Protein AF-A0A7L2QWI1-F1 (afdb_monomer_lite)

pLDDT: mean 76.94, std 18.11, range [25.02, 97.75]

Structure (mmCIF, N/CA/C/O backbone):
data_AF-A0A7L2QWI1-F1
#
_entry.id   AF-A0A7L2QWI1-F1
#
loop_
_atom_site.group_PDB
_atom_site.id
_atom_site.type_symbol
_atom_site.label_atom_id
_atom_site.label_alt_id
_atom_site.label_comp_id
_atom_site.label_asym_id
_atom_site.label_entity_id
_atom_site.label_seq_id
_atom_site.pdbx_PDB_ins_code
_atom_site.Cartn_x
_atom_site.Cartn_y
_atom_site.Cartn_z
_atom_site.occupancy
_atom_site.B_iso_or_equiv
_atom_site.auth_seq_id
_atom_site.auth_comp_id
_atom_site.auth_asym_id
_atom_site.auth_atom_id
_atom_site.pdbx_PDB_model_num
ATOM 1 N N . GLN A 1 1 ? -20.715 13.478 33.471 1.00 70.44 1 GLN A N 1
ATOM 2 C CA . GLN A 1 1 ? -21.924 14.330 33.415 1.00 70.44 1 GLN A CA 1
ATOM 3 C C . GLN A 1 1 ? -23.127 13.503 33.841 1.00 70.44 1 GLN A C 1
ATOM 5 O O . GLN A 1 1 ? -23.055 12.281 33.769 1.00 70.44 1 GLN A O 1
ATOM 10 N N . GLU A 1 2 ? -24.173 14.148 34.347 1.00 88.62 2 GLU A N 1
ATOM 11 C CA . GLU A 1 2 ? -25.424 13.489 34.732 1.00 88.62 2 GLU A CA 1
ATOM 12 C C . GLU A 1 2 ? -26.418 13.560 33.571 1.00 88.62 2 GLU A C 1
ATOM 14 O O . GLU A 1 2 ? -26.598 14.615 32.966 1.00 88.62 2 GLU A O 1
ATOM 19 N N . GLU A 1 3 ? -27.018 12.422 33.243 1.00 93.19 3 GLU A N 1
ATOM 20 C CA . GLU A 1 3 ? -28.024 12.255 32.199 1.00 93.19 3 GLU A CA 1
ATOM 21 C C . GLU A 1 3 ? -29.391 12.076 32.865 1.00 93.19 3 GLU A C 1
ATOM 23 O O . GLU A 1 3 ? -29.558 11.208 33.724 1.00 93.19 3 GLU A O 1
ATOM 28 N N . LYS A 1 4 ? -30.372 12.898 32.484 1.00 94.88 4 LYS A N 1
ATOM 29 C CA . LYS A 1 4 ? -31.744 12.783 32.989 1.00 94.88 4 LYS A CA 1
ATOM 30 C C . LYS A 1 4 ? -32.547 11.820 32.116 1.00 94.88 4 LYS A C 1
ATOM 32 O O . LYS A 1 4 ? -32.693 12.038 30.917 1.00 94.88 4 LYS A O 1
ATOM 37 N N . LEU A 1 5 ? -33.082 10.773 32.733 1.00 95.06 5 LEU A N 1
ATOM 38 C CA . LEU A 1 5 ? -33.931 9.756 32.120 1.00 95.06 5 LEU A CA 1
ATOM 39 C C . LEU A 1 5 ? -35.400 10.117 32.359 1.00 95.06 5 LEU A C 1
ATOM 41 O O . LEU A 1 5 ? -36.005 9.674 33.334 1.00 95.06 5 LEU A O 1
ATOM 45 N N . GLU A 1 6 ? -35.957 10.955 31.489 1.00 94.75 6 GLU A N 1
ATOM 46 C CA . GLU A 1 6 ? -37.327 11.484 31.576 1.00 94.75 6 GLU A CA 1
ATOM 47 C C . GLU A 1 6 ? -38.118 11.191 30.282 1.00 94.75 6 GLU A C 1
ATOM 49 O O . GLU A 1 6 ? -37.557 10.752 29.275 1.00 94.75 6 GLU A O 1
ATOM 54 N N . GLY A 1 7 ? -39.441 11.399 30.303 1.00 93.50 7 GLY A N 1
ATOM 55 C CA . GLY A 1 7 ? -40.313 11.194 29.137 1.00 93.50 7 GLY A CA 1
ATOM 56 C C . GLY A 1 7 ? -40.332 9.744 28.636 1.00 93.50 7 GLY A C 1
ATOM 57 O O . GLY A 1 7 ? -40.659 8.818 29.389 1.00 93.50 7 GLY A O 1
ATOM 58 N N . ASP A 1 8 ? -39.985 9.547 27.366 1.00 92.94 8 ASP A N 1
ATOM 59 C CA . ASP A 1 8 ? -39.949 8.225 26.726 1.00 92.94 8 ASP A CA 1
ATOM 60 C C . ASP A 1 8 ? -38.757 7.370 27.195 1.00 92.94 8 ASP A C 1
ATOM 62 O O . ASP A 1 8 ? -38.857 6.138 27.239 1.00 92.94 8 ASP A O 1
ATOM 66 N N . ASN A 1 9 ? -37.681 8.026 27.655 1.00 92.81 9 ASN A N 1
ATOM 67 C CA . ASN A 1 9 ? -36.423 7.421 28.113 1.00 92.81 9 ASN A CA 1
ATOM 68 C C . ASN A 1 9 ? -36.397 7.116 29.622 1.00 92.81 9 ASN A C 1
ATOM 70 O O . ASN A 1 9 ? -35.332 6.871 30.186 1.00 92.81 9 ASN A O 1
ATOM 74 N N . ARG A 1 10 ? -37.551 7.150 30.297 1.00 94.88 10 ARG A N 1
ATOM 75 C CA . ARG A 1 10 ? -37.666 6.848 31.733 1.00 94.88 10 ARG A CA 1
ATOM 76 C C . ARG A 1 10 ? -37.119 5.463 32.087 1.00 94.88 10 ARG A C 1
ATOM 78 O O . ARG A 1 10 ? -37.369 4.484 31.381 1.00 94.88 10 ARG A O 1
ATOM 85 N N . TYR A 1 11 ? -36.450 5.384 33.235 1.00 95.00 11 TYR A N 1
ATOM 86 C CA . TYR A 1 11 ? -35.891 4.150 33.779 1.00 95.00 11 TYR A CA 1
ATOM 87 C C . TYR A 1 11 ? -37.002 3.231 34.289 1.00 95.00 11 TYR A C 1
ATOM 89 O O . TYR A 1 11 ? -37.894 3.666 35.017 1.00 95.00 11 TYR A O 1
ATOM 97 N N . PHE A 1 12 ? -36.956 1.951 33.930 1.00 95.44 12 PHE A N 1
ATOM 98 C CA . PHE A 1 12 ? -37.872 0.972 34.501 1.00 95.44 12 PHE A CA 1
ATOM 99 C C . PHE A 1 12 ? -37.380 0.561 35.890 1.00 95.44 12 PHE A C 1
ATOM 101 O O . PHE A 1 12 ? -36.345 -0.086 36.019 1.00 95.44 12 PHE A O 1
ATOM 108 N N . CYS A 1 13 ? -38.117 0.957 36.926 1.00 95.69 13 CYS A N 1
ATOM 109 C CA . CYS A 1 13 ? -37.786 0.618 38.302 1.00 95.69 13 CYS A CA 1
ATOM 110 C C . CYS A 1 13 ? -38.433 -0.718 38.677 1.00 95.69 13 CYS A C 1
ATOM 112 O O . CYS A 1 13 ? -39.660 -0.808 38.744 1.00 95.69 13 CYS A O 1
ATOM 114 N N . GLU A 1 14 ? -37.618 -1.731 38.974 1.00 95.00 14 GLU A N 1
ATOM 115 C CA . GLU A 1 14 ? -38.092 -3.066 39.366 1.00 95.00 14 GLU A CA 1
ATOM 116 C C . GLU A 1 14 ? -38.903 -3.047 40.673 1.00 95.00 14 GLU A C 1
ATOM 118 O O . GLU A 1 14 ? -39.847 -3.816 40.825 1.00 95.00 14 GLU A O 1
ATOM 123 N N . THR A 1 15 ? -38.620 -2.125 41.595 1.00 95.81 15 THR A N 1
ATOM 124 C CA . THR A 1 15 ? -39.387 -1.993 42.845 1.00 95.81 15 THR A CA 1
ATOM 125 C C . THR A 1 15 ? -40.763 -1.367 42.614 1.00 95.81 15 THR A C 1
ATOM 127 O O . THR A 1 15 ? -41.751 -1.789 43.205 1.00 95.81 15 THR A O 1
ATOM 130 N N . CYS A 1 16 ? -40.847 -0.355 41.744 1.00 94.62 16 CYS A N 1
ATOM 131 C CA . CYS A 1 16 ? -42.103 0.339 41.439 1.00 94.62 16 CYS A CA 1
ATOM 132 C C . CYS A 1 16 ? -42.902 -0.332 40.312 1.00 94.62 16 CYS A C 1
ATOM 134 O O . CYS A 1 16 ? -44.001 0.133 40.007 1.00 94.62 16 CYS A O 1
ATOM 136 N N . GLN A 1 17 ? -42.324 -1.337 39.641 1.00 94.88 17 GLN A N 1
ATOM 137 C CA . GLN A 1 17 ? -42.883 -2.028 38.471 1.00 94.88 17 GLN A CA 1
ATOM 138 C C . GLN A 1 17 ? -43.411 -1.060 37.392 1.00 94.88 17 GLN A C 1
ATOM 140 O O . GLN A 1 17 ? -44.443 -1.285 36.763 1.00 94.88 17 GLN A O 1
ATOM 145 N N . SER A 1 18 ? -42.729 0.075 37.202 1.00 95.31 18 SER A N 1
ATOM 146 C CA . SER A 1 18 ? -43.156 1.141 36.288 1.00 95.31 18 SER A CA 1
ATOM 147 C C . SER A 1 18 ? -41.997 2.051 35.865 1.00 95.31 18 SER A C 1
ATOM 149 O O . SER A 1 18 ? -40.938 2.085 36.498 1.00 95.31 18 SER A O 1
ATOM 151 N N . LYS A 1 19 ? -42.196 2.800 34.769 1.00 96.38 19 LYS A N 1
ATOM 152 C CA . LYS A 1 19 ? -41.226 3.772 34.242 1.00 96.38 19 LYS A CA 1
ATOM 153 C C . LYS A 1 19 ? -41.189 5.041 35.099 1.00 96.38 19 LYS A C 1
ATOM 155 O O . LYS A 1 19 ? -42.175 5.776 35.163 1.00 96.38 19 LYS A O 1
ATOM 160 N N . GLN A 1 20 ? -40.031 5.325 35.683 1.00 96.94 20 GLN A N 1
ATOM 161 C CA . GLN A 1 20 ? -39.775 6.443 36.586 1.00 96.94 20 GLN A CA 1
ATOM 162 C C . GLN A 1 20 ? -38.738 7.407 36.010 1.00 96.94 20 GLN A C 1
ATOM 164 O O . GLN A 1 20 ? -37.869 7.022 35.224 1.00 96.94 20 GLN A O 1
ATOM 169 N N . ASN A 1 21 ? -38.823 8.669 36.427 1.00 96.69 21 ASN A N 1
ATOM 170 C CA . ASN A 1 21 ? -37.750 9.621 36.168 1.00 96.69 21 ASN A CA 1
ATOM 171 C C . ASN A 1 21 ? -36.523 9.222 36.994 1.00 96.69 21 ASN A C 1
ATOM 173 O O . ASN A 1 21 ? -36.647 8.920 38.181 1.00 96.69 21 ASN A O 1
ATOM 177 N N . ALA A 1 22 ? -35.347 9.226 36.376 1.00 95.44 22 ALA A N 1
ATOM 178 C CA . ALA A 1 22 ? -34.100 8.876 37.048 1.00 95.44 22 ALA A CA 1
ATOM 179 C C . ALA A 1 22 ? -32.932 9.724 36.537 1.00 95.44 22 ALA A C 1
ATOM 181 O O . ALA A 1 22 ? -33.014 10.345 35.479 1.00 95.44 22 ALA A O 1
ATOM 182 N N . THR A 1 23 ? -31.823 9.709 37.273 1.00 94.94 23 THR A N 1
ATOM 183 C CA . THR A 1 23 ? -30.560 10.315 36.839 1.00 94.94 23 THR A CA 1
ATOM 184 C C . THR A 1 23 ? -29.517 9.221 36.671 1.00 94.94 23 THR A C 1
ATOM 186 O O . THR A 1 23 ? -29.225 8.484 37.612 1.00 94.94 23 THR A O 1
ATOM 189 N N . ARG A 1 24 ? -28.926 9.126 35.481 1.00 93.69 24 ARG A N 1
ATOM 190 C CA . ARG A 1 24 ? -27.823 8.216 35.168 1.00 93.69 24 ARG A CA 1
ATOM 191 C C . ARG A 1 24 ? -26.499 8.974 35.209 1.00 93.69 24 ARG A C 1
ATOM 193 O O . ARG A 1 24 ? -26.379 10.075 34.678 1.00 93.69 24 ARG A O 1
ATOM 200 N N . LYS A 1 25 ? -25.480 8.384 35.835 1.00 90.88 25 LYS A N 1
ATOM 201 C CA . LYS A 1 25 ? -24.128 8.954 35.925 1.00 90.88 25 LYS A CA 1
ATOM 202 C C . LYS A 1 25 ? -23.091 7.870 35.677 1.00 90.88 25 LYS A C 1
ATOM 204 O O . LYS A 1 25 ? -23.219 6.767 36.194 1.00 90.88 25 LYS A O 1
ATOM 209 N N . ILE A 1 26 ? -22.056 8.212 34.918 1.00 90.62 26 ILE A N 1
ATOM 210 C CA . ILE A 1 26 ? -20.877 7.369 34.696 1.00 90.62 26 ILE A CA 1
ATOM 211 C C . ILE A 1 26 ? -19.708 8.002 35.456 1.00 90.62 26 ILE A C 1
ATOM 213 O O . ILE A 1 26 ? -19.531 9.224 35.397 1.00 90.62 26 ILE A O 1
ATOM 217 N N . ARG A 1 27 ? -18.949 7.187 36.196 1.00 88.38 27 ARG A N 1
ATOM 218 C CA . ARG A 1 27 ? -17.768 7.593 36.976 1.00 88.38 27 ARG A CA 1
ATOM 219 C C . ARG A 1 27 ? -16.605 6.648 36.683 1.00 88.38 27 ARG A C 1
ATOM 221 O O . ARG A 1 27 ? -16.833 5.473 36.404 1.00 88.38 27 ARG A O 1
ATOM 228 N N . LEU A 1 28 ? -15.382 7.169 36.741 1.00 91.19 28 LEU A N 1
ATOM 229 C CA . LEU A 1 28 ? -14.158 6.388 36.573 1.00 91.19 28 LEU A CA 1
ATOM 230 C C . LEU A 1 28 ? -13.608 6.016 37.954 1.00 91.19 28 LEU A C 1
ATOM 232 O O . LEU A 1 28 ? -13.357 6.894 38.780 1.00 91.19 28 LEU A O 1
ATOM 236 N N . LEU A 1 29 ? -13.450 4.713 38.198 1.00 90.50 29 LEU A N 1
ATOM 237 C CA . LEU A 1 29 ? -12.962 4.169 39.472 1.00 90.50 29 LEU A CA 1
ATOM 238 C C . LEU A 1 29 ? -11.454 3.902 39.453 1.00 90.50 29 LEU A C 1
ATOM 240 O O . LEU A 1 29 ? -10.765 4.164 40.429 1.00 90.50 29 LEU A O 1
ATOM 244 N N . SER A 1 30 ? -10.947 3.391 38.332 1.00 89.94 30 SER A N 1
ATOM 245 C CA . SER A 1 30 ? -9.538 3.047 38.117 1.00 89.94 30 SER A CA 1
ATOM 246 C C . SER A 1 30 ? -9.180 3.224 36.643 1.00 89.94 30 SER A C 1
ATOM 248 O O . SER A 1 30 ? -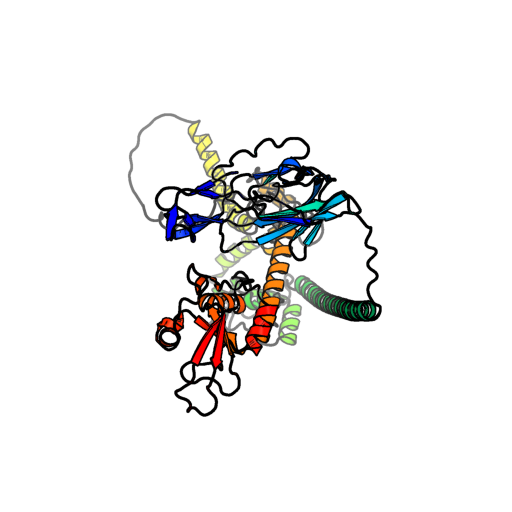10.041 3.000 35.787 1.00 89.94 30 SER A O 1
ATOM 250 N N . LEU A 1 31 ? -7.921 3.545 36.336 1.00 90.88 31 LEU A N 1
ATOM 251 C CA . LEU A 1 31 ? -7.428 3.655 34.959 1.00 90.88 31 LEU A CA 1
ATOM 252 C C . LEU A 1 31 ? -6.261 2.689 34.682 1.00 90.88 31 LEU A C 1
ATOM 254 O O . LEU A 1 31 ? -5.434 2.448 35.565 1.00 90.88 31 LEU A O 1
ATOM 258 N N . PRO A 1 32 ? -6.173 2.124 33.464 1.00 92.38 32 PRO A N 1
ATOM 259 C CA . PRO A 1 32 ? -5.077 1.244 33.061 1.00 92.38 32 PRO A CA 1
ATOM 260 C C . PRO A 1 32 ? -3.765 2.013 32.849 1.00 92.38 32 PRO A C 1
ATOM 262 O O . PRO A 1 32 ? -3.766 3.219 32.624 1.00 92.38 32 PRO A O 1
ATOM 265 N N . CYS A 1 33 ? -2.624 1.316 32.832 1.00 90.38 33 CYS A N 1
ATOM 266 C CA . CYS A 1 33 ? -1.329 1.938 32.508 1.00 90.38 33 CYS A CA 1
ATOM 267 C C . CYS A 1 33 ? -1.250 2.459 31.063 1.00 90.38 33 CYS A C 1
ATOM 269 O O . CYS A 1 33 ? -0.479 3.378 30.798 1.00 90.38 33 CYS A O 1
ATOM 271 N N . THR A 1 34 ? -2.060 1.900 30.161 1.00 93.56 34 THR A N 1
ATOM 272 C CA . THR A 1 34 ? -2.194 2.339 28.769 1.00 93.56 34 THR A CA 1
ATOM 273 C C . THR A 1 34 ? -3.654 2.667 28.489 1.00 93.56 34 THR A C 1
ATOM 275 O O . THR A 1 34 ? -4.518 1.797 28.599 1.00 93.56 34 THR A O 1
ATOM 278 N N . LEU A 1 35 ? -3.928 3.918 28.133 1.00 95.38 35 LEU A N 1
ATOM 279 C CA . LEU A 1 35 ? -5.237 4.406 27.723 1.00 95.38 35 LEU A CA 1
ATOM 280 C C . LEU A 1 35 ? -5.326 4.443 26.199 1.00 95.38 35 LEU A C 1
ATOM 282 O O . LEU A 1 35 ? -4.581 5.172 25.548 1.00 95.38 35 LEU A O 1
ATOM 286 N N . ASN A 1 36 ? -6.287 3.704 25.650 1.00 97.12 36 ASN A N 1
ATOM 287 C CA . ASN A 1 36 ? -6.641 3.753 24.236 1.00 97.12 36 ASN A CA 1
ATOM 288 C C . ASN A 1 36 ? -7.926 4.567 24.083 1.00 97.12 36 ASN A C 1
ATOM 290 O O . ASN A 1 36 ? -9.000 4.129 24.496 1.00 97.12 36 ASN A O 1
ATOM 294 N N . LEU A 1 37 ? -7.816 5.760 23.506 1.00 96.44 37 LEU A N 1
ATOM 295 C CA . LEU A 1 37 ? -8.941 6.658 23.272 1.00 96.44 37 LEU A CA 1
ATOM 296 C C . LEU A 1 37 ? -9.324 6.611 21.794 1.00 96.44 37 LEU A C 1
ATOM 298 O O . LEU A 1 37 ? -8.640 7.178 20.941 1.00 96.44 37 LEU A O 1
ATOM 302 N N . GLN A 1 38 ? -10.425 5.929 21.488 1.00 95.88 38 GLN A N 1
ATOM 303 C CA . GLN A 1 38 ? -10.997 5.901 20.146 1.00 95.88 38 GLN A CA 1
ATOM 304 C C . GLN A 1 38 ? -11.828 7.166 19.908 1.00 95.88 38 GLN A C 1
ATOM 306 O O . GLN A 1 38 ? -12.782 7.454 20.632 1.00 95.88 38 GLN A O 1
ATOM 311 N N . LEU A 1 39 ? -11.480 7.920 18.870 1.00 94.12 39 LEU A N 1
ATOM 312 C CA . LEU A 1 39 ? -12.235 9.092 18.453 1.00 94.12 39 LEU A CA 1
ATOM 313 C C . LEU A 1 39 ? -13.408 8.634 17.581 1.00 94.12 39 LEU A C 1
ATOM 315 O O . LEU A 1 39 ? -13.215 8.054 16.512 1.00 94.12 39 LEU A O 1
ATOM 319 N N . MET A 1 40 ? -14.633 8.916 18.030 1.00 92.56 40 MET A N 1
ATOM 320 C CA . MET A 1 40 ? -15.882 8.521 17.362 1.00 92.56 40 MET A CA 1
ATOM 321 C C . MET A 1 40 ? -16.139 9.352 16.094 1.00 92.56 40 MET A C 1
ATOM 323 O O . MET A 1 40 ? -17.069 10.152 16.022 1.00 92.56 40 MET A O 1
ATOM 327 N N . ARG A 1 41 ? -15.280 9.191 15.083 1.00 89.25 41 ARG A N 1
ATOM 328 C CA . ARG A 1 41 ? -15.326 9.952 13.826 1.00 89.25 41 ARG A CA 1
ATOM 329 C C . ARG A 1 41 ? -16.299 9.401 12.800 1.00 89.25 41 ARG A C 1
ATOM 331 O O . ARG A 1 41 ? -16.540 10.073 11.809 1.00 89.25 41 ARG A O 1
ATOM 338 N N . PHE A 1 42 ? -16.849 8.212 12.991 1.00 87.56 42 PHE A N 1
ATOM 339 C CA . PHE A 1 42 ? -17.802 7.637 12.050 1.00 87.56 42 PHE A CA 1
ATOM 340 C C . PHE A 1 42 ? -19.207 7.764 12.616 1.00 87.56 42 PHE A C 1
ATOM 342 O O . PHE A 1 42 ? -19.528 7.170 13.644 1.00 87.56 42 PHE A O 1
ATOM 349 N N . VAL A 1 43 ? -20.037 8.556 11.945 1.00 83.06 43 VAL A N 1
ATOM 350 C CA . VAL A 1 43 ? -21.428 8.800 12.333 1.00 83.06 43 VAL A CA 1
ATOM 351 C C . VAL A 1 43 ? -22.367 8.304 11.249 1.00 83.06 43 VAL A C 1
ATOM 353 O O . VAL A 1 43 ? -22.034 8.329 10.068 1.00 83.06 43 VAL A O 1
ATOM 356 N N . PHE A 1 44 ? -23.549 7.843 11.643 1.00 76.75 44 PHE A N 1
ATOM 357 C CA . PHE A 1 44 ? -24.579 7.465 10.687 1.00 76.75 44 PHE A CA 1
ATOM 358 C C . PHE A 1 44 ? -25.297 8.718 10.182 1.00 76.75 44 PHE A C 1
ATOM 360 O O . PHE A 1 44 ? -25.910 9.446 10.966 1.00 76.75 44 PHE A O 1
ATOM 367 N N . ASP A 1 45 ? -25.215 8.975 8.881 1.00 75.62 45 ASP A N 1
ATOM 368 C CA . ASP A 1 45 ? -25.950 10.060 8.250 1.00 75.62 45 ASP A CA 1
ATOM 369 C C . ASP A 1 45 ? -27.348 9.564 7.867 1.00 75.62 45 ASP A C 1
ATOM 371 O O . ASP A 1 45 ? -27.528 8.768 6.947 1.00 75.62 45 ASP A O 1
ATOM 375 N N . ARG A 1 46 ? -28.359 10.040 8.600 1.00 71.81 46 ARG A N 1
ATOM 376 C CA . ARG A 1 46 ? -29.758 9.632 8.408 1.00 71.81 46 ARG A CA 1
ATOM 377 C C . ARG A 1 46 ? -30.333 10.051 7.055 1.00 71.81 46 ARG A C 1
ATOM 379 O O . ARG A 1 46 ? -31.323 9.457 6.647 1.00 71.81 46 ARG A O 1
ATOM 386 N N . GLN A 1 47 ? -29.773 11.070 6.397 1.00 69.88 47 GLN A N 1
ATOM 387 C CA . GLN A 1 47 ? -30.271 11.532 5.098 1.00 69.88 47 GLN A CA 1
ATOM 388 C C . GLN A 1 47 ? -29.785 10.629 3.971 1.00 69.88 47 GLN A C 1
ATOM 390 O O . GLN A 1 47 ? -30.560 10.258 3.097 1.00 69.88 47 GLN A O 1
ATOM 395 N N . THR A 1 48 ? -28.503 10.270 4.006 1.00 68.69 48 THR A N 1
ATOM 396 C CA . THR A 1 48 ? -27.880 9.433 2.975 1.00 68.69 48 THR A CA 1
ATOM 397 C C . THR A 1 48 ? -28.013 7.940 3.269 1.00 68.69 48 THR A C 1
ATOM 399 O O . THR A 1 48 ? -27.848 7.134 2.364 1.00 68.69 48 THR A O 1
ATOM 402 N N . GLY A 1 49 ? -28.315 7.554 4.512 1.00 69.38 49 GLY A N 1
ATOM 403 C CA . GLY A 1 49 ? -28.416 6.154 4.932 1.00 69.38 49 GLY A CA 1
ATOM 404 C C . GLY A 1 49 ? -27.062 5.449 5.076 1.00 69.38 49 GLY A C 1
ATOM 405 O O . GLY A 1 49 ? -27.024 4.237 5.281 1.00 69.38 49 GLY A O 1
ATOM 406 N N . HIS A 1 50 ? -25.953 6.188 4.992 1.00 67.75 50 HIS A N 1
ATOM 407 C CA . HIS A 1 50 ? -24.593 5.650 5.022 1.00 67.75 50 HIS A CA 1
ATOM 408 C C . HIS A 1 50 ? -23.785 6.190 6.210 1.00 67.75 50 HIS A C 1
ATOM 410 O O . HIS A 1 50 ? -24.063 7.258 6.763 1.00 67.75 50 HIS A O 1
ATOM 416 N N . LYS A 1 51 ? -22.745 5.451 6.621 1.00 71.19 51 LYS A N 1
ATOM 417 C CA . LYS A 1 51 ? -21.763 5.957 7.590 1.00 71.19 51 LYS A CA 1
ATOM 418 C C . LYS A 1 51 ? -20.897 7.029 6.930 1.00 71.19 51 LYS A C 1
ATOM 420 O O . LYS A 1 51 ? -20.296 6.805 5.882 1.00 71.19 51 LYS A O 1
ATOM 425 N N . LYS A 1 52 ? -20.792 8.175 7.591 1.00 75.62 52 LYS A N 1
ATOM 426 C CA . LYS A 1 52 ? -19.999 9.330 7.184 1.00 75.62 52 LYS A CA 1
ATOM 427 C C . LYS A 1 52 ? -18.843 9.537 8.156 1.00 75.62 52 LYS A C 1
ATOM 429 O O . LYS A 1 52 ? -19.030 9.493 9.373 1.00 75.62 52 LYS A O 1
ATOM 434 N N . LYS A 1 53 ? -17.652 9.808 7.620 1.00 82.56 53 LYS A N 1
ATOM 435 C CA . LYS A 1 53 ? -16.493 10.229 8.411 1.00 82.56 53 LYS A CA 1
ATOM 436 C C . LYS A 1 53 ? -16.577 11.723 8.744 1.00 82.56 53 LYS A C 1
ATOM 438 O O . LYS A 1 53 ? -16.883 12.556 7.892 1.00 82.56 53 LYS A O 1
ATOM 443 N N . LEU A 1 54 ? -16.282 12.063 9.991 1.00 85.12 54 LEU A N 1
ATOM 444 C CA . LEU A 1 54 ? -16.148 13.421 10.493 1.00 85.12 54 LEU A CA 1
ATOM 445 C C . LEU A 1 54 ? -14.695 13.883 10.352 1.00 85.12 54 LEU A C 1
ATOM 447 O O . LEU A 1 54 ? -13.816 13.469 11.113 1.00 85.12 54 LEU A O 1
ATOM 451 N N . ASN A 1 55 ? -14.474 14.803 9.415 1.00 82.38 55 ASN A N 1
ATOM 452 C CA . ASN A 1 55 ? -13.171 15.418 9.140 1.00 82.38 55 ASN A CA 1
ATOM 453 C C . ASN A 1 55 ? -12.946 16.714 9.943 1.00 82.38 55 ASN A C 1
ATOM 455 O O . ASN A 1 55 ? -12.128 17.553 9.573 1.00 82.38 55 ASN A O 1
ATOM 459 N N . THR A 1 56 ? -13.683 16.917 11.039 1.00 87.56 56 THR A N 1
ATOM 460 C CA . THR A 1 56 ? -13.499 18.077 11.919 1.00 87.56 56 THR A CA 1
ATOM 461 C C . THR A 1 56 ? -12.186 17.967 12.693 1.00 87.56 56 THR A C 1
ATOM 463 O O . THR A 1 56 ? -11.763 16.876 13.089 1.00 87.56 56 THR A O 1
ATOM 466 N N . TYR A 1 57 ? -11.514 19.097 12.923 1.00 88.31 57 TYR A N 1
ATOM 467 C CA . TYR A 1 57 ? -10.315 19.111 13.760 1.00 88.31 57 TYR A CA 1
ATOM 468 C C . TYR A 1 57 ? -10.674 18.770 15.208 1.00 88.31 57 TYR A C 1
ATOM 470 O O . TYR A 1 57 ? -11.553 19.393 15.798 1.00 88.31 57 TYR A O 1
ATOM 478 N N . ILE A 1 58 ? -9.949 17.812 15.782 1.00 91.25 58 ILE A N 1
ATOM 479 C CA . ILE A 1 58 ? -9.987 17.501 17.213 1.00 91.25 58 ILE A CA 1
ATOM 480 C C . ILE A 1 58 ? -8.616 17.838 17.784 1.00 91.25 58 ILE A C 1
ATOM 482 O O . ILE A 1 58 ? -7.598 17.392 17.247 1.00 91.25 58 ILE A O 1
ATOM 486 N N . GLY A 1 59 ? -8.610 18.659 18.834 1.00 92.38 59 GLY A N 1
ATOM 487 C CA . GLY A 1 59 ? -7.420 18.982 19.610 1.00 92.38 59 GLY A CA 1
ATOM 488 C C . GLY A 1 59 ? -7.206 17.968 20.731 1.00 92.38 59 GLY A C 1
ATOM 489 O O . GLY A 1 59 ? -8.168 17.563 21.379 1.00 92.38 59 GLY A O 1
ATOM 490 N N . PHE A 1 60 ? -5.961 17.572 20.962 1.00 94.31 60 PHE A N 1
ATOM 491 C CA . PHE A 1 60 ? -5.567 16.670 22.042 1.00 94.31 60 PHE A CA 1
ATOM 492 C C . PHE A 1 60 ? -4.186 17.051 22.573 1.00 94.31 60 PHE A C 1
ATOM 494 O O . PHE A 1 60 ? -3.321 17.510 21.825 1.00 94.31 60 PHE A O 1
ATOM 501 N N . SER A 1 61 ? -3.987 16.916 23.879 1.00 93.69 61 SER A N 1
ATOM 502 C CA . SER A 1 61 ? -2.756 17.324 24.552 1.00 93.69 61 SER A CA 1
ATOM 503 C C . SER A 1 61 ? -1.693 16.228 24.511 1.00 93.69 61 SER A C 1
ATOM 505 O O . SER A 1 61 ? -2.004 15.042 24.485 1.00 93.69 61 SER A O 1
ATOM 507 N N . GLU A 1 62 ? -0.422 16.617 24.517 1.00 92.25 62 GLU A N 1
ATOM 508 C CA . GLU A 1 62 ? 0.695 15.676 24.660 1.00 92.25 62 GLU A CA 1
ATOM 509 C C . GLU A 1 62 ? 0.706 15.047 26.063 1.00 92.25 62 GLU A C 1
ATOM 511 O O . GLU A 1 62 ? 0.960 13.854 26.205 1.00 92.25 62 GLU A O 1
ATOM 516 N N . LEU A 1 63 ? 0.345 15.834 27.084 1.00 94.12 63 LEU A N 1
ATOM 517 C CA . LEU A 1 63 ? 0.128 15.382 28.458 1.00 94.12 63 LEU A CA 1
ATOM 518 C C . LEU A 1 63 ? -1.360 15.468 28.807 1.00 94.12 63 LEU A C 1
ATOM 520 O O . LEU A 1 63 ? -1.979 16.524 28.657 1.00 94.12 63 LEU A O 1
ATOM 524 N N . LEU A 1 64 ? -1.936 14.362 29.262 1.00 94.88 64 LEU A N 1
ATOM 525 C CA . LEU A 1 64 ? -3.347 14.231 29.607 1.00 94.88 64 LEU A CA 1
ATOM 526 C C . LEU A 1 64 ? -3.490 13.955 31.104 1.00 94.88 64 LEU A C 1
ATOM 528 O O . LEU A 1 64 ? -3.157 12.870 31.578 1.00 94.88 64 LEU A O 1
ATOM 532 N N . ASP A 1 65 ? -3.999 14.944 31.834 1.00 93.38 65 ASP A N 1
ATOM 533 C CA . ASP A 1 65 ? -4.353 14.799 33.243 1.00 93.38 65 ASP A CA 1
ATOM 534 C C . ASP A 1 65 ? -5.777 14.243 33.375 1.00 93.38 65 ASP A C 1
ATOM 536 O O . ASP A 1 65 ? -6.758 14.892 32.996 1.00 93.38 65 ASP A O 1
ATOM 540 N N . MET A 1 66 ? -5.875 13.015 33.886 1.00 93.31 66 MET A N 1
ATOM 541 C CA . MET A 1 66 ? -7.140 12.312 34.079 1.00 93.31 66 MET A CA 1
ATOM 542 C C . MET A 1 66 ? -7.666 12.387 35.517 1.00 93.31 66 MET A C 1
ATOM 544 O O . MET A 1 66 ? -8.806 11.981 35.754 1.00 93.31 66 MET A O 1
ATOM 548 N N . GLU A 1 67 ? -6.892 12.925 36.467 1.00 90.44 67 GLU A N 1
ATOM 549 C CA . GLU A 1 67 ? -7.293 13.035 37.877 1.00 90.44 67 GLU A CA 1
ATOM 550 C C . GLU A 1 67 ? -8.654 13.742 38.063 1.00 90.44 67 GLU A C 1
ATOM 552 O O . GLU A 1 67 ? -9.484 13.230 38.823 1.00 90.44 67 GLU A O 1
ATOM 557 N N . PRO A 1 68 ? -8.985 14.839 37.340 1.00 90.81 68 PRO A N 1
ATOM 558 C CA . PRO A 1 68 ? -10.269 15.525 37.506 1.00 90.81 68 PRO A CA 1
ATOM 559 C C . PRO A 1 68 ? -11.505 14.668 37.193 1.00 90.81 68 PRO A C 1
ATOM 561 O O . PRO A 1 68 ? -12.611 15.021 37.609 1.00 90.81 68 PRO A O 1
ATOM 564 N N . PHE A 1 69 ? -11.339 13.567 36.453 1.00 89.62 69 PHE A N 1
ATOM 565 C CA . PHE A 1 69 ? -12.426 12.677 36.036 1.00 89.62 69 PHE A CA 1
ATOM 566 C C . PHE A 1 69 ? -12.589 11.446 36.941 1.00 89.62 69 PHE A C 1
ATOM 568 O O . PHE A 1 69 ? -13.559 10.697 36.779 1.00 89.62 69 PHE A O 1
ATOM 575 N N . MET A 1 70 ? -11.670 11.240 37.888 1.00 90.44 70 MET A N 1
ATOM 576 C CA . MET A 1 70 ? -11.690 10.122 38.828 1.00 90.44 70 MET A CA 1
ATOM 577 C C . MET A 1 70 ? -12.654 10.374 39.987 1.00 90.44 70 MET A C 1
ATOM 579 O O . MET A 1 70 ? -12.829 11.501 40.450 1.00 90.44 70 MET A O 1
ATOM 583 N N . GLU A 1 71 ? -13.283 9.307 40.482 1.00 85.88 71 GLU A N 1
ATOM 584 C CA . GLU A 1 71 ? -14.152 9.388 41.660 1.00 85.88 71 GLU A CA 1
ATOM 585 C C . GLU A 1 71 ? -13.362 9.629 42.953 1.00 85.88 71 GLU A C 1
ATOM 587 O O . GLU A 1 71 ? -13.787 10.420 43.797 1.00 85.88 71 GLU A O 1
ATOM 592 N N . GLN A 1 72 ? -12.201 8.985 43.093 1.00 82.88 72 GLN A N 1
ATOM 593 C CA . GLN A 1 72 ? -11.293 9.174 44.221 1.00 82.88 72 GLN A CA 1
ATOM 594 C C . GLN A 1 72 ? -10.056 9.956 43.776 1.00 82.88 72 GLN A C 1
ATOM 596 O O . GLN A 1 72 ? -9.322 9.527 42.889 1.00 82.88 72 GLN A O 1
ATOM 601 N N . LYS A 1 73 ? -9.812 11.098 44.421 1.00 76.75 73 LYS A N 1
ATOM 602 C CA . LYS A 1 73 ? -8.654 11.966 44.163 1.00 76.75 73 LYS A CA 1
ATOM 603 C C . LYS A 1 73 ? -7.487 11.587 45.072 1.00 76.75 73 LYS A C 1
ATOM 605 O O . LYS A 1 73 ? -7.208 12.289 46.040 1.00 76.75 73 LYS A O 1
ATOM 610 N N . SER A 1 74 ? -6.899 10.418 44.830 1.00 69.75 74 SER A N 1
ATOM 611 C CA . SER A 1 74 ? -5.817 9.883 45.671 1.00 69.75 74 SER A CA 1
ATOM 612 C C . SER A 1 74 ? -4.527 9.580 44.907 1.00 69.75 74 SER A C 1
ATOM 614 O O . SER A 1 74 ? -3.480 9.515 45.545 1.00 69.75 74 SER A O 1
ATOM 616 N N . ASP A 1 75 ? -4.578 9.423 43.577 1.00 69.81 75 ASP A N 1
ATOM 617 C CA . ASP A 1 75 ? -3.410 9.082 42.756 1.00 69.81 75 ASP A CA 1
ATOM 618 C C . ASP A 1 75 ? -3.211 10.076 41.603 1.00 69.81 75 ASP A C 1
ATOM 620 O O . ASP A 1 75 ? -4.165 10.636 41.062 1.00 69.81 75 ASP A O 1
ATOM 624 N N . VAL A 1 76 ? -1.954 10.235 41.178 1.00 82.06 76 VAL A N 1
ATOM 625 C CA . VAL A 1 76 ? -1.569 11.067 40.030 1.00 82.06 76 VAL A CA 1
ATOM 626 C C . VAL A 1 76 ? -1.808 10.293 38.728 1.00 82.06 76 VAL A C 1
ATOM 628 O O . VAL A 1 76 ? -1.031 9.407 38.367 1.00 82.06 76 VAL A O 1
ATOM 631 N N . TYR A 1 77 ? -2.868 10.648 38.000 1.00 89.19 77 TYR A N 1
ATOM 632 C CA . TYR A 1 77 ? -3.245 10.038 36.717 1.00 89.19 77 TYR A CA 1
ATOM 633 C C . TYR A 1 77 ? -2.825 10.902 35.519 1.00 89.19 77 TYR A C 1
ATOM 635 O O . TYR A 1 77 ? -3.654 11.291 34.695 1.00 89.19 77 TYR A O 1
ATOM 643 N N . VAL A 1 78 ? -1.526 11.197 35.418 1.00 93.06 78 VAL A N 1
ATOM 644 C CA . VAL A 1 78 ? -0.954 11.943 34.285 1.00 93.06 78 VAL A CA 1
ATOM 645 C C . VAL A 1 78 ? -0.410 10.977 33.237 1.00 93.06 78 VAL A C 1
ATOM 647 O O . VAL A 1 78 ? 0.477 10.158 33.504 1.00 93.06 78 VAL A O 1
ATOM 650 N N . TYR A 1 79 ? -0.948 11.092 32.029 1.00 94.25 79 TYR A N 1
ATOM 651 C CA . TYR A 1 79 ? -0.580 10.273 30.886 1.00 94.25 79 TYR A CA 1
ATOM 652 C C . TYR A 1 79 ? 0.161 11.078 29.829 1.00 94.25 79 TYR A C 1
ATOM 654 O O . TYR A 1 79 ? -0.131 12.247 29.600 1.00 94.25 79 TYR A O 1
ATOM 662 N N . GLU A 1 80 ? 1.063 10.415 29.123 1.00 93.94 80 GLU A N 1
ATOM 663 C CA . GLU A 1 80 ? 1.802 10.969 27.997 1.00 93.94 80 GLU A CA 1
ATOM 664 C C . GLU A 1 80 ? 1.395 10.286 26.693 1.00 93.94 80 GLU A C 1
ATOM 666 O O . GLU A 1 80 ? 1.210 9.066 26.646 1.00 93.94 80 GLU A O 1
ATOM 671 N N . LEU A 1 81 ? 1.234 11.076 25.633 1.00 95.38 81 LEU A N 1
ATOM 672 C CA . LEU A 1 81 ? 0.897 10.582 24.306 1.00 95.38 81 LEU A CA 1
ATOM 673 C C . LEU A 1 81 ? 2.039 9.708 23.767 1.00 95.38 81 LEU A C 1
ATOM 675 O O . LEU A 1 81 ? 3.162 10.170 23.576 1.00 95.38 81 LEU A O 1
ATOM 679 N N . SER A 1 82 ? 1.727 8.442 23.501 1.00 95.25 82 SER A N 1
ATOM 680 C CA . SER A 1 82 ? 2.677 7.426 23.043 1.00 95.25 82 SER A CA 1
ATOM 681 C C . SER A 1 82 ? 2.474 7.051 21.580 1.00 95.25 82 SER A C 1
ATOM 683 O O . SER A 1 82 ? 3.445 6.714 20.909 1.00 95.25 82 SER A O 1
ATOM 685 N N . ALA A 1 83 ? 1.238 7.084 21.077 1.00 96.75 83 ALA A N 1
ATOM 686 C CA . ALA A 1 83 ? 0.964 6.854 19.664 1.00 96.75 83 ALA A CA 1
ATOM 687 C C . ALA A 1 83 ? -0.318 7.552 19.195 1.00 96.75 83 ALA A C 1
ATOM 689 O O . ALA A 1 83 ? -1.238 7.810 19.974 1.00 96.75 83 ALA A O 1
ATOM 690 N N . VAL A 1 84 ? -0.386 7.822 17.895 1.00 96.75 84 VAL A N 1
ATOM 691 C CA . VAL A 1 84 ? -1.561 8.336 17.191 1.00 96.75 84 VAL A CA 1
ATOM 692 C C . VAL A 1 84 ? -1.795 7.461 15.970 1.00 96.75 84 VAL A C 1
ATOM 694 O O . VAL A 1 84 ? -0.976 7.442 15.056 1.00 96.75 84 VAL A O 1
ATOM 697 N N . LEU A 1 85 ? -2.923 6.756 15.935 1.00 96.12 85 LEU A N 1
ATOM 698 C CA . LEU A 1 85 ? -3.364 6.046 14.739 1.00 96.12 85 LEU A CA 1
ATOM 699 C C . LEU A 1 85 ? -4.178 7.008 13.885 1.00 96.12 85 LEU A C 1
ATOM 701 O O . LEU A 1 85 ? -5.096 7.669 14.378 1.00 96.12 85 LEU A O 1
ATOM 705 N N . ILE A 1 86 ? -3.869 7.063 12.599 1.00 93.00 86 ILE A N 1
ATOM 706 C CA . ILE A 1 86 ? -4.495 7.953 11.629 1.00 93.00 86 ILE A CA 1
ATOM 707 C C . ILE A 1 86 ? -5.224 7.097 10.602 1.00 93.00 86 ILE A C 1
ATOM 709 O O . ILE A 1 86 ? -4.658 6.153 10.064 1.00 93.00 86 ILE A O 1
ATOM 713 N N . HIS A 1 87 ? -6.474 7.453 10.316 1.00 89.38 87 HIS A N 1
ATOM 714 C CA . HIS A 1 87 ? -7.234 6.879 9.209 1.00 89.38 87 HIS A CA 1
ATOM 715 C C . HIS A 1 87 ? -7.254 7.868 8.041 1.00 89.38 87 HIS A C 1
ATOM 717 O O . HIS A 1 87 ? -7.936 8.900 8.111 1.00 89.38 87 HIS A O 1
ATOM 723 N N . ARG A 1 88 ? -6.534 7.566 6.961 1.00 83.38 88 ARG A N 1
ATOM 724 C CA . ARG A 1 88 ? -6.553 8.315 5.697 1.00 83.38 88 ARG A CA 1
ATOM 725 C C . ARG A 1 88 ? -7.688 7.787 4.824 1.00 83.38 88 ARG A C 1
ATOM 727 O O . ARG A 1 88 ? -7.826 6.588 4.651 1.00 83.38 88 ARG A O 1
ATOM 734 N N . GLY A 1 89 ? -8.519 8.669 4.284 1.00 73.50 89 GLY A N 1
ATOM 735 C CA . GLY A 1 89 ? -9.663 8.277 3.456 1.00 73.50 89 GLY A CA 1
ATOM 736 C C . GLY A 1 89 ? -10.944 9.005 3.840 1.00 73.50 89 GLY A C 1
ATOM 737 O O . GLY A 1 89 ? -11.120 9.429 4.988 1.00 73.50 89 GLY A O 1
ATOM 738 N N . VAL A 1 90 ? -11.820 9.164 2.850 1.00 66.56 90 VAL A N 1
ATOM 739 C CA . VAL A 1 90 ? -13.079 9.923 2.945 1.00 66.56 90 VAL A CA 1
ATOM 740 C C . VAL A 1 90 ? -14.246 9.091 3.480 1.00 66.56 90 VAL A C 1
ATOM 742 O O . VAL A 1 90 ? -15.231 9.638 3.973 1.00 66.56 90 VAL A O 1
ATOM 745 N N . SER A 1 91 ? -14.136 7.766 3.392 1.00 66.81 91 SER A N 1
ATOM 746 C CA . SER A 1 91 ? -15.198 6.821 3.722 1.00 66.81 91 SER A CA 1
ATOM 747 C C . SER A 1 91 ? -15.010 6.223 5.116 1.00 66.81 91 SER A C 1
ATOM 749 O O . SER A 1 91 ? -13.916 6.222 5.672 1.00 66.81 91 SER A O 1
ATOM 751 N N . ALA A 1 92 ? -16.096 5.706 5.687 1.00 67.62 92 ALA A N 1
ATOM 752 C CA . ALA A 1 92 ? -16.046 4.829 6.857 1.00 67.62 92 ALA A CA 1
ATOM 753 C C . ALA A 1 92 ? -15.790 3.357 6.489 1.00 67.62 92 ALA A C 1
ATOM 755 O O . ALA A 1 92 ? -15.536 2.544 7.371 1.00 67.62 92 ALA A O 1
ATOM 756 N N . TYR A 1 93 ? -15.917 3.018 5.204 1.00 69.25 93 TYR A N 1
ATOM 757 C CA . TYR A 1 93 ? -15.853 1.650 4.685 1.00 69.25 93 TYR A CA 1
ATOM 758 C C . TYR A 1 93 ? -14.527 1.338 3.986 1.00 69.25 93 TYR A C 1
ATOM 760 O O . TYR A 1 93 ? -14.236 0.180 3.712 1.00 69.25 93 TYR A O 1
ATOM 768 N N . SER A 1 94 ? -13.744 2.367 3.664 1.00 71.19 94 SER A N 1
ATOM 769 C CA . SER A 1 94 ? -12.461 2.237 2.984 1.00 71.19 94 SER A CA 1
ATOM 770 C C . SER A 1 94 ? -11.531 3.381 3.369 1.00 71.19 94 SER A C 1
ATOM 772 O O . SER A 1 94 ? -11.955 4.528 3.557 1.00 71.19 94 SER A O 1
ATOM 774 N N . GLY A 1 95 ? -10.251 3.051 3.473 1.00 80.25 95 GLY A N 1
ATOM 775 C CA . GLY A 1 95 ? -9.191 3.975 3.823 1.00 80.25 95 GLY A CA 1
ATOM 776 C C . GLY A 1 95 ? -7.893 3.233 4.103 1.00 80.25 95 GLY A C 1
ATOM 777 O O . GLY A 1 95 ? -7.802 2.026 3.888 1.00 80.25 95 GLY A O 1
ATOM 778 N N . HIS A 1 96 ? -6.907 3.980 4.577 1.00 85.56 96 HIS A N 1
ATOM 779 C CA . HIS A 1 96 ? -5.573 3.504 4.892 1.00 85.56 96 HIS A CA 1
ATOM 780 C C . HIS A 1 96 ? -5.190 3.901 6.314 1.00 85.56 96 HIS A C 1
ATOM 782 O O . HIS A 1 96 ? -5.402 5.052 6.713 1.00 85.56 96 HIS A O 1
ATOM 788 N N . TYR A 1 97 ? -4.651 2.964 7.085 1.00 91.56 97 TYR A N 1
ATOM 789 C CA . TYR A 1 97 ? -4.246 3.216 8.462 1.00 91.56 97 TYR A CA 1
ATOM 790 C C . TYR A 1 97 ? -2.740 3.387 8.546 1.00 91.56 97 TYR A C 1
ATOM 792 O O . TYR A 1 97 ? -1.991 2.529 8.107 1.00 91.56 97 TYR A O 1
ATOM 800 N N . ILE A 1 98 ? -2.315 4.473 9.183 1.00 93.75 98 ILE A N 1
ATOM 801 C CA . ILE A 1 98 ? -0.911 4.689 9.536 1.00 93.75 98 ILE A CA 1
ATOM 802 C C . ILE A 1 98 ? -0.803 4.950 11.033 1.00 93.75 98 ILE A C 1
ATOM 804 O O . ILE A 1 98 ? -1.765 5.405 11.668 1.00 93.75 98 ILE A O 1
ATOM 808 N N . ALA A 1 99 ? 0.366 4.692 11.606 1.00 96.06 99 ALA A N 1
ATOM 809 C CA . ALA A 1 99 ? 0.622 4.929 13.018 1.00 96.06 99 ALA A CA 1
ATOM 810 C C . ALA A 1 99 ? 1.803 5.876 13.197 1.00 96.06 99 ALA A C 1
ATOM 812 O O . ALA A 1 99 ? 2.887 5.660 12.672 1.00 96.06 99 ALA A O 1
ATOM 813 N N . HIS A 1 100 ? 1.609 6.928 13.980 1.00 95.12 100 HIS A N 1
ATOM 814 C CA . HIS A 1 100 ? 2.706 7.734 14.493 1.00 95.12 100 HIS A CA 1
ATOM 815 C C . HIS A 1 100 ? 3.002 7.263 15.908 1.00 95.12 100 HIS A C 1
ATOM 817 O O . HIS A 1 100 ? 2.126 7.346 16.768 1.00 95.12 100 HIS A O 1
ATOM 823 N N . VAL A 1 101 ? 4.202 6.754 16.157 1.00 95.69 101 VAL A N 1
ATOM 824 C CA . VAL A 1 101 ? 4.575 6.142 17.437 1.00 95.69 101 VAL A CA 1
ATOM 825 C C . VAL A 1 101 ? 5.802 6.849 17.992 1.00 95.69 101 VAL A C 1
ATOM 827 O O . VAL A 1 101 ? 6.765 7.108 17.269 1.00 95.69 101 VAL A O 1
ATOM 830 N N . LYS A 1 102 ? 5.752 7.179 19.281 1.00 93.19 102 LYS A N 1
ATOM 831 C CA . LYS A 1 102 ? 6.876 7.736 20.025 1.00 93.19 102 LYS A CA 1
ATOM 832 C C . LYS A 1 102 ? 7.713 6.593 20.574 1.00 93.19 102 LYS A C 1
ATOM 834 O O . LYS A 1 102 ? 7.193 5.737 21.290 1.00 93.19 102 LYS A O 1
ATOM 839 N N . ASP A 1 103 ? 9.001 6.597 20.271 1.00 89.88 103 ASP A N 1
ATOM 840 C CA . ASP A 1 103 ? 9.944 5.698 20.920 1.00 89.88 103 ASP A CA 1
ATOM 841 C C . ASP A 1 103 ? 10.129 6.139 22.384 1.00 89.88 103 ASP A C 1
ATOM 843 O O . ASP A 1 103 ? 10.572 7.266 22.630 1.00 89.88 103 ASP A O 1
ATOM 847 N N . PRO A 1 104 ? 9.799 5.289 23.375 1.00 84.25 104 PRO A N 1
ATOM 848 C CA . PRO A 1 104 ? 9.917 5.648 24.783 1.00 84.25 104 PRO A CA 1
ATOM 849 C C . PRO A 1 104 ? 11.368 5.863 25.234 1.00 84.25 104 PRO A C 1
ATOM 851 O O . PRO A 1 104 ? 11.584 6.569 26.214 1.00 84.25 104 PRO A O 1
ATOM 854 N N . GLN A 1 105 ? 12.363 5.283 24.551 1.00 83.38 105 GLN A N 1
ATOM 855 C CA . GLN A 1 105 ? 13.770 5.402 24.949 1.00 83.38 105 GLN A CA 1
ATOM 856 C C . GLN A 1 105 ? 14.387 6.717 24.474 1.00 83.38 105 GLN A C 1
ATOM 858 O O . GLN A 1 105 ? 15.085 7.395 25.228 1.00 83.38 105 GLN A O 1
ATOM 863 N N . THR A 1 106 ? 14.141 7.083 23.216 1.00 86.81 106 THR A N 1
ATOM 864 C CA . THR A 1 106 ? 14.731 8.286 22.608 1.00 86.81 106 THR A CA 1
ATOM 865 C C . THR A 1 106 ? 13.820 9.513 22.707 1.00 86.81 106 THR A C 1
ATOM 867 O O . THR A 1 106 ? 14.297 10.652 22.659 1.00 86.81 106 THR A O 1
ATOM 870 N N . GLY A 1 107 ? 12.511 9.300 22.873 1.00 87.69 107 GLY A N 1
ATOM 871 C CA . GLY A 1 107 ? 11.479 10.332 22.801 1.00 87.69 107 GLY A CA 1
ATOM 872 C C . GLY A 1 107 ? 11.214 10.838 21.379 1.00 87.69 107 GLY A C 1
ATOM 873 O O . GLY A 1 107 ? 10.496 11.826 21.219 1.00 87.69 107 GLY A O 1
ATOM 874 N N . GLU A 1 108 ? 11.807 10.201 20.367 1.00 92.31 108 GLU A N 1
ATOM 875 C CA . GLU A 1 108 ? 11.655 10.551 18.956 1.00 92.31 108 GLU A CA 1
ATOM 876 C C . GLU A 1 108 ? 10.371 9.945 18.380 1.00 92.31 108 GLU A C 1
ATOM 878 O O . GLU A 1 108 ? 9.899 8.897 18.827 1.00 92.31 108 GLU A O 1
ATOM 883 N N . TRP A 1 109 ? 9.804 10.607 17.374 1.00 94.06 109 TRP A N 1
ATOM 884 C CA . TRP A 1 109 ? 8.597 10.143 16.699 1.00 94.06 109 TRP A CA 1
ATOM 885 C C . TRP A 1 109 ? 8.932 9.453 15.384 1.00 94.06 109 TRP A C 1
ATOM 887 O O . TRP A 1 109 ? 9.767 9.924 14.612 1.00 94.06 109 TRP A O 1
ATOM 897 N N . TYR A 1 110 ? 8.221 8.367 15.118 1.00 94.19 110 TYR A N 1
ATOM 898 C CA . TYR A 1 110 ? 8.318 7.594 13.891 1.00 94.19 110 TYR A CA 1
ATOM 899 C C . TYR A 1 110 ? 6.936 7.465 13.262 1.00 94.19 110 TYR A C 1
ATOM 901 O O . TYR A 1 110 ? 5.931 7.317 13.963 1.00 94.19 110 TYR A O 1
ATOM 909 N N . LYS A 1 111 ? 6.891 7.526 11.938 1.00 93.56 111 LYS A N 1
ATOM 910 C CA . LYS A 1 111 ? 5.724 7.223 11.120 1.00 93.56 111 LYS A CA 1
ATOM 911 C C . LYS A 1 111 ? 5.888 5.803 10.595 1.00 93.56 111 LYS A C 1
ATOM 913 O O . LYS A 1 111 ? 6.863 5.505 9.920 1.00 93.56 111 LYS A O 1
ATOM 918 N N . PHE A 1 112 ? 4.931 4.958 10.937 1.00 94.56 112 PHE A N 1
ATOM 919 C CA . PHE A 1 112 ? 4.794 3.591 10.466 1.00 94.56 112 PHE A CA 1
ATOM 920 C C . PHE A 1 112 ? 3.668 3.564 9.437 1.00 94.56 112 PHE A C 1
ATOM 922 O O . PHE A 1 112 ? 2.504 3.826 9.770 1.00 94.56 112 PHE A O 1
ATOM 929 N N . ASN A 1 113 ? 4.041 3.288 8.197 1.00 90.75 113 ASN A N 1
ATOM 930 C CA . ASN A 1 113 ? 3.161 3.147 7.054 1.00 90.75 113 ASN A CA 1
ATOM 931 C C . ASN A 1 113 ? 3.479 1.809 6.384 1.00 90.75 113 ASN A C 1
ATOM 933 O O . ASN A 1 113 ? 4.312 1.758 5.491 1.00 90.75 113 ASN A O 1
ATOM 937 N N . ASP A 1 114 ? 2.843 0.741 6.859 1.00 93.69 114 ASP A N 1
ATOM 938 C CA . ASP A 1 114 ? 3.102 -0.630 6.410 1.00 93.69 114 ASP A CA 1
ATOM 939 C C . ASP A 1 114 ? 4.598 -1.006 6.510 1.00 93.69 114 ASP A C 1
ATOM 941 O O . ASP A 1 114 ? 5.145 -1.004 7.618 1.00 93.69 114 ASP A O 1
ATOM 945 N N . GLU A 1 115 ? 5.257 -1.338 5.397 1.00 88.06 115 GLU A N 1
ATOM 946 C CA . GLU A 1 115 ? 6.698 -1.617 5.314 1.00 88.06 115 GLU A CA 1
ATOM 947 C C . GLU A 1 115 ? 7.596 -0.385 5.515 1.00 88.06 115 GLU A C 1
ATOM 949 O O . GLU A 1 115 ? 8.770 -0.533 5.873 1.00 88.06 115 GLU A O 1
ATOM 954 N N . ASP A 1 116 ? 7.054 0.823 5.345 1.00 86.94 116 ASP A N 1
ATOM 955 C CA . ASP A 1 116 ? 7.809 2.066 5.424 1.00 86.94 116 ASP A CA 1
ATOM 956 C C . ASP A 1 116 ? 7.819 2.627 6.845 1.00 86.94 116 ASP A C 1
ATOM 958 O O . ASP A 1 116 ? 6.787 2.956 7.446 1.00 86.94 116 ASP A O 1
ATOM 962 N N . ILE A 1 117 ? 9.028 2.791 7.383 1.00 93.06 117 ILE A N 1
ATOM 963 C CA . ILE A 1 117 ? 9.256 3.391 8.695 1.00 93.06 117 ILE A CA 1
ATOM 964 C C . ILE A 1 117 ? 10.127 4.628 8.527 1.00 93.06 117 ILE A C 1
ATOM 966 O O . ILE A 1 117 ? 11.315 4.547 8.216 1.00 93.06 117 ILE A O 1
ATOM 970 N N . GLU A 1 118 ? 9.543 5.787 8.807 1.00 92.00 118 GLU A N 1
ATOM 971 C CA . GLU A 1 118 ? 10.201 7.082 8.661 1.00 92.00 118 GLU A CA 1
ATOM 972 C C . GLU A 1 118 ? 10.374 7.750 10.021 1.00 92.00 118 GLU A C 1
ATOM 974 O O . GLU A 1 118 ? 9.425 7.909 10.795 1.00 92.00 118 GLU A O 1
ATOM 979 N N . LYS A 1 119 ? 11.595 8.196 10.320 1.00 92.19 119 LYS A N 1
ATOM 980 C CA . LYS A 1 119 ? 11.845 9.043 11.487 1.00 92.19 119 LYS A CA 1
ATOM 981 C C . LYS A 1 119 ? 11.380 10.469 11.193 1.00 92.19 119 LYS A C 1
ATOM 983 O O . LYS A 1 119 ? 11.799 11.063 10.205 1.00 92.19 119 LYS A O 1
ATOM 988 N N . MET A 1 120 ? 10.574 11.047 12.080 1.00 89.31 120 MET A N 1
ATOM 989 C CA . MET A 1 120 ? 10.138 12.438 11.950 1.00 89.31 120 MET A CA 1
ATOM 990 C C . MET A 1 120 ? 11.256 13.423 12.303 1.00 89.31 120 MET A C 1
ATOM 992 O O . MET A 1 120 ? 12.096 13.165 13.168 1.00 89.31 120 MET A O 1
ATOM 996 N N . GLU A 1 121 ? 11.239 14.595 11.667 1.00 80.50 121 GLU A N 1
ATOM 997 C CA . GLU A 1 121 ? 12.196 15.654 11.974 1.00 80.50 121 GLU A CA 1
ATOM 998 C C . GLU A 1 121 ? 11.914 16.299 13.341 1.00 80.50 121 GLU A C 1
ATOM 1000 O O . GLU A 1 121 ? 10.915 16.995 13.562 1.00 80.50 121 GLU A O 1
ATOM 1005 N N . GLY A 1 122 ? 12.855 16.099 14.264 1.00 76.50 122 GLY A N 1
ATOM 1006 C CA . GLY A 1 122 ? 12.817 16.642 15.615 1.00 76.50 122 GLY A CA 1
ATOM 1007 C C . GLY A 1 122 ? 11.894 15.880 16.570 1.00 76.50 122 GLY A C 1
ATOM 1008 O O . GLY A 1 122 ? 11.146 14.982 16.208 1.00 76.50 122 GLY A O 1
ATOM 1009 N N . LYS A 1 123 ? 11.911 16.294 17.840 1.00 69.81 123 LYS A N 1
ATOM 1010 C CA . LYS A 1 123 ? 11.193 15.602 18.929 1.00 69.81 123 LYS A CA 1
ATOM 1011 C C . LYS A 1 123 ? 9.687 15.860 18.976 1.00 69.81 123 LYS A C 1
ATOM 1013 O O . LYS A 1 123 ? 9.001 15.359 19.863 1.00 69.81 123 LYS A O 1
ATOM 1018 N N . LYS A 1 124 ? 9.163 16.706 18.089 1.00 78.44 124 LYS A N 1
ATOM 1019 C CA . LYS A 1 124 ? 7.756 17.113 18.118 1.00 78.44 124 LYS A CA 1
ATOM 1020 C C . LYS A 1 124 ? 6.965 16.306 17.109 1.00 78.44 124 LYS A C 1
ATOM 1022 O O . LYS A 1 124 ? 7.314 16.283 15.937 1.00 78.44 124 LYS A O 1
ATOM 1027 N N . LEU A 1 125 ? 5.846 15.754 17.561 1.00 83.69 125 LEU A N 1
ATOM 1028 C CA . LEU A 1 125 ? 4.877 15.108 16.692 1.00 83.69 125 LEU A CA 1
ATOM 1029 C C . LEU A 1 125 ? 4.371 16.094 15.628 1.00 83.69 125 LEU A C 1
ATOM 1031 O O . LEU A 1 125 ? 3.721 17.100 15.944 1.00 83.69 125 LEU A O 1
ATOM 1035 N N . GLN A 1 126 ? 4.645 15.778 14.365 1.00 77.56 126 GLN A N 1
ATOM 1036 C CA . GLN A 1 126 ? 4.189 16.551 13.217 1.00 77.56 126 GLN A CA 1
ATOM 1037 C C . GLN A 1 126 ? 2.923 15.904 12.640 1.00 77.56 126 GLN A C 1
ATOM 1039 O O . GLN A 1 126 ? 2.956 14.801 12.107 1.00 77.56 126 GLN A O 1
ATOM 1044 N N . LEU A 1 127 ? 1.777 16.583 12.768 1.00 78.50 127 LEU A N 1
ATOM 1045 C CA . LEU A 1 127 ? 0.501 16.139 12.190 1.00 78.50 127 LEU A CA 1
ATOM 1046 C C . LEU A 1 127 ? 0.041 17.106 11.100 1.00 78.50 127 LEU A C 1
ATOM 1048 O O . LEU A 1 127 ? -0.043 18.320 11.339 1.00 78.50 127 LEU A O 1
ATOM 1052 N N . GLY A 1 128 ? -0.332 16.559 9.941 1.00 61.03 128 GLY A N 1
ATOM 1053 C CA . GLY A 1 128 ? -1.051 17.276 8.887 1.00 61.03 128 GLY A CA 1
ATOM 1054 C C . GLY A 1 128 ? -0.228 17.848 7.729 1.00 61.03 128 GLY A C 1
ATOM 1055 O O . GLY A 1 128 ? -0.807 18.611 6.973 1.00 61.03 128 GLY A O 1
ATOM 1056 N N . ILE A 1 129 ? 1.065 17.529 7.574 1.00 54.78 129 ILE A N 1
ATOM 1057 C CA . ILE A 1 129 ? 1.861 17.999 6.414 1.00 54.78 129 ILE A CA 1
ATOM 1058 C C . ILE A 1 129 ? 1.558 17.158 5.157 1.00 54.78 129 ILE A C 1
ATOM 1060 O O . ILE A 1 129 ? 1.412 17.705 4.073 1.00 54.78 129 ILE A O 1
ATOM 1064 N N . GLU A 1 130 ? 1.349 15.849 5.307 1.00 50.81 130 GLU A N 1
ATOM 1065 C CA . GLU A 1 130 ? 1.031 14.933 4.193 1.00 50.81 130 GLU A CA 1
ATOM 1066 C C . GLU A 1 130 ? -0.470 14.616 4.048 1.00 50.81 130 GLU A C 1
ATOM 1068 O O . GLU A 1 130 ? -0.893 13.903 3.135 1.00 50.81 130 GLU A O 1
ATOM 1073 N N . GLU A 1 131 ? -1.305 15.111 4.967 1.00 51.12 131 GLU A N 1
ATOM 1074 C CA . GLU A 1 131 ? -2.752 14.847 4.961 1.00 51.12 131 GLU A CA 1
ATOM 1075 C C . GLU A 1 131 ? -3.497 15.626 3.854 1.00 51.12 131 GLU A C 1
ATOM 1077 O O . GLU A 1 131 ? -4.631 15.269 3.550 1.00 51.12 131 GLU A O 1
ATOM 1082 N N . ASP A 1 132 ? -2.878 16.652 3.251 1.00 47.31 132 ASP A N 1
ATOM 1083 C CA . ASP A 1 132 ? -3.498 17.551 2.259 1.00 47.31 132 ASP A CA 1
ATOM 1084 C C . ASP A 1 132 ? -3.209 17.186 0.787 1.00 47.31 132 ASP A C 1
ATOM 1086 O O . ASP A 1 132 ? -3.844 17.738 -0.108 1.00 47.31 132 ASP A O 1
ATOM 1090 N N . LEU A 1 133 ? -2.296 16.246 0.504 1.00 45.56 133 LEU A N 1
ATOM 1091 C CA . LEU A 1 133 ? -1.901 15.901 -0.875 1.00 45.56 133 LEU A CA 1
ATOM 1092 C C . LEU A 1 133 ? -2.931 15.036 -1.628 1.00 45.56 133 LEU A C 1
ATOM 1094 O O . LEU A 1 133 ? -2.822 14.873 -2.838 1.00 45.56 133 LEU A O 1
ATOM 1098 N N . ALA A 1 134 ? -3.933 14.489 -0.932 1.00 42.59 134 ALA A N 1
ATOM 1099 C CA . ALA A 1 134 ? -4.904 13.549 -1.501 1.00 42.59 134 ALA A CA 1
ATOM 1100 C C . ALA A 1 134 ? -6.312 14.136 -1.739 1.00 42.59 134 ALA A C 1
ATOM 1102 O O . ALA A 1 134 ? -7.186 13.411 -2.212 1.00 42.59 134 ALA A O 1
ATOM 1103 N N . GLU A 1 135 ? -6.569 15.414 -1.424 1.00 44.19 135 GLU A N 1
ATOM 1104 C CA . GLU A 1 135 ? -7.877 16.042 -1.676 1.00 44.19 135 GLU A CA 1
ATOM 1105 C C . GLU A 1 135 ? -7.783 17.152 -2.744 1.00 44.19 135 GLU A C 1
ATOM 1107 O O . GLU A 1 135 ? -7.071 18.140 -2.542 1.00 44.19 135 GLU A O 1
ATOM 1112 N N . PRO A 1 136 ? -8.532 17.062 -3.865 1.00 36.03 136 PRO A N 1
ATOM 1113 C CA . PRO A 1 136 ? -8.640 18.154 -4.826 1.00 36.03 136 PRO A CA 1
ATOM 1114 C C . PRO A 1 136 ? -9.420 19.328 -4.210 1.00 36.03 136 PRO A C 1
ATOM 1116 O O . PRO A 1 136 ? -10.649 19.354 -4.177 1.00 36.03 136 PRO A O 1
ATOM 1119 N N . SER A 1 137 ? -8.669 20.284 -3.663 1.00 45.34 137 SER A N 1
ATOM 1120 C CA . SER A 1 137 ? -8.920 21.733 -3.684 1.00 45.34 137 SER A CA 1
ATOM 1121 C C . SER A 1 137 ? -10.383 22.213 -3.728 1.00 45.34 137 SER A C 1
ATOM 1123 O O . SER A 1 137 ? -10.763 22.973 -4.616 1.00 45.34 137 SER A O 1
ATOM 1125 N N . LYS A 1 138 ? -11.202 21.915 -2.706 1.00 40.00 138 LYS A N 1
ATOM 1126 C CA . LYS A 1 138 ? -12.394 22.735 -2.388 1.00 40.00 138 LYS A CA 1
ATOM 1127 C C . LYS A 1 138 ? -12.529 22.974 -0.877 1.00 40.00 138 LYS A C 1
ATOM 1129 O O . LYS A 1 138 ? -12.999 22.135 -0.121 1.00 40.00 138 LYS A O 1
ATOM 1134 N N . SER A 1 139 ? -12.148 24.187 -0.462 1.00 43.34 139 SER A N 1
ATOM 1135 C CA . SER A 1 139 ? -12.246 24.776 0.889 1.00 43.34 139 SER A CA 1
ATOM 1136 C C . SER A 1 139 ? -11.315 24.199 1.973 1.00 43.34 139 SER A C 1
ATOM 1138 O O . SER A 1 139 ? -11.697 23.387 2.810 1.00 43.34 139 SER A O 1
ATOM 1140 N N . GLN A 1 140 ? -10.079 24.705 2.037 1.00 45.72 140 GLN A N 1
ATOM 1141 C CA . GLN A 1 140 ? -9.230 24.519 3.216 1.00 45.72 140 GLN A CA 1
ATOM 1142 C C . GLN A 1 140 ? -9.823 25.289 4.409 1.00 45.72 140 GLN A C 1
ATOM 1144 O O . GLN A 1 140 ? -9.637 26.498 4.557 1.00 45.72 140 GLN A O 1
ATOM 1149 N N . THR A 1 141 ? -10.538 24.600 5.298 1.00 52.34 141 THR A N 1
ATOM 1150 C CA . THR A 1 141 ? -10.788 25.117 6.650 1.00 52.34 141 THR A CA 1
ATOM 1151 C C . THR A 1 141 ? -9.443 25.317 7.346 1.00 52.34 141 THR A C 1
ATOM 1153 O O . THR A 1 141 ? -8.717 24.347 7.561 1.00 52.34 141 THR A O 1
ATOM 1156 N N . ARG A 1 142 ? -9.097 26.569 7.684 1.00 58.19 142 ARG A N 1
ATOM 1157 C CA . ARG A 1 142 ? -7.821 26.920 8.333 1.00 58.19 142 ARG A CA 1
ATOM 1158 C C . ARG A 1 142 ? -7.583 26.048 9.572 1.00 58.19 142 ARG A C 1
ATOM 1160 O O . ARG A 1 142 ? -8.435 26.000 10.460 1.00 58.19 142 ARG A O 1
ATOM 1167 N N . LYS A 1 143 ? -6.407 25.410 9.649 1.00 65.31 143 LYS A N 1
ATOM 1168 C CA . LYS A 1 143 ? -5.961 24.644 10.824 1.00 65.31 143 LYS A CA 1
ATOM 1169 C C . LYS A 1 143 ? -6.062 25.528 12.082 1.00 65.31 143 LYS A C 1
ATOM 1171 O O . LYS A 1 143 ? -5.516 26.637 12.075 1.00 65.31 143 LYS A O 1
ATOM 1176 N N . PRO A 1 144 ? -6.738 25.079 13.155 1.00 70.75 144 PRO A N 1
ATOM 1177 C CA . PRO A 1 144 ? -6.795 25.824 14.408 1.00 70.75 144 PRO A CA 1
ATOM 1178 C C . PRO A 1 144 ? -5.384 26.072 14.954 1.00 70.75 144 PRO A C 1
ATOM 1180 O O . PRO A 1 144 ? -4.523 25.194 14.874 1.00 70.75 144 PRO A O 1
ATOM 1183 N N . LYS A 1 145 ? -5.133 27.253 15.536 1.00 70.44 145 LYS A N 1
ATOM 1184 C CA . LYS A 1 145 ? -3.880 27.513 16.261 1.00 70.44 145 LYS A CA 1
ATOM 1185 C C . LYS A 1 145 ? -3.858 26.642 17.522 1.00 70.44 145 LYS A C 1
ATOM 1187 O O . LYS A 1 145 ? -4.558 26.947 18.482 1.00 70.44 145 LYS A O 1
ATOM 1192 N N . CYS A 1 146 ? -3.075 25.566 17.516 1.00 69.06 146 CYS A N 1
ATOM 1193 C CA . CYS A 1 146 ? -2.882 24.718 18.694 1.00 69.06 146 CYS A CA 1
ATOM 1194 C C . CYS A 1 146 ? -1.802 25.348 19.600 1.00 69.06 146 CYS A C 1
ATOM 1196 O O . CYS A 1 146 ? -0.786 25.849 19.111 1.00 69.06 146 CYS A O 1
ATOM 1198 N N . GLY A 1 147 ? -2.041 25.373 20.915 1.00 71.75 147 GLY A N 1
ATOM 1199 C CA . GLY A 1 147 ? -1.078 25.867 21.908 1.00 71.75 147 GLY A CA 1
ATOM 1200 C C . GLY A 1 147 ? 0.140 24.946 22.069 1.00 71.75 147 GLY A C 1
ATOM 1201 O O . GLY A 1 147 ? 0.175 23.839 21.532 1.00 71.75 147 GLY A O 1
ATOM 1202 N N . LYS A 1 148 ? 1.157 25.386 22.826 1.00 77.19 148 LYS A N 1
ATOM 1203 C CA . LYS A 1 148 ? 2.315 24.534 23.168 1.00 77.19 148 LYS A CA 1
ATOM 1204 C C . LYS A 1 148 ? 1.834 23.262 23.888 1.00 77.19 148 LYS A C 1
ATOM 1206 O O . LYS A 1 148 ? 1.049 23.366 24.823 1.00 77.19 148 LYS A O 1
ATOM 1211 N N . GLY A 1 149 ? 2.314 22.090 23.459 1.00 82.25 149 GLY A N 1
ATOM 1212 C CA . GLY A 1 149 ? 1.942 20.792 24.044 1.00 82.25 149 GLY A CA 1
ATOM 1213 C C . GLY A 1 149 ? 0.543 20.296 23.660 1.00 82.25 149 GLY A C 1
ATOM 1214 O O . GLY A 1 149 ? -0.005 19.423 24.325 1.00 82.25 149 GLY A O 1
ATOM 1215 N N . THR A 1 150 ? -0.078 20.871 22.625 1.00 87.56 150 THR A N 1
ATOM 1216 C CA . THR A 1 150 ? -1.360 20.411 22.074 1.00 87.56 150 THR A CA 1
ATOM 1217 C C . THR A 1 150 ? -1.228 20.183 20.575 1.00 87.56 150 THR A C 1
ATOM 1219 O O . THR A 1 150 ? -0.653 20.998 19.853 1.00 87.56 150 THR A O 1
ATOM 1222 N N . HIS A 1 151 ? -1.810 19.092 20.099 1.00 89.62 151 HIS A N 1
ATOM 1223 C CA . HIS A 1 151 ? -1.871 18.710 18.698 1.00 89.62 151 HIS A CA 1
ATOM 1224 C C . HIS A 1 151 ? -3.311 18.789 18.205 1.00 89.62 151 HIS A C 1
ATOM 1226 O O . HIS A 1 151 ? -4.251 18.679 18.987 1.00 89.62 151 HIS A O 1
ATOM 1232 N N . CYS A 1 152 ? -3.495 18.978 16.901 1.00 88.69 152 CYS A N 1
ATOM 1233 C CA . CYS A 1 152 ? -4.816 18.952 16.289 1.00 88.69 152 CYS A CA 1
ATOM 1234 C C . CYS A 1 152 ? -4.764 18.139 14.997 1.00 88.69 152 CYS A C 1
ATOM 1236 O O . CYS A 1 152 ? -3.866 18.345 14.178 1.00 88.69 152 CYS A O 1
ATOM 1238 N N . SER A 1 153 ? -5.738 17.253 14.792 1.00 89.81 153 SER A N 1
ATOM 1239 C CA . SER A 1 153 ? -5.842 16.444 13.571 1.00 89.81 153 SER A CA 1
ATOM 1240 C C . SER A 1 153 ? -7.295 16.285 13.123 1.00 89.81 153 SER A C 1
ATOM 1242 O O . SER A 1 153 ? -8.220 16.265 13.944 1.00 89.81 153 SER A O 1
ATOM 1244 N N . ARG A 1 154 ? -7.491 16.169 11.805 1.00 87.44 154 ARG A N 1
ATOM 1245 C CA . ARG A 1 154 ? -8.771 15.795 11.173 1.00 87.44 154 ARG A CA 1
ATOM 1246 C C . ARG A 1 154 ? -8.922 14.283 11.010 1.00 87.44 154 ARG A C 1
ATOM 1248 O O . ARG A 1 154 ? -10.037 13.800 10.854 1.00 87.44 154 ARG A O 1
ATOM 1255 N N . ASN A 1 155 ? -7.812 13.549 11.064 1.00 88.62 155 ASN A N 1
ATOM 1256 C CA . ASN A 1 155 ? -7.735 12.151 10.650 1.00 88.62 155 ASN A CA 1
ATOM 1257 C C . ASN A 1 155 ? -7.272 11.197 11.760 1.00 88.62 155 ASN A C 1
ATOM 1259 O O . ASN A 1 155 ? -7.417 9.986 11.601 1.00 88.62 155 ASN A O 1
ATOM 1263 N N . ALA A 1 156 ? -6.774 11.715 12.890 1.00 93.56 156 ALA A N 1
ATOM 1264 C CA . ALA A 1 156 ? -6.477 10.906 14.071 1.00 93.56 156 ALA A CA 1
ATOM 1265 C C . ALA A 1 156 ? -7.719 10.106 14.478 1.00 93.56 156 ALA A C 1
ATOM 1267 O O . ALA A 1 156 ? -8.764 10.685 14.760 1.00 93.56 156 ALA A O 1
ATOM 1268 N N . TYR A 1 157 ? -7.612 8.786 14.480 1.00 93.50 157 TYR A N 1
ATOM 1269 C CA . TYR A 1 157 ? -8.696 7.854 14.764 1.00 93.50 157 TYR A CA 1
ATOM 1270 C C . TYR A 1 157 ? -8.598 7.286 16.180 1.00 93.50 157 TYR A C 1
ATOM 1272 O O . TYR A 1 157 ? -9.609 7.172 16.869 1.00 93.50 157 TYR A O 1
ATOM 1280 N N . MET A 1 158 ? -7.386 6.981 16.639 1.00 96.81 158 MET A N 1
ATOM 1281 C CA . MET A 1 158 ? -7.143 6.489 17.991 1.00 96.81 158 MET A CA 1
ATOM 1282 C C . MET A 1 158 ? -5.912 7.173 18.577 1.00 96.81 158 MET A C 1
ATOM 1284 O O . MET A 1 158 ? -4.917 7.375 17.884 1.00 96.81 158 MET A O 1
ATOM 1288 N N . LEU A 1 159 ? -5.998 7.540 19.851 1.00 97.75 159 LEU A N 1
ATOM 1289 C CA . LEU A 1 159 ? -4.897 8.100 20.625 1.00 97.75 159 LEU A CA 1
ATOM 1290 C C . LEU A 1 159 ? -4.488 7.085 21.687 1.00 97.75 159 LEU A C 1
ATOM 1292 O O . LEU A 1 159 ? -5.343 6.568 22.407 1.00 97.75 159 LEU A O 1
ATOM 1296 N N . VAL A 1 160 ? -3.192 6.819 21.790 1.00 97.62 160 VAL A N 1
ATOM 1297 C CA . VAL A 1 160 ? -2.624 5.912 22.787 1.00 97.62 160 VAL A CA 1
ATOM 1298 C C . VAL A 1 160 ? -1.816 6.735 23.774 1.00 97.62 160 VAL A C 1
ATOM 1300 O O . VAL A 1 160 ? -0.870 7.427 23.399 1.00 97.62 160 VAL A O 1
ATOM 1303 N N . TYR A 1 161 ? -2.189 6.639 25.041 1.00 96.00 161 TYR A N 1
ATOM 1304 C CA . TYR A 1 161 ? -1.605 7.368 26.157 1.00 96.00 161 TYR A CA 1
ATOM 1305 C C . TYR A 1 161 ? -1.023 6.381 27.168 1.00 96.00 161 TYR A C 1
ATOM 1307 O O . TYR A 1 161 ? -1.653 5.372 27.478 1.00 96.00 161 TYR A O 1
ATOM 1315 N N . ARG A 1 162 ? 0.154 6.668 27.725 1.00 93.00 162 ARG A N 1
ATOM 1316 C CA . ARG A 1 162 ? 0.813 5.813 28.723 1.00 93.00 162 ARG A CA 1
ATOM 1317 C C . ARG A 1 162 ? 1.032 6.577 30.026 1.00 93.00 162 ARG A C 1
ATOM 1319 O O . ARG A 1 162 ? 1.440 7.733 30.007 1.00 93.00 162 ARG A O 1
ATOM 1326 N N . LEU A 1 163 ? 0.738 5.938 31.154 1.00 91.19 163 LEU A N 1
ATOM 1327 C CA . LEU A 1 163 ? 0.865 6.528 32.487 1.00 91.19 163 LEU A CA 1
ATOM 1328 C C . LEU A 1 163 ? 2.344 6.784 32.819 1.00 91.19 163 LEU A C 1
ATOM 1330 O O . LEU A 1 163 ? 3.145 5.849 32.775 1.00 91.19 163 LEU A O 1
ATOM 1334 N N . GLN A 1 164 ? 2.699 8.011 33.209 1.00 85.12 164 GLN A N 1
ATOM 1335 C CA . GLN A 1 164 ? 4.102 8.377 33.470 1.00 85.12 164 GLN A CA 1
ATOM 1336 C C . GLN A 1 164 ? 4.710 7.665 34.691 1.00 85.12 164 GLN A C 1
ATOM 1338 O O . GLN A 1 164 ? 5.890 7.331 34.700 1.00 85.12 164 GLN A O 1
ATOM 1343 N N . ALA A 1 165 ? 3.915 7.371 35.722 1.00 68.00 165 ALA A N 1
ATOM 1344 C CA . ALA A 1 165 ? 4.415 6.901 37.019 1.00 68.00 165 ALA A CA 1
ATOM 1345 C C . ALA A 1 165 ? 4.899 5.428 37.060 1.00 68.00 165 ALA A C 1
ATOM 1347 O O . ALA A 1 165 ? 5.236 4.927 38.133 1.00 68.00 165 ALA A O 1
ATOM 1348 N N . ARG A 1 166 ? 4.898 4.692 35.935 1.00 58.91 166 ARG A N 1
ATOM 1349 C CA . ARG A 1 166 ? 5.068 3.221 35.923 1.00 58.91 166 ARG A CA 1
ATOM 1350 C C . ARG A 1 166 ? 6.051 2.663 34.891 1.00 58.91 166 ARG A C 1
ATOM 1352 O O . ARG A 1 166 ? 5.948 1.490 34.528 1.00 58.91 166 ARG A O 1
ATOM 1359 N N . GLU A 1 167 ? 7.040 3.436 34.457 1.00 56.69 167 GLU A N 1
ATOM 1360 C CA . GLU A 1 167 ? 8.123 2.874 33.645 1.00 56.69 167 GLU A CA 1
ATOM 1361 C C . GLU A 1 167 ? 9.044 1.973 34.475 1.00 56.69 167 GLU A C 1
ATOM 1363 O O . GLU A 1 167 ? 10.038 2.399 35.058 1.00 56.69 167 GLU A O 1
ATOM 1368 N N . LYS A 1 168 ? 8.732 0.677 34.499 1.00 55.59 168 LYS A N 1
ATOM 1369 C CA . LYS A 1 168 ? 9.772 -0.336 34.653 1.00 55.59 168 LYS A CA 1
ATOM 1370 C C . LYS A 1 168 ? 10.358 -0.555 33.266 1.00 55.59 168 LYS A C 1
ATOM 1372 O O . LYS A 1 168 ? 9.629 -0.965 32.367 1.00 55.59 168 LYS A O 1
ATOM 1377 N N . SER A 1 169 ? 11.648 -0.268 33.101 1.00 55.53 169 SER A N 1
ATOM 1378 C CA . SER A 1 169 ? 12.408 -0.698 31.928 1.00 55.53 169 SER A CA 1
ATOM 1379 C C . SER A 1 169 ? 12.226 -2.209 31.779 1.00 55.53 169 SER A C 1
ATOM 1381 O O . SER A 1 169 ? 12.707 -2.986 32.605 1.00 55.53 169 SER A O 1
ATOM 1383 N N . LEU A 1 170 ? 11.427 -2.623 30.797 1.00 58.47 170 LEU A N 1
ATOM 1384 C CA . LEU A 1 170 ? 11.232 -4.026 30.472 1.00 58.47 170 LEU A CA 1
ATOM 1385 C C . LEU A 1 170 ? 12.361 -4.412 29.523 1.00 58.47 170 LEU A C 1
ATOM 1387 O O . LEU A 1 170 ? 12.212 -4.357 28.306 1.00 58.47 170 LEU A O 1
ATOM 1391 N N . THR A 1 171 ? 13.505 -4.803 30.077 1.00 60.28 171 THR A N 1
ATOM 1392 C CA . THR A 1 171 ? 14.461 -5.632 29.344 1.00 60.28 171 THR A CA 1
ATOM 1393 C C . THR A 1 171 ? 13.824 -7.005 29.148 1.00 60.28 171 THR A C 1
ATOM 1395 O O . THR A 1 171 ? 13.964 -7.910 29.968 1.00 60.28 171 THR A O 1
ATOM 1398 N N . VAL A 1 172 ? 13.040 -7.142 28.077 1.00 71.31 172 VAL A N 1
ATOM 1399 C CA . VAL A 1 172 ? 12.450 -8.423 27.686 1.00 71.31 172 VAL A CA 1
ATOM 1400 C C . VAL A 1 172 ? 13.573 -9.298 27.145 1.00 71.31 172 VAL A C 1
ATOM 1402 O O . VAL A 1 172 ? 14.120 -9.022 26.080 1.00 71.31 172 VAL A O 1
ATOM 1405 N N . GLN A 1 173 ? 13.936 -10.350 27.878 1.00 83.75 173 GLN A N 1
ATOM 1406 C CA . GLN A 1 173 ? 14.801 -11.390 27.330 1.00 83.75 173 GLN A CA 1
ATOM 1407 C C . GLN A 1 173 ? 13.955 -12.369 26.519 1.00 83.75 173 GLN A C 1
ATOM 1409 O O . GLN A 1 173 ? 13.041 -13.002 27.048 1.00 83.75 173 GLN A O 1
ATOM 1414 N N . VAL A 1 174 ? 14.252 -12.471 25.225 1.00 88.00 174 VAL A N 1
ATOM 1415 C CA . VAL A 1 174 ? 13.592 -13.418 24.320 1.00 88.00 174 VAL A CA 1
ATOM 1416 C C . VAL A 1 174 ? 14.099 -14.835 24.633 1.00 88.00 174 VAL A C 1
ATOM 1418 O O . VAL A 1 174 ? 15.311 -15.017 24.728 1.00 88.00 174 VAL A O 1
ATOM 1421 N N . PRO A 1 175 ? 13.230 -15.849 24.791 1.00 94.56 175 PRO A N 1
ATOM 1422 C CA . PRO A 1 175 ? 13.648 -17.242 24.968 1.00 94.56 175 PRO A CA 1
ATOM 1423 C C . PRO A 1 175 ? 14.574 -17.752 23.851 1.00 94.56 175 PRO A C 1
ATOM 1425 O O . PRO A 1 175 ? 14.345 -17.455 22.680 1.00 94.56 175 PRO A O 1
ATOM 1428 N N . ALA A 1 176 ? 15.561 -18.587 24.197 1.00 94.56 176 ALA A N 1
ATOM 1429 C CA . ALA A 1 176 ? 16.582 -19.077 23.260 1.00 94.56 176 ALA A CA 1
ATOM 1430 C C . ALA A 1 176 ? 15.999 -19.763 22.009 1.00 94.56 176 ALA A C 1
ATOM 1432 O O . ALA A 1 176 ? 16.403 -19.451 20.897 1.00 94.56 176 ALA A O 1
ATOM 1433 N N . PHE A 1 177 ? 14.976 -20.611 22.162 1.00 95.62 177 PHE A N 1
ATOM 1434 C CA . PHE A 1 177 ? 14.360 -21.299 21.019 1.00 95.62 177 PHE A CA 1
ATOM 1435 C C . PHE A 1 177 ? 13.695 -20.339 20.009 1.00 95.62 177 PHE A C 1
ATOM 1437 O O . PHE A 1 177 ? 13.585 -20.666 18.830 1.00 95.62 177 PHE A O 1
ATOM 1444 N N . LEU A 1 178 ? 13.231 -19.160 20.455 1.00 94.56 178 LEU A N 1
ATOM 1445 C CA . LEU A 1 178 ? 12.700 -18.127 19.559 1.00 94.56 178 LEU A CA 1
ATOM 1446 C C . LEU A 1 178 ? 13.828 -17.360 18.869 1.00 94.56 178 LEU A C 1
ATOM 1448 O O . LEU A 1 178 ? 13.670 -16.996 17.709 1.00 94.56 178 LEU A O 1
ATOM 1452 N N . GLN A 1 179 ? 14.957 -17.147 19.551 1.00 93.88 179 GLN A N 1
ATOM 1453 C CA . GLN A 1 179 ? 16.149 -16.560 18.932 1.00 93.88 179 GLN A CA 1
ATOM 1454 C C . GLN A 1 179 ? 16.655 -17.461 17.800 1.00 93.88 179 GLN A C 1
ATOM 1456 O O . GLN A 1 179 ? 16.779 -16.995 16.675 1.00 93.88 179 GLN A O 1
ATOM 1461 N N . GLU A 1 180 ? 16.800 -18.767 18.053 1.00 95.56 180 GLU A N 1
ATOM 1462 C CA . GLU A 1 180 ? 17.183 -19.754 17.031 1.00 95.56 180 GLU A CA 1
ATOM 1463 C C . GLU A 1 180 ? 16.201 -19.781 15.847 1.00 95.56 180 GLU A C 1
ATOM 1465 O O . GLU A 1 180 ? 16.598 -19.932 14.689 1.00 95.56 180 GLU A O 1
ATOM 1470 N N . LEU A 1 181 ? 14.899 -19.626 16.114 1.00 95.38 181 LEU A N 1
ATOM 1471 C CA . LEU A 1 181 ? 13.881 -19.563 15.068 1.00 95.38 181 LEU A CA 1
ATOM 1472 C C . LEU A 1 181 ? 14.061 -18.332 14.170 1.00 95.38 181 LEU A C 1
ATOM 1474 O O . LEU A 1 181 ? 13.990 -18.475 12.950 1.00 95.38 181 LEU A O 1
ATOM 1478 N N . VAL A 1 182 ? 14.296 -17.162 14.770 1.00 94.88 182 VAL A N 1
ATOM 1479 C CA . VAL A 1 182 ? 14.528 -15.897 14.058 1.00 94.88 182 VAL A CA 1
ATOM 1480 C C . VAL A 1 182 ? 15.843 -15.941 13.286 1.00 94.88 182 VAL A C 1
ATOM 1482 O O . VAL A 1 182 ? 15.871 -15.577 12.118 1.00 94.88 182 VAL A O 1
ATOM 1485 N N . GLU A 1 183 ? 16.921 -16.442 13.889 1.00 95.12 183 GLU A N 1
ATOM 1486 C CA . GLU A 1 183 ? 18.221 -16.589 13.223 1.00 95.12 183 GLU A CA 1
ATOM 1487 C C . GLU A 1 183 ? 18.130 -17.500 11.998 1.00 95.12 183 GLU A C 1
ATOM 1489 O O . GLU A 1 183 ? 18.661 -17.180 10.935 1.00 95.12 183 GLU A O 1
ATOM 1494 N N . ARG A 1 184 ? 17.399 -18.612 12.112 1.00 94.56 184 ARG A N 1
ATOM 1495 C CA . ARG A 1 184 ? 17.159 -19.519 10.987 1.00 94.56 184 ARG A CA 1
ATOM 1496 C C . ARG A 1 184 ? 16.339 -18.866 9.874 1.00 94.56 184 ARG A C 1
ATOM 1498 O O . ARG A 1 184 ? 16.569 -19.180 8.708 1.00 94.56 184 ARG A O 1
ATOM 1505 N N . ASP A 1 185 ? 15.376 -18.014 10.212 1.00 94.25 185 ASP A N 1
ATOM 1506 C CA . ASP A 1 185 ? 14.579 -17.286 9.220 1.00 94.25 185 ASP A CA 1
ATOM 1507 C C . ASP A 1 185 ? 15.408 -16.192 8.528 1.00 94.25 185 ASP A C 1
ATOM 1509 O O . ASP A 1 185 ? 15.435 -16.125 7.301 1.00 94.25 185 ASP A O 1
ATOM 1513 N N . ASN A 1 186 ? 16.204 -15.441 9.296 1.00 94.25 186 ASN A N 1
ATOM 1514 C CA . ASN A 1 186 ? 17.164 -14.467 8.775 1.00 94.25 186 ASN A CA 1
ATOM 1515 C C . ASN A 1 186 ? 18.182 -15.121 7.832 1.00 94.25 186 ASN A C 1
ATOM 1517 O O . ASN A 1 186 ? 18.436 -14.597 6.753 1.00 94.25 186 ASN A O 1
ATOM 1521 N N . CYS A 1 187 ? 18.716 -16.294 8.190 1.00 94.94 187 CYS A N 1
ATOM 1522 C CA . CYS A 1 187 ? 19.652 -17.033 7.341 1.00 94.94 187 CYS A CA 1
ATOM 1523 C C . CYS A 1 187 ? 19.028 -17.390 5.981 1.00 94.94 187 CYS A C 1
ATOM 1525 O O . CYS A 1 187 ? 19.641 -17.157 4.941 1.00 94.94 187 CYS A O 1
ATOM 1527 N N . LYS A 1 188 ? 17.774 -17.860 5.964 1.00 90.38 188 LYS A N 1
ATOM 1528 C CA . LYS A 1 188 ? 17.043 -18.117 4.711 1.00 90.38 188 LYS A CA 1
ATOM 1529 C C . LYS A 1 188 ? 16.783 -16.844 3.912 1.00 90.38 188 LYS A C 1
ATOM 1531 O O . LYS A 1 188 ? 16.843 -16.866 2.685 1.00 90.38 188 LYS A O 1
ATOM 1536 N N . PHE A 1 189 ? 16.465 -15.745 4.592 1.00 83.81 189 PHE A N 1
ATOM 1537 C CA . PHE A 1 189 ? 16.260 -14.456 3.941 1.00 83.81 189 PHE A CA 1
ATOM 1538 C C . PHE A 1 189 ? 17.551 -13.947 3.284 1.00 83.81 189 PHE A C 1
ATOM 1540 O O . PHE A 1 189 ? 17.515 -13.466 2.151 1.00 83.81 189 PHE A O 1
ATOM 1547 N N . GLU A 1 190 ? 18.701 -14.112 3.939 1.00 92.25 190 GLU A N 1
ATOM 1548 C CA . GLU A 1 190 ? 20.014 -13.776 3.380 1.00 92.25 190 GLU A CA 1
ATOM 1549 C C . GLU A 1 190 ? 20.374 -14.651 2.172 1.00 92.25 190 GLU A C 1
ATOM 1551 O O . GLU A 1 190 ? 20.836 -14.132 1.153 1.00 92.25 190 GLU A O 1
ATOM 1556 N N . GLU A 1 191 ? 20.128 -15.963 2.244 1.00 89.12 191 GLU A N 1
ATOM 1557 C CA . GLU A 1 191 ? 20.283 -16.877 1.102 1.00 89.12 191 GLU A CA 1
ATOM 1558 C C . GLU A 1 191 ? 19.433 -16.417 -0.089 1.00 89.12 191 GLU A C 1
ATOM 1560 O O . GLU A 1 191 ? 19.955 -16.242 -1.193 1.00 89.12 191 GLU A O 1
ATOM 1565 N N . TRP A 1 192 ? 18.154 -16.114 0.148 1.00 85.62 192 TRP A N 1
ATOM 1566 C CA . TRP A 1 192 ? 17.254 -15.587 -0.875 1.00 85.62 192 TRP A CA 1
ATOM 1567 C C . TRP A 1 192 ? 17.753 -14.258 -1.466 1.00 85.62 192 TRP A C 1
ATOM 1569 O O . TRP A 1 192 ? 17.765 -14.089 -2.688 1.00 85.62 192 TRP A O 1
ATOM 1579 N N . CYS A 1 193 ? 18.236 -13.327 -0.635 1.00 78.94 193 CYS A N 1
ATOM 1580 C CA . CYS A 1 193 ? 18.825 -12.067 -1.098 1.00 78.94 193 CYS A CA 1
ATOM 1581 C C . CYS A 1 193 ? 20.027 -12.302 -2.025 1.00 78.94 193 CYS A C 1
ATOM 1583 O O . CYS A 1 193 ? 20.146 -11.653 -3.069 1.00 78.94 193 CYS A O 1
ATOM 1585 N N . ASN A 1 194 ? 20.902 -13.247 -1.669 1.00 86.25 194 ASN A N 1
ATOM 1586 C CA . ASN A 1 194 ? 22.074 -13.604 -2.465 1.00 86.25 194 ASN A CA 1
ATOM 1587 C C . ASN A 1 194 ? 21.681 -14.218 -3.816 1.00 86.25 194 ASN A C 1
ATOM 1589 O O . ASN A 1 194 ? 22.222 -13.820 -4.850 1.00 86.25 194 ASN A O 1
ATOM 1593 N N . GLU A 1 195 ? 20.707 -15.130 -3.832 1.00 83.62 195 GLU A N 1
ATOM 1594 C CA . GLU A 1 195 ? 20.177 -15.719 -5.067 1.00 83.62 195 GLU A CA 1
ATOM 1595 C C . GLU A 1 195 ? 19.563 -14.657 -5.988 1.00 83.62 195 GLU A C 1
ATOM 1597 O O . GLU A 1 195 ? 19.863 -14.619 -7.187 1.00 83.62 195 GLU A O 1
ATOM 1602 N N . MET A 1 196 ? 18.751 -13.745 -5.439 1.00 71.44 196 MET A N 1
ATOM 1603 C CA . MET A 1 196 ? 18.155 -12.648 -6.209 1.00 71.44 196 MET A CA 1
ATOM 1604 C C . MET A 1 196 ? 19.223 -11.711 -6.778 1.00 71.44 196 MET A C 1
ATOM 1606 O O . MET A 1 196 ? 19.133 -11.296 -7.939 1.00 71.44 196 MET A O 1
ATOM 1610 N N . ALA A 1 197 ? 20.255 -11.389 -5.994 1.00 79.00 197 ALA A N 1
ATOM 1611 C CA . ALA A 1 197 ? 21.368 -10.566 -6.450 1.00 79.00 197 ALA A CA 1
ATOM 1612 C C . ALA A 1 197 ? 22.133 -11.237 -7.602 1.00 79.00 197 ALA A C 1
ATOM 1614 O O . ALA A 1 197 ? 22.477 -10.573 -8.583 1.00 79.00 197 ALA A O 1
ATOM 1615 N N . GLU A 1 198 ? 22.362 -12.547 -7.524 1.00 82.75 198 GLU A N 1
ATOM 1616 C CA . GLU A 1 198 ? 23.075 -13.288 -8.562 1.00 82.75 198 GLU A CA 1
ATOM 1617 C C . GLU A 1 198 ? 22.251 -13.411 -9.850 1.00 82.75 198 GLU A C 1
ATOM 1619 O O . GLU A 1 198 ? 22.763 -13.138 -10.939 1.00 82.75 198 GLU A O 1
ATOM 1624 N N . MET A 1 199 ? 20.947 -13.688 -9.750 1.00 71.25 199 MET A N 1
ATOM 1625 C CA . MET A 1 199 ? 20.051 -13.673 -10.913 1.00 71.25 199 MET A CA 1
ATOM 1626 C C . MET A 1 199 ? 19.993 -12.298 -11.592 1.00 71.25 199 MET A C 1
ATOM 1628 O O . MET A 1 199 ? 20.021 -12.213 -12.827 1.00 71.25 199 MET A O 1
ATOM 1632 N N . ARG A 1 200 ? 19.958 -11.206 -10.812 1.00 70.56 200 ARG A N 1
ATOM 1633 C CA . ARG A 1 200 ? 20.033 -9.837 -11.351 1.00 70.56 200 ARG A CA 1
ATOM 1634 C C . ARG A 1 200 ? 21.354 -9.607 -12.084 1.00 70.56 200 ARG A C 1
ATOM 1636 O O . ARG A 1 200 ? 21.332 -9.119 -13.213 1.00 70.56 200 ARG A O 1
ATOM 1643 N N . LYS A 1 201 ? 22.497 -10.006 -11.509 1.00 76.94 201 LYS A N 1
ATOM 1644 C CA . LYS A 1 201 ? 23.813 -9.888 -12.168 1.00 76.94 201 LYS A CA 1
ATOM 1645 C C . LYS A 1 201 ? 23.870 -10.658 -13.485 1.00 76.94 201 LYS A C 1
ATOM 1647 O O . LYS A 1 201 ? 24.323 -10.098 -14.482 1.00 76.94 201 LYS A O 1
ATOM 1652 N N . GLN A 1 202 ? 23.389 -11.901 -13.513 1.00 73.69 202 GLN A N 1
ATOM 1653 C CA . GLN A 1 202 ? 23.359 -12.720 -14.729 1.00 73.69 202 GLN A CA 1
ATOM 1654 C C . GLN A 1 202 ? 22.476 -12.091 -15.814 1.00 73.69 202 GLN A C 1
ATOM 1656 O O . GLN A 1 202 ? 22.875 -12.027 -16.979 1.00 73.69 202 GLN A O 1
ATOM 1661 N N . SER A 1 203 ? 21.311 -11.563 -15.429 1.00 66.56 203 SER A N 1
ATOM 1662 C CA . SER A 1 203 ? 20.390 -10.881 -16.346 1.00 66.56 203 SER A CA 1
ATOM 1663 C C . SER A 1 203 ? 21.010 -9.608 -16.929 1.00 66.56 203 SER A C 1
ATOM 1665 O O . SER A 1 203 ? 21.000 -9.420 -18.146 1.00 66.56 203 SER A O 1
ATOM 1667 N N . VAL A 1 204 ? 21.646 -8.782 -16.089 1.00 70.81 204 VAL A N 1
ATOM 1668 C CA . VAL A 1 204 ? 22.364 -7.572 -16.523 1.00 70.81 204 VAL A CA 1
ATOM 1669 C C . VAL A 1 204 ? 23.550 -7.918 -17.425 1.00 70.81 204 VAL A C 1
ATOM 1671 O O . VAL A 1 204 ? 23.748 -7.265 -18.447 1.00 70.81 204 VAL A O 1
ATOM 1674 N N . ALA A 1 205 ? 24.337 -8.947 -17.096 1.00 74.12 205 ALA A N 1
ATOM 1675 C CA . ALA A 1 205 ? 25.468 -9.381 -17.917 1.00 74.12 205 ALA A CA 1
ATOM 1676 C C . ALA A 1 205 ? 25.009 -9.851 -19.307 1.00 74.12 205 ALA A C 1
ATOM 1678 O O . ALA A 1 205 ? 25.584 -9.448 -20.319 1.00 74.12 205 ALA A O 1
ATOM 1679 N N . ARG A 1 206 ? 23.929 -10.639 -19.366 1.00 70.06 206 ARG A N 1
ATOM 1680 C CA . ARG A 1 206 ? 23.316 -11.080 -20.624 1.00 70.06 206 ARG A CA 1
ATOM 1681 C C . ARG A 1 206 ? 22.800 -9.898 -21.452 1.00 70.06 206 ARG A C 1
ATOM 1683 O O . ARG A 1 206 ? 23.031 -9.875 -22.660 1.00 70.06 206 ARG A O 1
ATOM 1690 N N . GLY A 1 207 ? 22.158 -8.919 -20.810 1.00 70.12 207 GLY A N 1
ATOM 1691 C CA . GLY A 1 207 ? 21.717 -7.676 -21.452 1.00 70.12 207 GLY A CA 1
ATOM 1692 C C . GLY A 1 207 ? 22.885 -6.876 -22.034 1.00 70.12 207 GLY A C 1
ATOM 1693 O O . GLY A 1 207 ? 22.850 -6.502 -23.202 1.00 70.12 207 GLY A O 1
ATOM 1694 N N . LYS A 1 208 ? 23.978 -6.707 -21.275 1.00 73.94 208 LYS A N 1
ATOM 1695 C CA . LYS A 1 208 ? 25.192 -6.008 -21.737 1.00 73.94 208 LYS A CA 1
ATOM 1696 C C . LYS A 1 208 ? 25.830 -6.657 -22.968 1.00 73.94 208 LYS A C 1
ATOM 1698 O O . LYS A 1 208 ? 26.208 -5.940 -23.888 1.00 73.94 208 LYS A O 1
ATOM 1703 N N . ILE A 1 209 ? 25.927 -7.991 -23.007 1.00 77.44 209 ILE A N 1
ATOM 1704 C CA . ILE A 1 209 ? 26.471 -8.717 -24.170 1.00 77.44 209 ILE A CA 1
ATOM 1705 C C . ILE A 1 209 ? 25.616 -8.452 -25.416 1.00 77.44 209 ILE A C 1
ATOM 1707 O O . ILE A 1 209 ? 26.155 -8.118 -26.469 1.00 77.44 209 ILE A O 1
ATOM 1711 N N . LYS A 1 210 ? 24.285 -8.551 -25.288 1.00 71.12 210 LYS A N 1
ATOM 1712 C CA . LYS A 1 210 ? 23.354 -8.277 -26.393 1.00 71.12 210 LYS A CA 1
ATOM 1713 C C . LYS A 1 210 ? 23.433 -6.814 -26.846 1.00 71.12 210 LYS A C 1
ATOM 1715 O O . LYS A 1 210 ? 23.430 -6.547 -28.043 1.00 71.12 210 LYS A O 1
ATOM 1720 N N . HIS A 1 211 ? 23.542 -5.875 -25.907 1.00 75.38 211 HIS A N 1
ATOM 1721 C CA . HIS A 1 211 ? 23.672 -4.452 -26.210 1.00 75.38 211 HIS A CA 1
ATOM 1722 C C . HIS A 1 211 ? 24.946 -4.142 -27.013 1.00 75.38 211 HIS A C 1
ATOM 1724 O O . HIS A 1 211 ? 24.879 -3.404 -27.995 1.00 75.38 211 HIS A O 1
ATOM 1730 N N . GLU A 1 212 ? 26.093 -4.731 -26.653 1.00 80.88 212 GLU A N 1
ATOM 1731 C CA . GLU A 1 212 ? 27.341 -4.525 -27.403 1.00 80.88 212 GLU A CA 1
ATOM 1732 C C . GLU A 1 212 ? 27.268 -5.134 -28.817 1.00 80.88 212 GLU A C 1
ATOM 1734 O O . GLU A 1 212 ? 27.703 -4.499 -29.776 1.00 80.88 212 GLU A O 1
ATOM 1739 N N . GLU A 1 213 ? 26.635 -6.304 -28.978 1.00 80.81 213 GLU A N 1
ATOM 1740 C CA . GLU A 1 213 ? 26.380 -6.920 -30.294 1.00 80.81 213 GLU A CA 1
ATOM 1741 C C . GLU A 1 213 ? 25.497 -6.021 -31.180 1.00 80.81 213 GLU A C 1
ATOM 1743 O O . GLU A 1 213 ? 25.818 -5.767 -32.345 1.00 80.81 213 GLU A O 1
ATOM 1748 N N . VAL A 1 214 ? 24.406 -5.479 -30.626 1.00 80.81 214 VAL A N 1
ATOM 1749 C CA . VAL A 1 214 ? 23.522 -4.539 -31.336 1.00 80.81 214 VAL A CA 1
ATOM 1750 C C . VAL A 1 214 ? 24.278 -3.271 -31.729 1.00 80.81 214 VAL A C 1
ATOM 1752 O O . VAL A 1 214 ? 24.137 -2.803 -32.858 1.00 80.81 214 VAL A O 1
ATOM 1755 N N . LYS A 1 215 ? 25.103 -2.727 -30.831 1.00 79.88 215 LYS A N 1
ATOM 1756 C CA . LYS A 1 215 ? 25.908 -1.526 -31.074 1.00 79.88 215 LYS A CA 1
ATOM 1757 C C . LYS A 1 215 ? 26.925 -1.731 -32.197 1.00 79.88 215 LYS A C 1
ATOM 1759 O O . LYS A 1 215 ? 27.024 -0.870 -33.073 1.00 79.88 215 LYS A O 1
ATOM 1764 N N . GLU A 1 216 ? 27.637 -2.858 -32.215 1.00 84.19 216 GLU A N 1
ATOM 1765 C CA . GLU A 1 216 ? 28.575 -3.186 -33.296 1.00 84.19 216 GLU A CA 1
ATOM 1766 C C . GLU A 1 216 ? 27.852 -3.292 -34.648 1.00 84.19 216 GLU A C 1
ATOM 1768 O O . GLU A 1 216 ? 28.286 -2.707 -35.646 1.00 84.19 216 GLU A O 1
ATOM 1773 N N . LEU A 1 217 ? 26.716 -3.993 -34.685 1.00 82.50 217 LEU A N 1
ATOM 1774 C CA . LEU A 1 217 ? 25.925 -4.148 -35.905 1.00 82.50 217 LEU A CA 1
ATOM 1775 C C . LEU A 1 217 ? 25.334 -2.821 -36.378 1.00 82.50 217 LEU A C 1
ATOM 1777 O O . LEU A 1 217 ? 25.344 -2.556 -37.577 1.00 82.50 217 LEU A O 1
ATOM 1781 N N . TYR A 1 218 ? 24.874 -1.966 -35.462 1.00 80.19 218 TYR A N 1
ATOM 1782 C CA . TYR A 1 218 ? 24.322 -0.651 -35.784 1.00 80.19 218 TYR A CA 1
ATOM 1783 C C . TYR A 1 218 ? 25.365 0.270 -36.429 1.00 80.19 218 TYR A C 1
ATOM 1785 O O . TYR A 1 218 ? 25.051 0.962 -37.397 1.00 80.19 218 TYR A O 1
ATOM 1793 N N . GLN A 1 219 ? 26.618 0.240 -35.958 1.00 80.19 219 GLN A N 1
ATOM 1794 C CA . GLN A 1 219 ? 27.716 1.009 -36.563 1.00 80.19 219 GLN A CA 1
ATOM 1795 C C . GLN A 1 219 ? 28.006 0.584 -38.007 1.00 80.19 219 GLN A C 1
ATOM 1797 O O . GLN A 1 219 ? 28.308 1.427 -38.848 1.00 80.19 219 GLN A O 1
ATOM 1802 N N . ARG A 1 220 ? 27.882 -0.712 -38.309 1.00 82.44 220 ARG A N 1
ATOM 1803 C CA . ARG A 1 220 ? 28.135 -1.277 -39.646 1.00 82.44 220 ARG A CA 1
ATOM 1804 C C . ARG A 1 220 ? 26.883 -1.351 -40.525 1.00 82.44 220 ARG A C 1
ATOM 1806 O O . ARG A 1 220 ? 26.955 -1.821 -41.661 1.00 82.44 220 ARG A O 1
ATOM 1813 N N . LEU A 1 221 ? 25.732 -0.934 -40.000 1.00 82.94 221 LEU A N 1
ATOM 1814 C CA . LEU A 1 221 ? 24.432 -1.038 -40.658 1.00 82.94 221 LEU A CA 1
ATOM 1815 C C . LEU A 1 221 ? 24.341 -0.184 -41.931 1.00 82.94 221 LEU A C 1
ATOM 1817 O O . LEU A 1 221 ? 23.826 -0.699 -42.923 1.00 82.94 221 LEU A O 1
ATOM 1821 N N . PRO A 1 222 ? 24.836 1.069 -41.982 1.00 81.81 222 PRO A N 1
ATOM 1822 C CA . PRO A 1 222 ? 24.823 1.857 -43.210 1.00 81.81 222 PRO A CA 1
ATOM 1823 C C . PRO A 1 222 ? 25.743 1.263 -44.286 1.00 81.81 222 PRO A C 1
ATOM 1825 O O . PRO A 1 222 ? 26.901 0.957 -44.029 1.00 81.81 222 PRO A O 1
ATOM 1828 N N . ALA A 1 223 ? 25.244 1.147 -45.517 1.00 78.56 223 ALA A N 1
ATOM 1829 C CA . ALA A 1 223 ? 26.091 0.846 -46.669 1.00 78.56 223 ALA A CA 1
ATOM 1830 C C . ALA A 1 223 ? 26.862 2.100 -47.115 1.00 78.56 223 ALA A C 1
ATOM 1832 O O . ALA A 1 223 ? 26.243 3.146 -47.355 1.00 78.56 223 ALA A O 1
ATOM 1833 N N . GLU A 1 224 ? 28.183 1.972 -47.253 1.00 76.06 224 GLU A N 1
ATOM 1834 C CA . GLU A 1 224 ? 29.062 3.000 -47.818 1.00 76.06 224 GLU A CA 1
ATOM 1835 C C . GLU A 1 224 ? 28.694 3.321 -49.275 1.00 76.06 224 GLU A C 1
ATOM 1837 O O . GLU A 1 224 ? 28.122 2.500 -50.001 1.00 76.06 224 GLU A O 1
ATOM 1842 N N . ALA A 1 225 ? 29.005 4.540 -49.717 1.00 71.69 225 ALA A N 1
ATOM 1843 C CA . ALA A 1 225 ? 28.700 4.978 -51.073 1.00 71.69 225 ALA A CA 1
ATOM 1844 C C . ALA A 1 225 ? 29.463 4.130 -52.108 1.00 71.69 225 ALA A C 1
ATOM 1846 O O . ALA A 1 225 ? 30.688 4.116 -52.125 1.00 71.69 225 ALA A O 1
ATOM 1847 N N . GLY A 1 226 ? 28.726 3.440 -52.985 1.00 68.94 226 GLY A N 1
ATOM 1848 C CA . GLY A 1 226 ? 29.294 2.568 -54.022 1.00 68.94 226 GLY A CA 1
ATOM 1849 C C . GLY A 1 226 ? 29.486 1.103 -53.611 1.00 68.94 226 GLY A C 1
ATOM 1850 O O . GLY A 1 226 ? 29.788 0.282 -54.474 1.00 68.94 226 GLY A O 1
ATOM 1851 N N . SER A 1 227 ? 29.257 0.758 -52.341 1.00 78.25 227 SER A N 1
ATOM 1852 C CA . SER A 1 227 ? 29.377 -0.615 -51.834 1.00 78.25 227 SER A CA 1
ATOM 1853 C C . SER A 1 227 ? 28.086 -1.432 -52.028 1.00 78.25 227 SER A C 1
ATOM 1855 O O . SER A 1 227 ? 26.999 -0.848 -52.132 1.00 78.25 227 SER A O 1
ATOM 1857 N N . PRO A 1 228 ? 28.163 -2.781 -52.067 1.00 81.50 228 PRO A N 1
ATOM 1858 C CA . PRO A 1 228 ? 26.988 -3.646 -52.143 1.00 81.50 228 PRO A CA 1
ATOM 1859 C C . PRO A 1 228 ? 26.067 -3.446 -50.935 1.00 81.50 228 PRO A C 1
ATOM 1861 O O . PRO A 1 228 ? 26.519 -3.275 -49.798 1.00 81.50 228 PRO A O 1
ATOM 1864 N N . TYR A 1 229 ? 24.760 -3.470 -51.182 1.00 85.31 229 TYR A N 1
ATOM 1865 C CA . TYR A 1 229 ? 23.748 -3.248 -50.158 1.00 85.31 229 TYR A CA 1
ATOM 1866 C C . TYR A 1 229 ? 22.502 -4.091 -50.406 1.00 85.31 229 TYR A C 1
ATOM 1868 O O . TYR A 1 229 ? 22.156 -4.404 -51.552 1.00 85.31 229 TYR A O 1
ATOM 1876 N N . ASP A 1 230 ? 21.789 -4.342 -49.313 1.00 88.69 230 ASP A N 1
ATOM 1877 C CA . ASP A 1 230 ? 20.513 -5.041 -49.295 1.00 88.69 230 ASP A CA 1
ATOM 1878 C C . ASP A 1 230 ? 19.428 -4.180 -48.640 1.00 88.69 230 ASP A C 1
ATOM 1880 O O . ASP A 1 230 ? 19.705 -3.217 -47.918 1.00 88.69 230 ASP A O 1
ATOM 1884 N N . PHE A 1 231 ? 18.173 -4.547 -48.876 1.00 85.94 231 PHE A N 1
ATOM 1885 C CA . PHE A 1 231 ? 17.016 -4.021 -48.169 1.00 85.94 231 PHE A CA 1
ATOM 1886 C C . PHE A 1 231 ? 16.494 -5.033 -47.151 1.00 85.94 231 PHE A C 1
ATOM 1888 O O . PHE A 1 231 ? 16.364 -6.227 -47.437 1.00 85.94 231 PHE A O 1
ATOM 1895 N N . ILE A 1 232 ? 16.144 -4.525 -45.972 1.00 87.25 232 ILE A N 1
ATOM 1896 C CA . ILE A 1 232 ? 15.449 -5.268 -44.920 1.00 87.25 232 ILE A CA 1
ATOM 1897 C C . ILE A 1 232 ? 14.240 -4.468 -44.439 1.00 87.25 232 ILE A C 1
ATOM 1899 O O . ILE A 1 232 ? 14.286 -3.235 -44.439 1.00 87.25 232 ILE A O 1
ATOM 1903 N N . SER A 1 233 ? 13.160 -5.138 -44.038 1.00 86.56 233 SER A N 1
ATOM 1904 C CA . SER A 1 233 ? 11.984 -4.428 -43.530 1.00 86.56 233 SER A CA 1
ATOM 1905 C C . SER A 1 233 ? 12.284 -3.700 -42.216 1.00 86.56 233 SER A C 1
ATOM 1907 O O . SER A 1 233 ? 12.952 -4.224 -41.319 1.00 86.56 233 SER A O 1
ATOM 1909 N N . LEU A 1 234 ? 11.788 -2.466 -42.105 1.00 84.62 234 LEU A N 1
ATOM 1910 C CA . LEU A 1 234 ? 11.901 -1.668 -40.883 1.00 84.62 234 LEU A CA 1
ATOM 1911 C C . LEU A 1 234 ? 11.158 -2.327 -39.720 1.00 84.62 234 LEU A C 1
ATOM 1913 O O . LEU A 1 234 ? 11.649 -2.294 -38.598 1.00 84.62 234 LEU A O 1
ATOM 1917 N N . GLU A 1 235 ? 10.023 -2.969 -39.994 1.00 84.50 235 GLU A N 1
ATOM 1918 C CA . GLU A 1 235 ? 9.244 -3.699 -38.992 1.00 84.50 235 GLU A CA 1
ATOM 1919 C C . GLU A 1 235 ? 10.051 -4.849 -38.374 1.00 84.50 235 GLU A C 1
ATOM 1921 O O . GLU A 1 235 ? 10.060 -5.028 -37.156 1.00 84.50 235 GLU A O 1
ATOM 1926 N N . TRP A 1 236 ? 10.759 -5.628 -39.199 1.00 88.19 236 TRP A N 1
ATOM 1927 C CA . TRP A 1 236 ? 11.601 -6.709 -38.698 1.00 88.19 236 TRP A CA 1
ATOM 1928 C C . TRP A 1 236 ? 12.785 -6.163 -37.900 1.00 88.19 236 TRP A C 1
ATOM 1930 O O . TRP A 1 236 ? 13.075 -6.663 -36.816 1.00 88.19 236 TRP A O 1
ATOM 1940 N N . LEU A 1 237 ? 13.429 -5.101 -38.393 1.00 85.19 237 LEU A N 1
ATOM 1941 C CA . LEU A 1 237 ? 14.560 -4.476 -37.710 1.00 85.19 237 LEU A CA 1
ATOM 1942 C C . LEU A 1 237 ? 14.152 -3.882 -36.350 1.00 85.19 237 LEU A C 1
ATOM 1944 O O . LEU A 1 237 ? 14.895 -4.014 -35.383 1.00 85.19 237 LEU A O 1
ATOM 1948 N N . GLN A 1 238 ? 12.958 -3.288 -36.250 1.00 83.62 238 GLN A N 1
ATOM 1949 C CA . GLN A 1 238 ? 12.384 -2.811 -34.987 1.00 83.62 238 GLN A CA 1
ATOM 1950 C C . GLN A 1 238 ? 12.144 -3.959 -34.003 1.00 83.62 238 GLN A C 1
ATOM 1952 O O . GLN A 1 238 ? 12.530 -3.855 -32.845 1.00 83.62 238 GLN A O 1
ATOM 1957 N N . LYS A 1 239 ? 11.578 -5.079 -34.466 1.00 83.44 239 LYS A N 1
ATOM 1958 C CA . LYS A 1 239 ? 11.375 -6.276 -33.629 1.00 83.44 239 LYS A CA 1
ATOM 1959 C C . LYS A 1 239 ? 12.683 -6.944 -33.213 1.00 83.44 239 LYS A C 1
ATOM 1961 O O . LYS A 1 239 ? 12.741 -7.551 -32.156 1.00 83.44 239 LYS A O 1
ATOM 1966 N N . TRP A 1 240 ? 13.724 -6.863 -34.039 1.00 84.69 240 TRP A N 1
ATOM 1967 C CA . TRP A 1 240 ? 15.057 -7.350 -33.684 1.00 84.69 240 TRP A CA 1
ATOM 1968 C C . TRP A 1 240 ? 15.717 -6.486 -32.596 1.00 84.69 240 TRP A C 1
ATOM 1970 O O . TRP A 1 240 ? 16.411 -7.023 -31.730 1.00 84.69 240 TRP A O 1
ATOM 1980 N N . LEU A 1 241 ? 15.475 -5.171 -32.620 1.00 78.88 241 LEU A N 1
ATOM 1981 C CA . LEU A 1 241 ? 15.927 -4.232 -31.587 1.00 78.88 241 LEU A CA 1
ATOM 1982 C C . LEU A 1 241 ? 15.126 -4.346 -30.281 1.00 78.88 241 LEU A C 1
ATOM 1984 O O . LEU A 1 241 ? 15.645 -3.998 -29.225 1.00 78.88 241 LEU A O 1
ATOM 1988 N N . ASP A 1 242 ? 13.891 -4.843 -30.342 1.00 74.69 242 ASP A N 1
ATOM 1989 C CA . ASP A 1 242 ? 13.049 -5.085 -29.173 1.00 74.69 242 ASP A CA 1
ATOM 1990 C C . ASP A 1 242 ? 13.590 -6.267 -28.337 1.00 74.69 242 ASP A C 1
ATOM 1992 O O . ASP A 1 242 ? 13.901 -7.355 -28.834 1.00 74.69 242 ASP A O 1
ATOM 1996 N N . GLU A 1 243 ? 13.757 -6.054 -27.032 1.00 61.28 243 GLU A N 1
ATOM 1997 C CA . GLU A 1 243 ? 14.308 -7.051 -26.111 1.00 61.28 243 GLU A CA 1
ATOM 1998 C C . GLU A 1 243 ? 13.279 -8.075 -25.626 1.00 61.28 243 GLU A C 1
ATOM 2000 O O . GLU A 1 243 ? 13.664 -9.129 -25.113 1.00 61.28 243 GLU A O 1
ATOM 2005 N N . SER A 1 244 ? 11.990 -7.801 -25.830 1.00 55.38 244 SER A N 1
ATOM 2006 C CA . SER A 1 244 ? 10.891 -8.563 -25.237 1.00 55.38 244 SER A CA 1
ATOM 2007 C C . SER A 1 244 ? 10.641 -9.927 -25.890 1.00 55.38 244 SER A C 1
ATOM 2009 O O . SER A 1 244 ? 10.125 -10.834 -25.233 1.00 55.38 244 SER A O 1
ATOM 2011 N N . THR A 1 245 ? 11.016 -10.123 -27.161 1.00 57.91 245 THR A N 1
ATOM 2012 C CA . THR A 1 245 ? 10.779 -11.386 -27.880 1.00 57.91 245 THR A CA 1
ATOM 2013 C C . THR A 1 245 ? 11.903 -11.742 -28.859 1.00 57.91 245 THR A C 1
ATOM 2015 O O . THR A 1 245 ? 12.465 -10.864 -29.508 1.00 57.91 245 THR A O 1
ATOM 2018 N N . PRO A 1 246 ? 12.262 -13.034 -29.007 1.00 64.00 246 PRO A N 1
ATOM 2019 C CA . PRO A 1 246 ? 13.205 -13.450 -30.038 1.00 64.00 246 PRO A CA 1
ATOM 2020 C C . PRO A 1 246 ? 12.596 -13.190 -31.430 1.00 64.00 246 PRO A C 1
ATOM 2022 O O . PRO A 1 246 ? 11.464 -13.618 -31.688 1.00 64.00 246 PRO A O 1
ATOM 2025 N N . PRO A 1 247 ? 13.313 -12.505 -32.338 1.00 73.00 247 PRO A N 1
ATOM 2026 C CA . PRO A 1 247 ? 12.762 -12.114 -33.627 1.00 73.00 247 PRO A CA 1
ATOM 2027 C C . PRO A 1 247 ? 12.486 -13.343 -34.497 1.00 73.00 247 PRO A C 1
ATOM 2029 O O . PRO A 1 247 ? 13.262 -14.300 -34.540 1.00 73.00 247 PRO A O 1
ATOM 2032 N N . LYS A 1 248 ? 11.354 -13.308 -35.206 1.00 82.25 248 LYS A N 1
ATOM 2033 C CA . LYS A 1 248 ? 10.989 -14.310 -36.220 1.00 82.25 248 LYS A CA 1
ATOM 2034 C C . LYS A 1 248 ? 11.973 -14.262 -37.406 1.00 82.25 248 LYS A C 1
ATOM 2036 O O . LYS A 1 248 ? 12.676 -13.262 -37.551 1.00 82.25 248 LYS A O 1
ATOM 2041 N N . PRO A 1 249 ? 12.008 -15.284 -38.283 1.00 88.94 249 PRO A N 1
ATOM 2042 C CA . PRO A 1 249 ? 12.762 -15.210 -39.534 1.00 88.94 249 PRO A CA 1
ATOM 2043 C C . PRO A 1 249 ? 12.392 -13.975 -40.364 1.00 88.94 249 PRO A C 1
ATOM 2045 O O . PRO A 1 249 ? 11.261 -13.491 -40.288 1.00 88.94 249 PRO A O 1
ATOM 2048 N N . ILE A 1 250 ? 13.347 -13.464 -41.142 1.00 90.62 250 ILE A N 1
ATOM 2049 C CA . ILE A 1 250 ? 13.164 -12.262 -41.965 1.00 90.62 250 ILE A CA 1
ATOM 2050 C C . ILE A 1 250 ? 12.085 -12.527 -43.019 1.00 90.62 250 ILE A C 1
ATOM 2052 O O . ILE A 1 250 ? 12.162 -13.516 -43.745 1.00 90.62 250 ILE A O 1
ATOM 2056 N N . ASP A 1 251 ? 11.107 -11.631 -43.138 1.00 88.00 251 ASP A N 1
ATOM 2057 C CA . ASP A 1 251 ? 10.056 -11.717 -44.151 1.00 88.00 251 ASP A CA 1
ATOM 2058 C C . ASP A 1 251 ? 9.908 -10.378 -44.879 1.00 88.00 251 ASP A C 1
ATOM 2060 O O . ASP A 1 251 ? 9.494 -9.373 -44.298 1.00 88.00 251 ASP A O 1
ATOM 2064 N N . ASN A 1 252 ? 10.262 -10.375 -46.165 1.00 87.31 252 ASN A N 1
ATOM 2065 C CA . ASN A 1 252 ? 10.134 -9.206 -47.038 1.00 87.31 252 ASN A CA 1
ATOM 2066 C C . ASN A 1 252 ? 8.993 -9.347 -48.059 1.00 87.31 252 ASN A C 1
ATOM 2068 O O . ASN A 1 252 ? 8.864 -8.499 -48.945 1.00 87.31 252 ASN A O 1
ATOM 2072 N N . THR A 1 253 ? 8.176 -10.403 -47.979 1.00 85.38 253 THR A N 1
ATOM 2073 C CA . THR A 1 253 ? 7.144 -10.724 -48.982 1.00 85.38 253 THR A CA 1
ATOM 2074 C C . THR A 1 253 ? 6.116 -9.607 -49.153 1.00 85.38 253 THR A C 1
ATOM 2076 O O . THR A 1 253 ? 5.757 -9.271 -50.280 1.00 85.38 253 THR A O 1
ATOM 2079 N N . ALA A 1 254 ? 5.729 -8.952 -48.055 1.00 82.62 254 ALA A N 1
ATOM 2080 C CA . ALA A 1 254 ? 4.786 -7.832 -48.047 1.00 82.62 254 ALA A CA 1
ATOM 2081 C C . ALA A 1 254 ? 5.276 -6.585 -48.811 1.00 82.62 254 ALA A C 1
ATOM 2083 O O . ALA A 1 254 ? 4.487 -5.694 -49.127 1.00 82.62 254 ALA A O 1
ATOM 2084 N N . CYS A 1 255 ? 6.576 -6.508 -49.107 1.00 80.75 255 CYS A N 1
ATOM 2085 C CA . CYS A 1 255 ? 7.184 -5.383 -49.812 1.00 80.75 255 CYS A CA 1
ATOM 2086 C C . CYS A 1 255 ? 7.432 -5.675 -51.300 1.00 80.75 255 CYS A C 1
ATOM 2088 O O . CYS A 1 255 ? 7.980 -4.829 -52.009 1.00 80.75 255 CYS A O 1
ATOM 2090 N N . LEU A 1 256 ? 7.045 -6.855 -51.792 1.00 81.31 256 LEU A N 1
ATOM 2091 C CA . LEU A 1 256 ? 7.231 -7.231 -53.189 1.00 81.31 256 LEU A CA 1
ATOM 2092 C C . LEU A 1 256 ? 6.071 -6.754 -54.063 1.00 81.31 256 LEU A C 1
ATOM 2094 O O . LEU A 1 256 ? 4.912 -6.750 -53.656 1.00 81.31 256 LEU A O 1
ATOM 2098 N N . CYS A 1 257 ? 6.376 -6.406 -55.307 1.00 74.81 257 CYS A N 1
ATOM 2099 C CA . CYS A 1 257 ? 5.391 -6.312 -56.372 1.00 74.81 257 CYS A CA 1
ATOM 2100 C C . CYS A 1 257 ? 5.071 -7.706 -56.937 1.00 74.81 257 CYS A C 1
ATOM 2102 O O . CYS A 1 257 ? 5.761 -8.689 -56.654 1.00 74.81 257 CYS A O 1
ATOM 2104 N N . SER A 1 258 ? 4.074 -7.787 -57.818 1.00 74.88 258 SER A N 1
ATOM 2105 C CA . SER A 1 258 ? 3.679 -9.025 -58.512 1.00 74.88 258 SER A CA 1
ATOM 2106 C C . SER A 1 258 ? 4.808 -9.704 -59.307 1.00 74.88 258 SER A C 1
ATOM 2108 O O . SER A 1 258 ? 4.694 -10.878 -59.644 1.00 74.88 258 SER A O 1
ATOM 2110 N N . HIS A 1 259 ? 5.913 -9.000 -59.575 1.00 73.31 259 HIS A N 1
ATOM 2111 C CA . HIS A 1 259 ? 7.100 -9.518 -60.264 1.00 73.31 259 HIS A CA 1
ATOM 2112 C C . HIS A 1 259 ? 8.191 -10.044 -59.310 1.00 73.31 259 HIS A C 1
ATOM 2114 O O . HIS A 1 259 ? 9.306 -10.313 -59.755 1.00 73.31 259 HIS A O 1
ATOM 2120 N N . GLY A 1 260 ? 7.919 -10.132 -58.001 1.00 70.06 260 GLY A N 1
ATOM 2121 C CA . GLY A 1 260 ? 8.886 -10.598 -56.998 1.00 70.06 260 GLY A CA 1
ATOM 2122 C C . GLY A 1 260 ? 10.025 -9.610 -56.716 1.00 70.06 260 GLY A C 1
ATOM 2123 O O . GLY A 1 260 ? 11.067 -10.001 -56.196 1.00 70.06 260 GLY A O 1
ATOM 2124 N N . LYS A 1 261 ? 9.842 -8.332 -57.077 1.00 77.25 261 LYS A N 1
ATOM 2125 C CA . LYS A 1 261 ? 10.809 -7.239 -56.882 1.00 77.25 261 LYS A CA 1
ATOM 2126 C C . LYS A 1 261 ? 10.307 -6.240 -55.842 1.00 77.25 261 LYS A C 1
ATOM 2128 O O . LYS A 1 261 ? 9.105 -6.162 -55.631 1.00 77.25 261 LYS A O 1
ATOM 2133 N N . LEU A 1 262 ? 11.190 -5.453 -55.224 1.00 75.75 262 LEU A N 1
ATOM 2134 C CA . LEU A 1 262 ? 10.787 -4.423 -54.256 1.00 75.75 262 LEU A CA 1
ATOM 2135 C C . LEU A 1 262 ? 9.840 -3.402 -54.910 1.00 75.75 262 LEU A C 1
ATOM 2137 O O . LEU A 1 262 ? 10.171 -2.809 -55.938 1.00 75.75 262 LEU A O 1
ATOM 2141 N N . HIS A 1 263 ? 8.663 -3.206 -54.315 1.00 74.81 263 HIS A N 1
ATOM 2142 C CA . HIS A 1 263 ? 7.670 -2.252 -54.798 1.00 74.81 263 HIS A CA 1
ATOM 2143 C C . HIS A 1 263 ? 8.134 -0.804 -54.527 1.00 74.81 263 HIS A C 1
ATOM 2145 O O . HIS A 1 263 ? 8.453 -0.500 -53.375 1.00 74.81 263 HIS A O 1
ATOM 2151 N N . PRO A 1 264 ? 8.134 0.111 -55.521 1.00 72.56 264 PRO A N 1
ATOM 2152 C CA . PRO A 1 264 ? 8.600 1.493 -55.345 1.00 72.56 264 PRO A CA 1
ATOM 2153 C C . PRO A 1 264 ? 7.936 2.235 -54.175 1.00 72.56 264 PRO A C 1
ATOM 2155 O O . PRO A 1 264 ? 8.626 2.815 -53.342 1.00 72.56 264 PRO A O 1
ATOM 2158 N N . ASP A 1 265 ? 6.614 2.113 -54.030 1.00 73.44 265 ASP A N 1
ATOM 2159 C CA . ASP A 1 265 ? 5.861 2.762 -52.940 1.00 73.44 265 ASP A CA 1
ATOM 2160 C C . ASP A 1 265 ? 6.122 2.161 -51.546 1.00 73.44 265 ASP A C 1
ATOM 2162 O O . ASP A 1 265 ? 5.676 2.700 -50.536 1.00 73.44 265 ASP A O 1
ATOM 2166 N N . LYS A 1 266 ? 6.825 1.024 -51.471 1.00 71.88 266 LYS A N 1
ATOM 2167 C CA . LYS A 1 266 ? 7.169 0.336 -50.217 1.00 71.88 266 LYS A CA 1
ATOM 2168 C C . LYS A 1 266 ? 8.624 0.562 -49.807 1.00 71.88 266 LYS A C 1
ATOM 2170 O O . LYS A 1 266 ? 9.032 0.071 -48.760 1.00 71.88 266 LYS A O 1
ATOM 2175 N N . ILE A 1 267 ? 9.398 1.336 -50.575 1.00 74.19 267 ILE A N 1
ATOM 2176 C CA . ILE A 1 267 ? 10.794 1.675 -50.249 1.00 74.19 267 ILE A CA 1
ATOM 2177 C C . ILE A 1 267 ? 10.892 2.385 -48.891 1.00 74.19 267 ILE A C 1
ATOM 2179 O O . ILE A 1 267 ? 11.831 2.129 -48.144 1.00 74.19 267 ILE A O 1
ATOM 2183 N N . SER A 1 268 ? 9.905 3.214 -48.534 1.00 73.50 268 SER A N 1
ATOM 2184 C CA . SER A 1 268 ? 9.842 3.905 -47.236 1.00 73.50 268 SER A CA 1
ATOM 2185 C C . SER A 1 268 ? 9.700 2.965 -46.033 1.00 73.50 268 SER A C 1
ATOM 2187 O O . SER A 1 268 ? 10.001 3.373 -44.916 1.00 73.50 268 SER A O 1
ATOM 2189 N N . LEU A 1 269 ? 9.273 1.716 -46.248 1.00 78.06 269 LEU A N 1
ATOM 2190 C CA . LEU A 1 269 ? 9.154 0.677 -45.219 1.00 78.06 269 LEU A CA 1
ATOM 2191 C C . LEU A 1 269 ? 10.411 -0.196 -45.114 1.00 78.06 269 LEU A C 1
ATOM 2193 O O . LEU A 1 269 ? 10.469 -1.101 -44.279 1.00 78.06 269 LEU A O 1
ATOM 2197 N N . MET A 1 270 ? 11.416 0.066 -45.949 1.00 81.44 270 MET A N 1
ATOM 2198 C CA . MET A 1 270 ? 12.649 -0.705 -46.015 1.00 81.44 270 MET A CA 1
ATOM 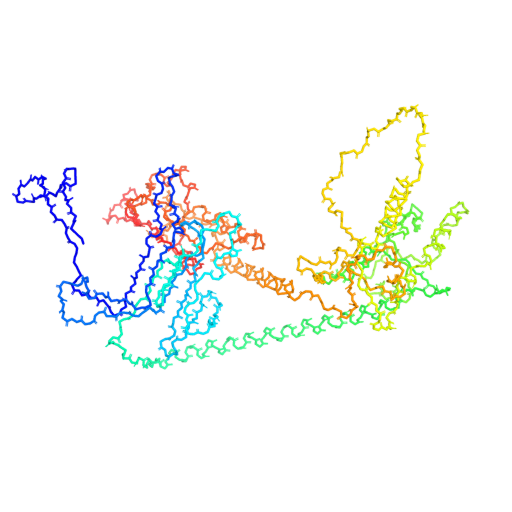2199 C C . MET A 1 270 ? 13.844 0.128 -45.569 1.00 81.44 270 MET A C 1
ATOM 2201 O O . MET A 1 270 ? 13.965 1.316 -45.869 1.00 81.44 270 MET A O 1
ATOM 2205 N N . LYS A 1 271 ? 14.791 -0.522 -44.897 1.00 84.25 271 LYS A N 1
ATOM 2206 C CA . LYS A 1 271 ? 16.095 0.049 -44.581 1.00 84.25 271 LYS A CA 1
ATOM 2207 C C . LYS A 1 271 ? 17.141 -0.505 -45.535 1.00 84.25 271 LYS A C 1
ATOM 2209 O O . LYS A 1 271 ? 17.271 -1.718 -45.676 1.00 84.25 271 LYS A O 1
ATOM 2214 N N . ARG A 1 272 ? 17.915 0.394 -46.147 1.00 85.00 272 ARG A N 1
ATOM 2215 C CA . ARG A 1 272 ? 19.146 0.037 -46.858 1.00 85.00 272 ARG A CA 1
ATOM 2216 C C . ARG A 1 272 ? 20.230 -0.306 -45.838 1.00 85.00 272 ARG A C 1
ATOM 2218 O O . ARG A 1 272 ? 20.582 0.560 -45.033 1.00 85.00 272 ARG A O 1
ATOM 2225 N N . ILE A 1 273 ? 20.749 -1.527 -45.896 1.00 86.62 273 ILE A N 1
ATOM 2226 C CA . ILE A 1 273 ? 21.797 -2.035 -45.006 1.00 86.62 273 ILE A CA 1
ATOM 2227 C C . ILE A 1 273 ? 23.009 -2.537 -45.795 1.00 86.62 273 ILE A C 1
ATOM 2229 O O . ILE A 1 273 ? 22.880 -2.912 -46.961 1.00 86.62 273 ILE A O 1
ATOM 2233 N N . SER A 1 274 ? 24.188 -2.530 -45.174 1.00 89.12 274 SER A N 1
ATOM 2234 C CA . SER A 1 274 ? 25.395 -3.109 -45.772 1.00 89.12 274 SER A CA 1
ATOM 2235 C C . SER A 1 274 ? 25.227 -4.614 -46.013 1.00 89.12 274 SER A C 1
ATOM 2237 O O . SER A 1 274 ? 24.550 -5.309 -45.250 1.00 89.12 274 SER A O 1
ATOM 2239 N N . GLU A 1 275 ? 25.867 -5.135 -47.063 1.00 88.25 275 GLU A N 1
ATOM 2240 C CA . GLU A 1 275 ? 25.855 -6.573 -47.371 1.00 88.25 275 GLU A CA 1
ATOM 2241 C C . GLU A 1 275 ? 26.370 -7.422 -46.198 1.00 88.25 275 GLU A C 1
ATOM 2243 O O . GLU A 1 275 ? 25.811 -8.477 -45.913 1.00 88.25 275 GLU A O 1
ATOM 2248 N N . TYR A 1 276 ? 27.370 -6.929 -45.461 1.00 89.12 276 TYR A N 1
ATOM 2249 C CA . TYR A 1 276 ? 27.899 -7.588 -44.264 1.00 89.12 276 TYR A CA 1
ATOM 2250 C C . TYR A 1 276 ? 26.823 -7.795 -43.188 1.00 89.12 276 TYR A C 1
ATOM 2252 O O . TYR A 1 276 ? 26.667 -8.897 -42.657 1.00 89.12 276 TYR A O 1
ATOM 2260 N N . VAL A 1 277 ? 26.061 -6.742 -42.872 1.00 89.31 277 VAL A N 1
ATOM 2261 C CA . VAL A 1 277 ? 24.995 -6.811 -41.861 1.00 89.31 277 VAL A CA 1
ATOM 2262 C C . VAL A 1 277 ? 23.823 -7.652 -42.363 1.00 89.31 277 VAL A C 1
ATOM 2264 O O . VAL A 1 277 ? 23.240 -8.415 -41.593 1.00 89.31 277 VAL A O 1
ATOM 2267 N N . ALA A 1 278 ? 23.515 -7.588 -43.658 1.00 89.00 278 ALA A N 1
ATOM 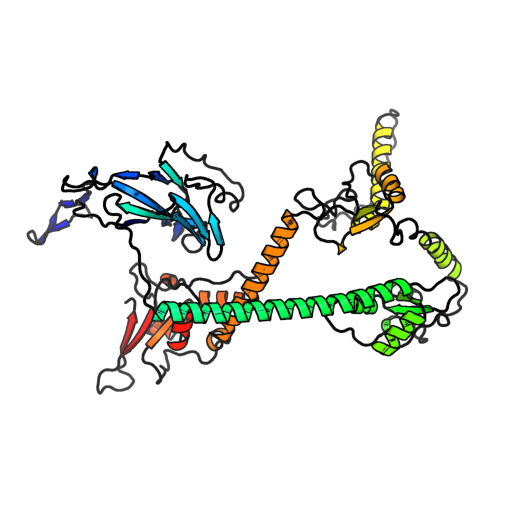2268 C CA . ALA A 1 278 ? 22.522 -8.466 -44.261 1.00 89.00 278 ALA A CA 1
ATOM 2269 C C . ALA A 1 278 ? 22.929 -9.943 -44.141 1.00 89.00 278 ALA A C 1
ATOM 2271 O O . ALA A 1 278 ? 22.142 -10.755 -43.659 1.00 89.00 278 ALA A O 1
ATOM 2272 N N . ASP A 1 279 ? 24.166 -10.293 -44.496 1.00 90.62 279 ASP A N 1
ATOM 2273 C CA . ASP A 1 279 ? 24.712 -11.644 -44.347 1.00 90.62 279 ASP A CA 1
ATOM 2274 C C . ASP A 1 279 ? 24.613 -12.143 -42.908 1.00 90.62 279 ASP A C 1
ATOM 2276 O O . ASP A 1 279 ? 24.191 -13.278 -42.678 1.00 90.62 279 ASP A O 1
ATOM 2280 N N . PHE A 1 280 ? 24.963 -11.292 -41.943 1.00 89.31 280 PHE A N 1
ATOM 2281 C CA . PHE A 1 280 ? 24.818 -11.606 -40.529 1.00 89.31 280 PHE A CA 1
ATOM 2282 C C . PHE A 1 280 ? 23.361 -11.943 -40.180 1.00 89.31 280 PHE A C 1
ATOM 2284 O O . PHE A 1 280 ? 23.092 -13.011 -39.623 1.00 89.31 280 PHE A O 1
ATOM 2291 N N . PHE A 1 281 ? 22.409 -11.082 -40.556 1.00 90.25 281 PHE A N 1
ATOM 2292 C CA . PHE A 1 281 ? 20.997 -11.292 -40.247 1.00 90.25 281 PHE A CA 1
ATOM 2293 C C . PHE A 1 281 ? 20.420 -12.541 -40.924 1.00 90.25 281 PHE A C 1
ATOM 2295 O O . PHE A 1 281 ? 19.812 -13.370 -40.245 1.00 90.25 281 PHE A O 1
ATOM 2302 N N . TYR A 1 282 ? 20.653 -12.740 -42.224 1.00 90.38 282 TYR A N 1
ATOM 2303 C CA . TYR A 1 282 ? 20.134 -13.911 -42.939 1.00 90.38 282 TYR A CA 1
ATOM 2304 C C . TYR A 1 282 ? 20.785 -15.223 -42.481 1.00 90.38 282 TYR A C 1
ATOM 2306 O O . TYR A 1 282 ? 20.099 -16.242 -42.436 1.00 90.38 282 TYR A O 1
ATOM 2314 N N . ARG A 1 283 ? 22.069 -15.231 -42.086 1.00 91.56 283 ARG A N 1
ATOM 2315 C CA . ARG A 1 283 ? 22.715 -16.434 -41.523 1.00 91.56 283 ARG A CA 1
ATOM 2316 C C . ARG A 1 283 ? 22.199 -16.778 -40.128 1.00 91.56 283 ARG A C 1
ATOM 2318 O O . ARG A 1 283 ? 22.061 -17.955 -39.810 1.00 91.56 283 ARG A O 1
ATOM 2325 N N . ARG A 1 284 ? 21.947 -15.769 -39.289 1.00 87.25 284 ARG A N 1
ATOM 2326 C CA . ARG A 1 284 ? 21.564 -15.956 -37.881 1.00 87.25 284 ARG A CA 1
ATOM 2327 C C . ARG A 1 284 ? 20.074 -16.239 -37.698 1.00 87.25 284 ARG A C 1
ATOM 2329 O O . ARG A 1 284 ? 19.729 -17.087 -36.881 1.00 87.25 284 ARG A O 1
ATOM 2336 N N . TYR A 1 285 ? 19.219 -15.530 -38.433 1.00 88.50 285 TYR A N 1
ATOM 2337 C CA . TYR A 1 285 ? 17.763 -15.552 -38.250 1.00 88.50 285 TYR A CA 1
ATOM 2338 C C . TYR A 1 285 ? 17.015 -16.229 -39.407 1.00 88.50 285 TYR A C 1
ATOM 2340 O O . TYR A 1 285 ? 15.853 -16.602 -39.246 1.00 88.50 285 TYR A O 1
ATOM 2348 N N . GLY A 1 286 ? 17.668 -16.439 -40.556 1.00 87.62 286 GLY A N 1
ATOM 2349 C CA . GLY A 1 286 ? 17.042 -17.033 -41.737 1.00 87.62 286 GLY A CA 1
ATOM 2350 C C . GLY A 1 286 ? 15.934 -16.161 -42.338 1.00 87.62 286 GLY A C 1
ATOM 2351 O O . GLY A 1 286 ? 15.755 -15.000 -41.970 1.00 87.62 286 GLY A O 1
ATOM 2352 N N . GLY A 1 287 ? 15.170 -16.735 -43.270 1.00 87.69 287 GLY A N 1
ATOM 2353 C CA . GLY A 1 287 ? 14.029 -16.076 -43.913 1.00 87.69 287 GLY A CA 1
ATOM 2354 C C . GLY A 1 287 ? 14.279 -15.640 -45.360 1.00 87.69 287 GLY A C 1
ATOM 2355 O O . GLY A 1 287 ? 15.249 -16.059 -45.993 1.00 87.69 287 GLY A O 1
ATOM 2356 N N . GLY A 1 288 ? 13.373 -14.829 -45.907 1.00 84.56 288 GLY A N 1
ATOM 2357 C CA . GLY A 1 288 ? 13.426 -14.342 -47.282 1.00 84.56 288 GLY A CA 1
ATOM 2358 C C . GLY A 1 288 ? 12.147 -13.625 -47.742 1.00 84.56 288 GLY A C 1
ATOM 2359 O O . GLY A 1 288 ? 11.191 -13.499 -46.982 1.00 84.56 288 GLY A O 1
ATOM 2360 N N . PRO A 1 289 ? 12.108 -13.151 -48.998 1.00 87.00 289 PRO A N 1
ATOM 2361 C CA . PRO A 1 289 ? 13.211 -13.148 -49.958 1.00 87.00 289 PRO A CA 1
ATOM 2362 C C . PRO A 1 289 ? 14.244 -12.056 -49.667 1.00 87.00 289 PRO A C 1
ATOM 2364 O O . PRO A 1 289 ? 13.916 -10.972 -49.185 1.00 87.00 289 PRO A O 1
ATOM 2367 N N . ARG A 1 290 ? 15.508 -12.347 -49.983 1.00 88.75 290 ARG A N 1
ATOM 2368 C CA . ARG A 1 290 ? 16.625 -11.414 -49.819 1.00 88.75 290 ARG A CA 1
ATOM 2369 C C . ARG A 1 290 ? 16.637 -10.390 -50.948 1.00 88.75 290 ARG A C 1
ATOM 2371 O O . ARG A 1 290 ? 16.613 -10.758 -52.121 1.00 88.75 290 ARG A O 1
ATOM 2378 N N . LEU A 1 291 ? 16.676 -9.111 -50.585 1.00 83.81 291 LEU A N 1
ATOM 2379 C CA . LEU A 1 291 ? 16.524 -8.011 -51.527 1.00 83.81 291 LEU A CA 1
ATOM 2380 C C . LEU A 1 291 ? 17.844 -7.261 -51.749 1.00 83.81 291 LEU A C 1
ATOM 2382 O O . LEU A 1 291 ? 18.092 -6.261 -51.088 1.00 83.81 291 LEU A O 1
ATOM 2386 N N . ASN A 1 292 ? 18.677 -7.726 -52.682 1.00 79.25 292 ASN A N 1
ATOM 2387 C CA . ASN A 1 292 ? 19.916 -7.046 -53.078 1.00 79.25 292 ASN A CA 1
ATOM 2388 C C . ASN A 1 292 ? 19.689 -5.863 -54.048 1.00 79.25 292 ASN A C 1
ATOM 2390 O O . ASN A 1 292 ? 18.642 -5.740 -54.694 1.00 79.25 292 ASN A O 1
ATOM 2394 N N . GLY A 1 293 ? 20.687 -4.980 -54.171 1.00 63.16 293 GLY A N 1
ATOM 2395 C CA . GLY A 1 293 ? 20.624 -3.736 -54.961 1.00 63.16 293 GLY A CA 1
ATOM 2396 C C . GLY A 1 293 ? 20.253 -3.864 -56.453 1.00 63.16 293 GLY A C 1
ATOM 2397 O O . GLY A 1 293 ? 19.929 -2.861 -57.085 1.00 63.16 293 GLY A O 1
ATOM 2398 N N . ASN A 1 294 ? 20.214 -5.073 -57.024 1.00 59.75 294 ASN A N 1
ATOM 2399 C CA . ASN A 1 294 ? 19.875 -5.318 -58.435 1.00 59.75 294 ASN A CA 1
ATOM 2400 C C . ASN A 1 294 ? 18.367 -5.506 -58.709 1.00 59.75 294 ASN A C 1
ATOM 2402 O O . ASN A 1 294 ? 17.972 -5.854 -59.825 1.00 59.75 294 ASN A O 1
ATOM 2406 N N . ILE A 1 295 ? 17.506 -5.283 -57.711 1.00 55.72 295 ILE A N 1
ATOM 2407 C CA . ILE A 1 295 ? 16.087 -5.677 -57.763 1.00 55.72 295 ILE A CA 1
ATOM 2408 C C . ILE A 1 295 ? 15.140 -4.501 -58.075 1.00 55.72 295 ILE A C 1
ATOM 2410 O O . ILE A 1 295 ? 13.951 -4.710 -58.290 1.00 55.72 295 ILE A O 1
ATOM 2414 N N . LEU A 1 296 ? 15.624 -3.265 -58.214 1.00 52.03 296 LEU A N 1
ATOM 2415 C CA . LEU A 1 296 ? 14.776 -2.141 -58.638 1.00 52.03 296 LEU A CA 1
ATOM 2416 C C . LEU A 1 296 ? 14.464 -2.245 -60.147 1.00 52.03 296 LEU A C 1
ATOM 2418 O O . LEU A 1 296 ? 15.365 -2.336 -60.983 1.00 52.03 296 LEU A O 1
ATOM 2422 N N . SER A 1 297 ? 13.182 -2.281 -60.529 1.00 41.09 297 SER A N 1
ATOM 2423 C CA . SER A 1 297 ? 12.773 -2.357 -61.938 1.00 41.09 297 SER A CA 1
ATOM 2424 C C . SER A 1 297 ? 13.150 -1.075 -62.688 1.00 41.09 297 SER A C 1
ATOM 2426 O O . SER A 1 297 ? 12.706 0.014 -62.333 1.00 41.09 297 SER A O 1
ATOM 2428 N N . LYS A 1 298 ? 13.949 -1.204 -63.755 1.00 40.91 298 LYS A N 1
ATOM 2429 C CA . LYS A 1 298 ? 14.284 -0.113 -64.681 1.00 40.91 298 LYS A CA 1
ATOM 2430 C C . LYS A 1 298 ? 13.029 0.360 -65.436 1.00 40.91 298 LYS A C 1
ATOM 2432 O O . LYS A 1 298 ? 12.725 -0.163 -66.501 1.00 40.91 298 LYS A O 1
ATOM 2437 N N . SER A 1 299 ? 12.320 1.356 -64.911 1.00 36.25 299 SER A N 1
ATOM 2438 C CA . SER A 1 299 ? 11.305 2.129 -65.648 1.00 36.25 299 SER A CA 1
ATOM 2439 C C . SER A 1 299 ? 11.663 3.626 -65.603 1.00 36.25 299 SER A C 1
ATOM 2441 O O . SER A 1 299 ? 11.621 4.198 -64.514 1.00 36.25 299 SER A O 1
ATOM 2443 N N . PRO A 1 300 ? 12.026 4.282 -66.729 1.00 36.28 300 PRO A N 1
ATOM 2444 C CA . PRO A 1 300 ? 12.658 5.617 -66.738 1.00 36.28 300 PRO A CA 1
ATOM 2445 C C . PRO A 1 300 ? 11.773 6.830 -66.381 1.00 36.28 300 PRO A C 1
ATOM 2447 O O . PRO A 1 300 ? 12.269 7.949 -66.385 1.00 36.28 300 PRO A O 1
ATOM 2450 N N . GLY A 1 301 ? 10.483 6.657 -66.069 1.00 37.66 301 GLY A N 1
ATOM 2451 C CA . GLY A 1 301 ? 9.537 7.780 -65.914 1.00 37.66 301 GLY A CA 1
ATOM 2452 C C . GLY A 1 301 ? 9.372 8.358 -64.500 1.00 37.66 301 GLY A C 1
ATOM 2453 O O . GLY A 1 301 ? 8.918 9.485 -64.360 1.00 37.66 301 GLY A O 1
ATOM 2454 N N . MET A 1 302 ? 9.755 7.626 -63.448 1.00 38.31 302 MET A N 1
ATOM 2455 C CA . MET A 1 302 ? 9.620 8.063 -62.039 1.00 38.31 302 MET A CA 1
ATOM 2456 C C . MET A 1 302 ? 10.933 8.586 -61.431 1.00 38.31 302 MET A C 1
ATOM 2458 O O . MET A 1 302 ? 10.998 8.903 -60.244 1.00 38.31 302 MET A O 1
ATOM 2462 N N . TRP A 1 303 ? 11.995 8.678 -62.239 1.00 40.38 303 TRP A N 1
ATOM 2463 C CA . TRP A 1 303 ? 13.355 8.933 -61.758 1.00 40.38 303 TRP A CA 1
ATOM 2464 C C . TRP A 1 303 ? 13.600 10.386 -61.339 1.00 40.38 303 TRP A C 1
ATOM 2466 O O . TRP A 1 303 ? 14.347 10.616 -60.395 1.00 40.38 303 TRP A O 1
ATOM 2476 N N . PHE A 1 304 ? 12.943 11.366 -61.963 1.00 34.88 304 PHE A N 1
ATOM 2477 C CA . PHE A 1 304 ? 13.228 12.781 -61.687 1.00 34.88 304 PHE A CA 1
ATOM 2478 C C . PHE A 1 304 ? 12.557 13.328 -60.420 1.00 34.88 304 PHE A C 1
ATOM 2480 O O . PHE A 1 304 ? 13.110 14.214 -59.777 1.00 34.88 304 PHE A O 1
ATOM 2487 N N . GLY A 1 305 ? 11.420 12.761 -60.006 1.00 35.75 305 GLY A N 1
ATOM 2488 C CA . GLY A 1 305 ? 10.800 13.104 -58.724 1.00 35.75 305 GLY A CA 1
ATOM 2489 C C . GLY A 1 305 ? 11.570 12.489 -57.558 1.00 35.75 305 GLY A C 1
ATOM 2490 O O . GLY A 1 305 ? 11.995 13.194 -56.650 1.00 35.75 305 GLY A O 1
ATOM 2491 N N . ALA A 1 306 ? 11.828 11.180 -57.607 1.00 39.06 306 ALA A N 1
ATOM 2492 C CA . ALA A 1 306 ? 12.477 10.465 -56.511 1.00 39.06 306 ALA A CA 1
ATOM 2493 C C . ALA A 1 306 ? 13.944 10.875 -56.295 1.00 39.06 306 ALA A C 1
ATOM 2495 O O . ALA A 1 306 ? 14.392 10.869 -55.155 1.00 39.06 306 ALA A O 1
ATOM 2496 N N . LEU A 1 307 ? 14.683 11.278 -57.341 1.00 35.53 307 LEU A N 1
ATOM 2497 C CA . LEU A 1 307 ? 16.047 11.802 -57.188 1.00 35.53 307 LEU A CA 1
ATOM 2498 C C . LEU A 1 307 ? 16.079 13.233 -56.632 1.00 35.53 307 LEU A C 1
ATOM 2500 O O . LEU A 1 307 ? 16.971 13.532 -55.851 1.00 35.53 307 LEU A O 1
ATOM 2504 N N . PHE A 1 308 ? 15.101 14.091 -56.944 1.00 34.06 308 PHE A N 1
ATOM 2505 C CA . PHE A 1 308 ? 15.006 15.437 -56.357 1.00 34.06 308 PHE A CA 1
ATOM 2506 C C . PHE A 1 308 ? 14.526 15.392 -54.894 1.00 34.06 308 PHE A C 1
ATOM 2508 O O . PHE A 1 308 ? 15.086 16.070 -54.033 1.00 34.06 308 PHE A O 1
ATOM 2515 N N . TRP A 1 309 ? 13.587 14.491 -54.577 1.00 33.28 309 TRP A N 1
ATOM 2516 C CA . TRP A 1 309 ? 13.232 14.150 -53.195 1.00 33.28 309 TRP A CA 1
ATOM 2517 C C . TRP A 1 309 ? 14.392 13.457 -52.463 1.00 33.28 309 TRP A C 1
ATOM 2519 O O . TRP A 1 309 ? 14.635 13.756 -51.302 1.00 33.28 309 TRP A O 1
ATOM 2529 N N . SER A 1 310 ? 15.186 12.624 -53.145 1.00 36.66 310 SER A N 1
ATOM 2530 C CA . SER A 1 310 ? 16.426 12.041 -52.611 1.00 36.66 310 SER A CA 1
ATOM 2531 C C . SER A 1 310 ? 17.500 13.099 -52.352 1.00 36.66 310 SER A C 1
ATOM 2533 O O . SER A 1 310 ? 18.210 12.973 -51.365 1.00 36.66 310 SER A O 1
ATOM 2535 N N . GLN A 1 311 ? 17.629 14.130 -53.195 1.00 33.16 311 GLN A N 1
ATOM 2536 C CA . GLN A 1 311 ? 18.625 15.198 -53.045 1.00 33.16 311 GLN A CA 1
ATOM 2537 C C . GLN A 1 311 ? 18.289 16.131 -51.863 1.00 33.16 311 GLN A C 1
ATOM 2539 O O . GLN A 1 311 ? 19.194 16.615 -51.192 1.00 33.16 311 GLN A O 1
ATOM 2544 N N . LEU A 1 312 ? 17.001 16.333 -51.555 1.00 35.84 312 LEU A N 1
ATOM 2545 C CA . LEU A 1 312 ? 16.534 17.057 -50.359 1.00 35.84 312 LEU A CA 1
ATOM 2546 C C . LEU A 1 312 ? 16.461 16.170 -49.102 1.00 35.84 312 LEU A C 1
ATOM 2548 O O . LEU A 1 312 ? 16.638 16.658 -47.989 1.00 35.84 312 LEU A O 1
ATOM 2552 N N . CYS A 1 313 ? 16.288 14.855 -49.263 1.00 40.72 313 CYS A N 1
ATOM 2553 C CA . CYS A 1 313 ? 16.516 13.859 -48.212 1.00 40.72 313 CYS A CA 1
ATOM 2554 C C . CYS A 1 313 ? 18.010 13.580 -47.955 1.00 40.72 313 CYS A C 1
ATOM 2556 O O . CYS A 1 313 ? 18.310 12.695 -47.154 1.00 40.72 313 CYS A O 1
ATOM 2558 N N . PHE A 1 314 ? 18.932 14.295 -48.618 1.00 38.41 314 PHE A N 1
ATOM 2559 C CA . PHE A 1 314 ? 20.386 14.098 -48.525 1.00 38.41 314 PHE A CA 1
ATOM 2560 C C . PHE A 1 314 ? 21.079 14.965 -47.460 1.00 38.41 314 PHE A C 1
ATOM 2562 O O . PHE A 1 314 ? 22.268 14.784 -47.224 1.00 38.41 314 PHE A O 1
ATOM 2569 N N . GLU A 1 315 ? 20.341 15.817 -46.740 1.00 36.38 315 GLU A N 1
ATOM 2570 C CA . GLU A 1 315 ? 20.846 16.510 -45.544 1.00 36.38 315 GLU A CA 1
ATOM 2571 C C . GLU A 1 315 ? 20.115 16.151 -44.222 1.00 36.38 315 GLU A C 1
ATOM 2573 O O . GLU A 1 315 ? 19.714 17.037 -43.468 1.00 36.38 315 GLU A O 1
ATOM 2578 N N . PRO A 1 316 ? 19.947 14.862 -43.842 1.00 40.88 316 PRO A N 1
ATOM 2579 C CA . PRO A 1 316 ? 19.799 14.493 -42.433 1.00 40.88 316 PRO A CA 1
ATOM 2580 C C . PRO A 1 316 ? 21.147 14.575 -41.699 1.00 40.88 316 PRO A C 1
ATOM 2582 O O . PRO A 1 316 ? 21.165 14.590 -40.468 1.00 40.88 316 PRO A O 1
ATOM 2585 N N . SER A 1 317 ? 22.258 14.633 -42.442 1.00 40.06 317 SER A N 1
ATOM 2586 C CA . SER A 1 317 ? 23.631 14.720 -41.940 1.00 40.06 317 SER A CA 1
ATOM 2587 C C . SER A 1 317 ? 23.858 15.972 -41.087 1.00 40.06 317 SER A C 1
ATOM 2589 O O . SER A 1 317 ? 24.607 15.917 -40.120 1.00 40.06 317 SER A O 1
ATOM 2591 N N . PHE A 1 318 ? 23.145 17.071 -41.366 1.00 40.81 318 PHE A N 1
ATOM 2592 C CA . PHE A 1 318 ? 23.224 18.291 -40.556 1.00 40.81 318 PHE A CA 1
ATOM 2593 C C . PHE A 1 318 ? 22.479 18.218 -39.209 1.00 40.81 318 PHE A C 1
ATOM 2595 O O . PHE A 1 318 ? 22.803 18.974 -38.295 1.00 40.81 318 PHE A O 1
ATOM 2602 N N . ILE A 1 319 ? 21.499 17.315 -39.050 1.00 42.03 319 ILE A N 1
ATOM 2603 C CA . ILE A 1 319 ? 20.739 17.158 -37.790 1.00 42.03 319 ILE A CA 1
ATOM 2604 C C . ILE A 1 319 ? 21.186 15.893 -37.027 1.00 42.03 319 ILE A C 1
ATOM 2606 O O . ILE A 1 319 ? 20.864 15.733 -35.850 1.00 42.03 319 ILE A O 1
ATOM 2610 N N . ILE A 1 320 ? 21.914 14.969 -37.660 1.00 43.28 320 ILE A N 1
ATOM 2611 C CA . ILE A 1 320 ? 22.469 13.767 -37.020 1.00 43.28 320 ILE A CA 1
ATOM 2612 C C . ILE A 1 320 ? 23.991 13.883 -37.021 1.00 43.28 320 ILE A C 1
ATOM 2614 O O . ILE A 1 320 ? 24.649 13.437 -37.956 1.00 43.28 320 ILE A O 1
ATOM 2618 N N . ILE A 1 321 ? 24.553 14.438 -35.946 1.00 41.59 321 ILE A N 1
ATOM 2619 C CA . ILE A 1 321 ? 25.973 14.238 -35.666 1.00 41.59 321 ILE A CA 1
ATOM 2620 C C . ILE A 1 321 ? 26.152 12.831 -35.090 1.00 41.59 321 ILE A C 1
ATOM 2622 O O . ILE A 1 321 ? 25.656 12.485 -34.017 1.00 41.59 321 ILE A O 1
ATOM 2626 N N . THR A 1 322 ? 26.853 12.022 -35.882 1.00 39.44 322 THR A N 1
ATOM 2627 C CA . THR A 1 322 ? 27.747 10.937 -35.480 1.00 39.44 322 THR A CA 1
ATOM 2628 C C . THR A 1 322 ? 28.349 11.211 -34.107 1.00 39.44 322 THR A C 1
ATOM 2630 O O . THR A 1 322 ? 28.954 12.257 -33.911 1.00 39.44 322 THR A O 1
ATOM 2633 N N . LEU A 1 323 ? 28.201 10.257 -33.184 1.00 44.44 323 LEU A N 1
ATOM 2634 C CA . LEU A 1 323 ? 28.978 10.147 -31.945 1.00 44.44 323 LEU A CA 1
ATOM 2635 C C . LEU A 1 323 ? 30.359 10.789 -32.121 1.00 44.44 323 LEU A C 1
ATOM 2637 O O . LEU A 1 323 ? 31.082 10.326 -32.990 1.00 44.44 323 LEU A O 1
ATOM 2641 N N . PHE A 1 324 ? 30.640 11.855 -31.364 1.00 44.59 324 PHE A N 1
ATOM 2642 C CA . PHE A 1 324 ? 31.943 12.418 -30.962 1.00 44.59 324 PHE A CA 1
ATOM 2643 C C . PHE A 1 324 ? 31.872 13.952 -30.872 1.00 44.59 324 PHE A C 1
ATOM 2645 O O . PHE A 1 324 ? 32.414 14.651 -31.717 1.00 44.59 324 PHE A O 1
ATOM 2652 N N . GLN A 1 325 ? 31.206 14.460 -29.826 1.00 45.91 325 GLN A N 1
ATOM 2653 C CA . GLN A 1 325 ? 31.588 15.628 -29.007 1.00 45.91 325 GLN A CA 1
ATOM 2654 C C . GLN A 1 325 ? 30.461 15.919 -27.998 1.00 45.91 325 GLN A C 1
ATOM 2656 O O . GLN A 1 325 ? 29.284 15.754 -28.307 1.00 45.91 325 GLN A O 1
ATOM 2661 N N . ASN A 1 326 ? 30.818 16.326 -26.778 1.00 54.03 326 ASN A N 1
ATOM 2662 C CA . ASN A 1 326 ? 29.897 16.585 -25.659 1.00 54.03 326 ASN A CA 1
ATOM 2663 C C . ASN A 1 326 ? 28.997 17.834 -25.846 1.00 54.03 326 ASN A C 1
ATOM 2665 O O . ASN A 1 326 ? 28.326 18.237 -24.904 1.00 54.03 326 ASN A O 1
ATOM 2669 N N . ASP A 1 327 ? 28.934 18.414 -27.048 1.00 68.44 327 ASP A N 1
ATOM 2670 C CA . ASP A 1 327 ? 28.341 19.731 -27.311 1.00 68.44 327 ASP A CA 1
ATOM 2671 C C . ASP A 1 327 ? 27.075 19.631 -28.187 1.00 68.44 327 ASP A C 1
ATOM 2673 O O . ASP A 1 327 ? 27.043 20.073 -29.339 1.00 68.44 327 ASP A O 1
ATOM 2677 N N . GLY A 1 328 ? 26.012 19.019 -27.654 1.00 79.25 328 GLY A N 1
ATOM 2678 C CA . GLY A 1 328 ? 24.712 18.902 -28.332 1.00 79.25 328 GLY A CA 1
ATOM 2679 C C . GLY A 1 328 ? 23.525 19.137 -27.399 1.00 79.25 328 GLY A C 1
ATOM 2680 O O . GLY A 1 328 ? 23.694 19.161 -26.182 1.00 79.25 328 GLY A O 1
ATOM 2681 N N . PHE A 1 329 ? 22.325 19.281 -27.967 1.00 87.50 329 PHE A N 1
ATOM 2682 C CA . PHE A 1 329 ? 21.086 19.572 -27.230 1.00 87.50 329 PHE A CA 1
ATOM 2683 C C . PHE A 1 329 ? 20.006 18.527 -27.500 1.00 87.50 329 PHE A C 1
ATOM 2685 O O . PHE A 1 329 ? 19.883 18.034 -28.621 1.00 87.50 329 PHE A O 1
ATOM 2692 N N . TRP A 1 330 ? 19.222 18.188 -26.479 1.00 88.81 330 TRP A N 1
ATOM 2693 C CA . TRP A 1 330 ? 18.041 17.344 -26.606 1.00 88.81 330 TRP A CA 1
ATOM 2694 C C . TRP A 1 330 ? 16.896 18.120 -27.248 1.00 88.81 330 TRP A C 1
ATOM 2696 O O . TRP A 1 330 ? 16.499 19.179 -26.761 1.00 88.81 330 TRP A O 1
ATOM 2706 N N . VAL A 1 331 ? 16.348 17.545 -28.317 1.00 85.81 331 VAL A N 1
ATOM 2707 C CA . VAL A 1 331 ? 15.167 18.063 -29.005 1.00 85.81 331 VAL A CA 1
ATOM 2708 C C . VAL A 1 331 ? 14.120 16.971 -29.150 1.00 85.81 331 VAL A C 1
ATOM 2710 O O . VAL A 1 331 ? 14.445 15.831 -29.505 1.00 85.81 331 VAL A O 1
ATOM 2713 N N . GLY A 1 332 ? 12.866 17.316 -28.881 1.00 84.06 332 GLY A N 1
ATOM 2714 C CA . GLY A 1 332 ? 11.727 16.426 -29.037 1.00 84.06 332 GLY A CA 1
ATOM 2715 C C . GLY A 1 332 ? 11.494 15.978 -30.477 1.00 84.06 332 GLY A C 1
ATOM 2716 O O . GLY A 1 332 ? 11.647 16.735 -31.438 1.00 84.06 332 GLY A O 1
ATOM 2717 N N . LYS A 1 333 ? 11.155 14.700 -30.659 1.00 81.38 333 LYS A N 1
ATOM 2718 C CA . LYS A 1 333 ? 10.886 14.113 -31.977 1.00 81.38 333 LYS A CA 1
ATOM 2719 C C . LYS A 1 333 ? 9.588 14.642 -32.576 1.00 81.38 333 LYS A C 1
ATOM 2721 O O . LYS A 1 333 ? 9.474 14.640 -33.802 1.00 81.38 333 LYS A O 1
ATOM 2726 N N . ALA A 1 334 ? 8.600 15.033 -31.767 1.00 78.19 334 ALA A N 1
ATOM 2727 C CA . ALA A 1 334 ? 7.392 15.678 -32.279 1.00 78.19 334 ALA A CA 1
ATOM 2728 C C . ALA A 1 334 ? 7.734 17.096 -32.749 1.00 78.19 334 ALA A C 1
ATOM 2730 O O . ALA A 1 334 ? 7.509 17.404 -33.919 1.00 78.19 334 ALA A O 1
ATOM 2731 N N . SER A 1 335 ? 8.451 17.863 -31.924 1.00 81.38 335 SER A N 1
ATOM 2732 C CA . SER A 1 335 ? 8.984 19.181 -32.292 1.00 81.38 335 SER A CA 1
ATOM 2733 C C . SER A 1 335 ? 9.832 19.151 -33.571 1.00 81.38 335 SER A C 1
ATOM 2735 O O . SER A 1 335 ? 9.637 19.959 -34.473 1.00 81.38 335 SER A O 1
ATOM 2737 N N . LEU A 1 336 ? 10.719 18.165 -33.746 1.00 76.50 336 LEU A N 1
ATOM 2738 C CA . LEU A 1 336 ? 11.501 17.989 -34.983 1.00 76.50 336 LEU A CA 1
ATOM 2739 C C . LEU A 1 336 ? 10.684 17.532 -36.202 1.00 76.50 336 LEU A C 1
ATOM 2741 O O . LEU A 1 336 ? 11.199 17.569 -37.322 1.00 76.50 336 LEU A O 1
ATOM 2745 N N . ARG A 1 337 ? 9.447 17.062 -36.026 1.00 75.25 337 ARG A N 1
ATOM 2746 C CA . ARG A 1 337 ? 8.541 16.747 -37.141 1.00 75.25 337 ARG A CA 1
ATOM 2747 C C . ARG A 1 337 ? 7.738 17.978 -37.557 1.00 75.25 337 ARG A C 1
ATOM 2749 O O . ARG A 1 337 ? 7.571 18.189 -38.756 1.00 75.25 337 ARG A O 1
ATOM 2756 N N . SER A 1 338 ? 7.313 18.794 -36.595 1.00 72.06 338 SER A N 1
ATOM 2757 C CA . SER A 1 338 ? 6.465 19.972 -36.811 1.00 72.06 338 SER A CA 1
ATOM 2758 C C . SER A 1 338 ? 7.225 21.298 -36.941 1.00 72.06 338 SER A C 1
ATOM 2760 O O . SER A 1 338 ? 6.620 22.286 -37.342 1.00 72.06 338 SER A O 1
ATOM 2762 N N . TRP A 1 339 ? 8.543 21.348 -36.692 1.00 70.06 339 TRP A N 1
ATOM 2763 C CA . TRP A 1 339 ? 9.314 22.607 -36.653 1.00 70.06 339 TRP A CA 1
ATOM 2764 C C . TRP A 1 339 ? 9.137 23.511 -37.876 1.00 70.06 339 TRP A C 1
ATOM 2766 O O . TRP A 1 339 ? 9.162 24.727 -37.746 1.00 70.06 339 TRP A O 1
ATOM 2776 N N . ARG A 1 340 ? 8.956 22.942 -39.075 1.00 63.97 340 ARG A N 1
ATOM 2777 C CA . ARG A 1 340 ? 8.746 23.735 -40.298 1.00 63.97 340 ARG A CA 1
ATOM 2778 C C . ARG A 1 340 ? 7.408 24.460 -40.285 1.00 63.97 340 ARG A C 1
ATOM 2780 O O . ARG A 1 340 ? 7.340 25.586 -40.753 1.00 63.97 340 ARG A O 1
ATOM 2787 N N . GLN A 1 341 ? 6.370 23.800 -39.782 1.00 68.88 341 GLN A N 1
ATOM 2788 C CA . GLN A 1 341 ? 5.039 24.376 -39.661 1.00 68.88 341 GLN A CA 1
ATOM 2789 C C . GLN A 1 341 ? 5.033 25.455 -38.573 1.00 68.88 341 GLN A C 1
ATOM 2791 O O . GLN A 1 341 ? 4.673 26.590 -38.861 1.00 68.88 341 GLN A O 1
ATOM 2796 N N . LEU A 1 342 ? 5.565 25.135 -37.389 1.00 67.00 342 LEU A N 1
ATOM 2797 C CA . LEU A 1 342 ? 5.652 26.066 -36.258 1.00 67.00 342 LEU A CA 1
ATOM 2798 C C . LEU A 1 342 ? 6.466 27.330 -36.594 1.00 67.00 342 LEU A C 1
ATOM 2800 O O . LEU A 1 342 ? 6.113 28.430 -36.185 1.00 67.00 342 LEU A O 1
ATOM 2804 N N . ALA A 1 343 ? 7.547 27.194 -37.372 1.00 65.50 343 ALA A N 1
ATOM 2805 C CA . ALA A 1 343 ? 8.351 28.339 -37.806 1.00 65.50 343 ALA A CA 1
ATOM 2806 C C . ALA A 1 343 ? 7.621 29.225 -38.833 1.00 65.50 343 ALA A C 1
ATOM 2808 O O . ALA A 1 343 ? 7.859 30.428 -38.874 1.00 65.50 343 ALA A O 1
ATOM 2809 N N . LEU A 1 344 ? 6.751 28.651 -39.674 1.00 61.31 344 LEU A N 1
ATOM 2810 C CA . LEU A 1 344 ? 5.948 29.405 -40.647 1.00 61.31 344 LEU A CA 1
ATOM 2811 C C . LEU A 1 344 ? 4.782 30.142 -39.978 1.00 61.31 344 LEU A C 1
ATOM 2813 O O . LEU A 1 344 ? 4.463 31.257 -40.379 1.00 61.31 344 LEU A O 1
ATOM 2817 N N . GLU A 1 345 ? 4.173 29.544 -38.954 1.00 63.84 345 GLU A N 1
ATOM 2818 C CA . GLU A 1 345 ? 3.105 30.166 -38.162 1.00 63.84 345 GLU A CA 1
ATOM 2819 C C . GLU A 1 345 ? 3.623 31.404 -37.409 1.00 63.84 345 GLU A C 1
ATOM 2821 O O . GLU A 1 345 ? 3.004 32.461 -37.494 1.00 63.84 345 GLU A O 1
ATOM 2826 N N . GLN A 1 346 ? 4.821 31.338 -36.814 1.00 60.81 346 GLN A N 1
ATOM 2827 C CA . GLN A 1 346 ? 5.448 32.491 -36.146 1.00 60.81 346 GLN A CA 1
ATOM 2828 C C . GLN A 1 346 ? 5.840 33.632 -37.096 1.00 60.81 346 GLN A C 1
ATOM 2830 O O . GLN A 1 346 ? 5.795 34.796 -36.709 1.00 60.81 346 GLN A O 1
ATOM 2835 N N . LEU A 1 347 ? 6.212 33.325 -38.343 1.00 55.97 347 LEU A N 1
ATOM 2836 C CA . LEU A 1 347 ? 6.485 34.355 -39.352 1.00 55.97 347 LEU A CA 1
ATOM 2837 C C . LEU A 1 347 ? 5.195 35.050 -39.809 1.00 55.97 347 LEU A C 1
ATOM 2839 O O . LEU A 1 347 ? 5.190 36.266 -39.968 1.00 55.97 347 LEU A O 1
ATOM 2843 N N . ASN A 1 348 ? 4.095 34.303 -39.947 1.00 49.91 348 ASN A N 1
ATOM 2844 C CA . ASN A 1 348 ? 2.787 34.872 -40.277 1.00 49.91 348 ASN A CA 1
ATOM 2845 C C . ASN A 1 348 ? 2.214 35.740 -39.142 1.00 49.91 348 ASN A C 1
ATOM 2847 O O . ASN A 1 348 ? 1.538 36.726 -39.426 1.00 49.91 348 ASN A O 1
ATOM 2851 N N . GLU A 1 349 ? 2.472 35.402 -37.873 1.00 53.94 349 GLU A N 1
ATOM 2852 C CA . GLU A 1 349 ? 2.108 36.248 -36.724 1.00 53.94 349 GLU A CA 1
ATOM 2853 C C . GLU A 1 349 ? 2.944 37.537 -36.676 1.00 53.94 349 GLU A C 1
ATOM 2855 O O . GLU A 1 349 ? 2.398 38.612 -36.428 1.00 53.94 349 GLU A O 1
ATOM 2860 N N . GLN A 1 350 ? 4.240 37.460 -37.002 1.00 47.84 350 GLN A N 1
ATOM 2861 C CA . GLN A 1 350 ? 5.122 38.629 -37.080 1.00 47.84 350 GLN A CA 1
ATOM 2862 C C . GLN A 1 350 ? 4.725 39.578 -38.229 1.00 47.84 350 GLN A C 1
ATOM 2864 O O . GLN A 1 350 ? 4.682 40.792 -38.036 1.00 47.84 350 GLN A O 1
ATOM 2869 N N . ASP A 1 351 ? 4.350 39.030 -39.392 1.00 43.31 351 ASP A N 1
ATOM 2870 C CA . ASP A 1 351 ? 3.840 39.800 -40.536 1.00 43.31 351 ASP A CA 1
ATOM 2871 C C . ASP A 1 351 ? 2.447 40.411 -40.261 1.00 43.31 351 ASP A C 1
ATOM 2873 O O . ASP A 1 351 ? 2.108 41.459 -40.817 1.00 43.31 351 ASP A O 1
ATOM 2877 N N . ALA A 1 352 ? 1.633 39.791 -39.396 1.00 46.88 352 ALA A N 1
ATOM 2878 C CA . ALA A 1 352 ? 0.333 40.322 -38.977 1.00 46.88 352 ALA A CA 1
ATOM 2879 C C . ALA A 1 352 ? 0.466 41.496 -37.988 1.00 46.88 352 ALA A C 1
ATOM 2881 O O . ALA A 1 352 ? -0.260 42.484 -38.124 1.00 46.88 352 ALA A O 1
ATOM 2882 N N . GLU A 1 353 ? 1.417 41.435 -37.048 1.00 46.53 353 GLU A N 1
ATOM 2883 C CA . GLU A 1 353 ? 1.736 42.556 -36.148 1.00 46.53 353 GLU A CA 1
ATOM 2884 C C . GLU A 1 353 ? 2.368 43.742 -36.905 1.00 46.53 353 GLU A C 1
ATOM 2886 O O . GLU A 1 353 ? 2.043 44.901 -36.628 1.00 46.53 353 GLU A O 1
ATOM 2891 N N . ASP A 1 354 ? 3.194 43.478 -37.925 1.00 41.88 354 ASP A N 1
ATOM 2892 C CA . ASP A 1 354 ? 3.793 44.520 -38.771 1.00 41.88 354 ASP A CA 1
ATOM 2893 C C . ASP A 1 354 ? 2.783 45.144 -39.765 1.00 41.88 354 ASP A C 1
ATOM 2895 O O . ASP A 1 354 ? 2.897 46.324 -40.126 1.00 41.88 354 ASP A O 1
ATOM 2899 N N . ALA A 1 355 ? 1.745 44.401 -40.174 1.00 44.88 355 ALA A N 1
ATOM 2900 C CA . ALA A 1 355 ? 0.673 44.897 -41.042 1.00 44.88 355 ALA A CA 1
ATOM 2901 C C . ALA A 1 355 ? -0.334 45.821 -40.324 1.00 44.88 355 ALA A C 1
ATOM 2903 O O . ALA A 1 355 ? -0.902 46.709 -40.965 1.00 44.88 355 ALA A O 1
ATOM 2904 N N . GLU A 1 356 ? -0.530 45.699 -39.005 1.00 42.59 356 GLU A N 1
ATOM 2905 C CA . GLU A 1 356 ? -1.391 46.621 -38.237 1.00 42.59 356 GLU A CA 1
ATOM 2906 C C . GLU A 1 356 ? -0.751 48.002 -37.987 1.00 42.59 356 GLU A C 1
ATOM 2908 O O . GLU A 1 356 ? -1.439 48.957 -37.608 1.00 42.59 356 GLU A O 1
ATOM 2913 N N . HIS A 1 357 ? 0.551 48.162 -38.241 1.00 42.94 357 HIS A N 1
ATOM 2914 C CA . HIS A 1 357 ? 1.262 49.437 -38.088 1.00 42.94 357 HIS A CA 1
ATOM 2915 C C . HIS A 1 357 ? 1.503 50.205 -39.395 1.00 42.94 357 HIS A C 1
ATOM 2917 O O . HIS A 1 357 ? 2.017 51.327 -39.356 1.00 42.94 357 HIS A O 1
ATOM 2923 N N . SER A 1 358 ? 1.054 49.690 -40.545 1.00 37.62 358 SER A N 1
ATOM 2924 C CA . SER A 1 358 ? 1.200 50.380 -41.829 1.00 37.62 358 SER A CA 1
ATOM 2925 C C . SER A 1 358 ? -0.064 50.323 -42.697 1.00 37.62 358 SER A C 1
ATOM 2927 O O . SER A 1 358 ? -0.336 49.351 -43.392 1.00 37.62 358 SER A O 1
ATOM 2929 N N . ASN A 1 359 ? -0.741 51.477 -42.720 1.00 33.28 359 ASN A N 1
ATOM 2930 C CA . ASN A 1 359 ? -1.715 52.012 -43.685 1.00 33.28 359 ASN A CA 1
ATOM 2931 C C . ASN A 1 359 ? -3.230 51.952 -43.421 1.00 33.28 359 ASN A C 1
ATOM 2933 O O . ASN A 1 359 ? -3.854 50.927 -43.176 1.00 33.28 359 ASN A O 1
ATOM 2937 N N . GLY A 1 360 ? -3.834 53.137 -43.585 1.00 31.83 360 GLY A N 1
ATOM 2938 C CA . GLY A 1 360 ? -5.264 53.390 -43.498 1.00 31.83 360 GLY A CA 1
ATOM 2939 C C . GLY A 1 360 ? -6.036 53.202 -44.809 1.00 31.83 360 GLY A C 1
ATOM 2940 O O . GLY A 1 360 ? -5.493 53.308 -45.901 1.00 31.83 360 GLY A O 1
ATOM 2941 N N . LYS A 1 361 ? -7.348 52.980 -44.634 1.00 33.62 361 LYS A N 1
ATOM 2942 C CA . LYS A 1 361 ? -8.498 53.152 -45.553 1.00 33.62 361 LYS A CA 1
ATOM 2943 C C . LYS A 1 361 ? -8.280 52.918 -47.063 1.00 33.62 361 LYS A C 1
ATOM 2945 O O . LYS A 1 361 ? -7.852 53.834 -47.754 1.00 33.62 361 LYS A O 1
ATOM 2950 N N . MET A 1 362 ? -8.906 51.858 -47.600 1.00 25.02 362 MET A N 1
ATOM 2951 C CA . MET A 1 362 ? -10.079 51.968 -48.503 1.00 25.02 362 MET A CA 1
ATOM 2952 C C . MET A 1 362 ? -10.770 50.611 -48.782 1.00 25.02 362 MET A C 1
ATOM 2954 O O . MET A 1 362 ? -10.158 49.557 -48.695 1.00 25.02 362 MET A O 1
ATOM 2958 N N . ASN A 1 363 ? -12.074 50.690 -49.086 1.00 30.86 363 ASN A N 1
ATOM 2959 C CA . ASN A 1 363 ? -13.081 49.627 -49.271 1.00 30.86 363 ASN A CA 1
ATOM 2960 C C . ASN A 1 363 ? -12.798 48.569 -50.358 1.00 30.86 363 ASN A C 1
ATOM 2962 O O . ASN A 1 363 ? -12.339 48.909 -51.446 1.00 30.86 363 ASN A O 1
ATOM 2966 N N . GLY A 1 364 ? -13.328 47.355 -50.147 1.00 26.67 364 GLY A N 1
ATOM 2967 C CA . GLY A 1 364 ? -13.618 46.382 -51.209 1.00 26.67 364 GLY A CA 1
ATOM 2968 C C . GLY A 1 364 ? -14.206 45.066 -50.685 1.00 26.67 364 GLY A C 1
ATOM 2969 O O . GLY A 1 364 ? -13.499 44.261 -50.100 1.00 26.67 364 GLY A O 1
ATOM 2970 N N . ASN A 1 365 ? -15.507 44.864 -50.895 1.00 31.55 365 ASN A N 1
ATOM 2971 C CA . ASN A 1 365 ? -16.306 43.696 -50.511 1.00 31.55 365 ASN A CA 1
ATOM 2972 C C . ASN A 1 365 ? -16.077 42.509 -51.474 1.00 31.55 365 ASN A C 1
ATOM 2974 O O . ASN A 1 365 ? -16.222 42.705 -52.680 1.00 31.55 365 ASN A O 1
ATOM 2978 N N . ALA A 1 366 ? -15.821 41.293 -50.974 1.00 26.91 366 ALA A N 1
ATOM 2979 C CA . ALA A 1 366 ? -16.063 40.041 -51.708 1.00 26.91 366 ALA A CA 1
ATOM 2980 C C . ALA A 1 366 ? -16.170 38.836 -50.753 1.00 26.91 366 ALA A C 1
ATOM 2982 O O . ALA A 1 366 ? -15.205 38.433 -50.111 1.00 26.91 366 ALA A O 1
ATOM 2983 N N . GLN A 1 367 ? -17.376 38.274 -50.685 1.00 30.55 367 GLN A N 1
ATOM 2984 C CA . GLN A 1 367 ? -17.727 37.016 -50.028 1.00 30.55 367 GLN A CA 1
ATOM 2985 C C . GLN A 1 367 ? -17.305 35.802 -50.875 1.00 30.55 367 GLN A C 1
ATOM 2987 O O . GLN A 1 367 ? -17.492 35.831 -52.091 1.00 30.55 367 GLN A O 1
ATOM 2992 N N . ASN A 1 368 ? -16.842 34.730 -50.218 1.00 27.33 368 ASN A N 1
ATOM 2993 C CA . ASN A 1 368 ? -17.276 33.317 -50.336 1.00 27.33 368 ASN A CA 1
ATOM 2994 C C . ASN A 1 368 ? -16.125 32.397 -49.868 1.00 27.33 368 ASN A C 1
ATOM 2996 O O . ASN A 1 368 ? -15.056 32.417 -50.461 1.00 27.33 368 ASN A O 1
ATOM 3000 N N . LYS A 1 369 ? -16.221 31.757 -48.696 1.00 27.16 369 LYS A N 1
ATOM 3001 C CA . LYS A 1 369 ? -16.934 30.498 -48.386 1.00 27.16 369 LYS A CA 1
ATOM 3002 C C . LYS A 1 369 ? -16.070 29.266 -48.696 1.00 27.16 369 LYS A C 1
ATOM 3004 O O . LYS A 1 369 ? -15.959 28.887 -49.853 1.00 27.16 369 LYS A O 1
ATOM 3009 N N . ASP A 1 370 ? -15.540 28.635 -47.648 1.00 25.34 370 ASP A N 1
ATOM 3010 C CA . ASP A 1 370 ? -15.739 27.195 -47.452 1.00 25.34 370 ASP A CA 1
ATOM 3011 C C . ASP A 1 370 ? -15.555 26.818 -45.971 1.00 25.34 370 ASP A C 1
ATOM 3013 O O . ASP A 1 370 ? -14.456 26.614 -45.461 1.00 25.34 370 ASP A O 1
ATOM 3017 N N . GLU A 1 371 ? -16.694 26.775 -45.280 1.00 31.92 371 GLU A N 1
ATOM 3018 C CA . GLU A 1 371 ? -16.897 26.138 -43.982 1.00 31.92 371 GLU A CA 1
ATOM 3019 C C . GLU A 1 371 ? -16.931 24.620 -44.210 1.00 31.92 371 GLU A C 1
ATOM 3021 O O . GLU A 1 371 ? -17.970 24.065 -44.561 1.00 31.92 371 GLU A O 1
ATOM 3026 N N . SER A 1 372 ? -15.798 23.930 -44.079 1.00 29.52 372 SER A N 1
ATOM 3027 C CA . SER A 1 372 ? -15.797 22.464 -43.942 1.00 29.52 372 SER A CA 1
ATOM 3028 C C . SER A 1 372 ? -14.465 21.921 -43.424 1.00 29.52 372 SER A C 1
ATOM 3030 O O . SER A 1 372 ? -13.805 21.131 -44.091 1.00 29.52 372 SER A O 1
ATOM 3032 N N . ASN A 1 373 ? -14.044 22.321 -42.218 1.00 28.09 373 ASN A N 1
ATOM 3033 C CA . ASN A 1 373 ? -13.064 21.509 -41.480 1.00 28.09 373 ASN A CA 1
ATOM 3034 C C . ASN A 1 373 ? -13.012 21.741 -39.957 1.00 28.09 373 ASN A C 1
ATOM 3036 O O . ASN A 1 373 ? -12.000 21.443 -39.328 1.00 28.09 373 ASN A O 1
ATOM 3040 N N . GLU A 1 374 ? -14.078 22.268 -39.348 1.00 28.62 374 GLU A N 1
ATOM 3041 C CA . GLU A 1 374 ? -14.105 22.558 -37.901 1.00 28.62 374 GLU A CA 1
ATOM 3042 C C . GLU A 1 374 ? -14.444 21.352 -37.010 1.00 28.62 374 GLU A C 1
ATOM 3044 O O . GLU A 1 374 ? -14.361 21.441 -35.791 1.00 28.62 374 GLU A O 1
ATOM 3049 N N . GLU A 1 375 ? -14.738 20.183 -37.578 1.00 32.84 375 GLU A N 1
ATOM 3050 C CA . GLU A 1 375 ? -15.096 18.992 -36.800 1.00 32.84 375 GLU A CA 1
ATOM 3051 C C . GLU A 1 375 ? -14.036 17.894 -36.932 1.00 32.84 375 GLU A C 1
ATOM 3053 O O . GLU A 1 375 ? -14.292 16.857 -37.545 1.00 32.84 375 GLU A O 1
ATOM 3058 N N . LYS A 1 376 ? -12.826 18.139 -36.397 1.00 29.27 376 LYS A N 1
ATOM 3059 C CA . LYS A 1 376 ? -11.848 17.094 -35.994 1.00 29.27 376 LYS A CA 1
ATOM 3060 C C . LYS A 1 376 ? -10.566 17.604 -35.316 1.00 29.27 376 LYS A C 1
ATOM 3062 O O . LYS A 1 376 ? -9.523 16.967 -35.423 1.00 29.27 376 LYS A O 1
ATOM 3067 N N . ARG A 1 377 ? -10.609 18.727 -34.598 1.00 29.78 377 ARG A N 1
ATOM 3068 C CA . ARG A 1 377 ? -9.533 19.069 -33.655 1.00 29.78 377 ARG A CA 1
ATOM 3069 C C . ARG A 1 377 ? -9.906 18.504 -32.289 1.00 29.78 377 ARG A C 1
ATOM 3071 O O . ARG A 1 377 ? -10.477 19.194 -31.454 1.00 29.78 377 ARG A O 1
ATOM 3078 N N . GLU A 1 378 ? -9.680 17.202 -32.126 1.00 32.75 378 GLU A N 1
ATOM 3079 C CA . GLU A 1 378 ? -9.487 16.641 -30.787 1.00 32.75 378 GLU A CA 1
ATOM 3080 C C . GLU A 1 378 ? -8.279 17.351 -30.155 1.00 32.75 378 GLU A C 1
ATOM 3082 O O . GLU A 1 378 ? -7.376 17.776 -30.872 1.00 32.75 378 GLU A O 1
ATOM 3087 N N . GLU A 1 379 ? -8.334 17.534 -28.840 1.00 34.09 379 GLU A N 1
ATOM 3088 C CA . GLU A 1 379 ? -7.455 18.326 -27.971 1.00 34.09 379 GLU A CA 1
ATOM 3089 C C . GLU A 1 379 ? -5.950 17.977 -28.096 1.00 34.09 379 GLU A C 1
ATOM 3091 O O . GLU A 1 379 ? -5.350 17.421 -27.181 1.00 34.09 379 GLU A O 1
ATOM 3096 N N . GLU A 1 380 ? -5.304 18.298 -29.218 1.00 39.25 380 GLU A N 1
ATOM 3097 C CA . GLU A 1 380 ? -3.851 18.456 -29.268 1.00 39.25 380 GLU A CA 1
ATOM 3098 C C . GLU A 1 380 ? -3.542 19.816 -28.639 1.00 39.25 380 GLU A C 1
ATOM 3100 O O . GLU A 1 380 ? -3.780 20.860 -29.244 1.00 39.25 380 GLU A O 1
ATOM 3105 N N . GLU A 1 381 ? -3.079 19.808 -27.387 1.00 42.09 381 GLU A N 1
ATOM 3106 C CA . GLU A 1 381 ? -2.445 20.979 -26.781 1.00 42.09 381 GLU A CA 1
ATOM 3107 C C . GLU A 1 381 ? -1.410 21.517 -27.784 1.00 42.09 381 GLU A C 1
ATOM 3109 O O . GLU A 1 381 ? -0.492 20.791 -28.172 1.00 42.09 381 GLU A O 1
ATOM 3114 N N . GLU A 1 382 ? -1.582 22.754 -28.261 1.00 51.19 382 GLU A N 1
ATOM 3115 C CA . GLU A 1 382 ? -0.606 23.446 -29.111 1.00 51.19 382 GLU A CA 1
ATOM 3116 C C . GLU A 1 382 ? 0.671 23.675 -28.286 1.00 51.19 382 GLU A C 1
ATOM 3118 O O . GLU A 1 382 ? 0.875 24.721 -27.675 1.00 51.19 382 GLU A O 1
ATOM 3123 N N . LEU A 1 383 ? 1.507 22.639 -28.190 1.00 58.38 383 LEU A N 1
ATOM 3124 C CA . LEU A 1 383 ? 2.777 22.685 -27.479 1.00 58.38 383 LEU A CA 1
ATOM 3125 C C . LEU A 1 383 ? 3.763 23.528 -28.283 1.00 58.38 383 LEU A C 1
ATOM 3127 O O . LEU A 1 383 ? 3.970 23.297 -29.481 1.00 58.38 383 LEU A O 1
ATOM 3131 N N . ASN A 1 384 ? 4.422 24.476 -27.617 1.00 78.88 384 ASN A N 1
ATOM 3132 C CA . ASN A 1 384 ? 5.475 25.244 -28.263 1.00 78.88 384 ASN A CA 1
ATOM 3133 C C . ASN A 1 384 ? 6.682 24.344 -28.551 1.00 78.88 384 ASN A C 1
ATOM 3135 O O . ASN A 1 384 ? 6.874 23.273 -27.967 1.00 78.88 384 ASN A O 1
ATOM 3139 N N . PHE A 1 385 ? 7.541 24.802 -29.459 1.00 83.12 385 PHE A N 1
ATOM 3140 C CA . PHE A 1 385 ? 8.719 24.045 -29.857 1.00 83.12 385 PHE A CA 1
ATOM 3141 C C . PHE A 1 385 ? 9.573 23.621 -28.645 1.00 83.12 385 PHE A C 1
ATOM 3143 O O . PHE A 1 385 ? 10.014 24.448 -27.846 1.00 83.12 385 PHE A O 1
ATOM 3150 N N . ASN A 1 386 ? 9.853 22.319 -28.574 1.00 88.44 386 ASN A N 1
ATOM 3151 C CA . ASN A 1 386 ? 10.613 21.613 -27.541 1.00 88.44 386 ASN A CA 1
ATOM 3152 C C . ASN A 1 386 ? 9.938 21.455 -26.164 1.00 88.44 386 ASN A C 1
ATOM 3154 O O . ASN A 1 386 ? 10.582 20.974 -25.229 1.00 88.44 386 ASN A O 1
ATOM 3158 N N . GLU A 1 387 ? 8.659 21.814 -26.021 1.00 88.25 387 GLU A N 1
ATOM 3159 C CA . GLU A 1 387 ? 7.883 21.550 -24.798 1.00 88.25 387 GLU A CA 1
ATOM 3160 C C . GLU A 1 387 ? 7.452 20.078 -24.678 1.00 88.25 387 GLU A C 1
ATOM 3162 O O . GLU A 1 387 ? 7.245 19.587 -23.572 1.00 88.25 387 GLU A O 1
ATOM 3167 N N . ASP A 1 388 ? 7.443 19.329 -25.787 1.00 84.56 388 ASP A N 1
ATOM 3168 C CA . ASP A 1 388 ? 7.115 17.894 -25.855 1.00 84.56 388 ASP A CA 1
ATOM 3169 C C . ASP A 1 388 ? 8.073 16.984 -25.064 1.00 84.56 388 ASP A C 1
ATOM 3171 O O . ASP A 1 388 ? 7.791 15.806 -24.849 1.00 84.56 388 ASP A O 1
ATOM 3175 N N . ILE A 1 389 ? 9.209 17.520 -24.611 1.00 89.69 389 ILE A N 1
ATOM 3176 C CA . ILE A 1 389 ? 10.186 16.811 -23.773 1.00 89.69 389 ILE A CA 1
ATOM 3177 C C . ILE A 1 389 ? 10.324 17.405 -22.369 1.00 89.69 389 ILE A C 1
ATOM 3179 O O . ILE A 1 389 ? 11.218 16.996 -21.623 1.00 89.69 389 ILE A O 1
ATOM 3183 N N . VAL A 1 390 ? 9.446 18.335 -21.994 1.00 87.69 390 VAL A N 1
ATOM 3184 C CA . VAL A 1 390 ? 9.374 18.920 -20.653 1.00 87.69 390 VAL A CA 1
ATOM 3185 C C . VAL A 1 390 ? 8.368 18.122 -19.829 1.00 87.69 390 VAL A C 1
ATOM 3187 O O . VAL A 1 390 ? 7.237 17.891 -20.243 1.00 87.69 390 VAL A O 1
ATOM 3190 N N . CYS A 1 391 ? 8.773 17.654 -18.653 1.00 83.94 391 CYS A N 1
ATOM 3191 C CA . CYS A 1 391 ? 7.851 17.014 -17.723 1.00 83.94 391 CYS A CA 1
ATOM 3192 C C . CYS A 1 391 ? 7.010 18.065 -16.967 1.00 83.94 391 CYS A C 1
ATOM 3194 O O . CYS A 1 391 ? 7.393 19.234 -16.915 1.00 83.94 391 CYS A O 1
ATOM 3196 N N . PRO A 1 392 ? 5.927 17.669 -16.273 1.00 78.75 392 PRO A N 1
ATOM 3197 C CA . PRO A 1 392 ? 5.100 18.593 -15.482 1.00 78.75 392 PRO A CA 1
ATOM 3198 C C . PRO A 1 392 ? 5.857 19.376 -14.395 1.00 78.75 392 PRO A C 1
ATOM 3200 O O . PRO A 1 392 ? 5.387 20.411 -13.934 1.00 78.75 392 PRO A O 1
ATOM 3203 N N . HIS A 1 393 ? 7.038 18.899 -13.985 1.00 80.00 393 HIS A N 1
ATOM 3204 C CA . HIS A 1 393 ? 7.919 19.578 -13.030 1.00 80.00 393 HIS A CA 1
ATOM 3205 C C . HIS A 1 393 ? 8.817 20.648 -13.683 1.00 80.00 393 HIS A C 1
ATOM 3207 O O . HIS A 1 393 ? 9.646 21.247 -13.000 1.00 80.00 393 HIS A O 1
ATOM 3213 N N . GLY A 1 394 ? 8.676 20.884 -14.992 1.00 82.12 394 GLY A N 1
ATOM 3214 C CA . GLY A 1 394 ? 9.444 21.875 -15.750 1.00 82.12 394 GLY A CA 1
ATOM 3215 C C . GLY A 1 394 ? 10.861 21.433 -16.122 1.00 82.12 394 GLY A C 1
ATOM 3216 O O . GLY A 1 394 ? 11.674 22.266 -16.514 1.00 82.12 394 GLY A O 1
ATOM 3217 N N . ASP A 1 395 ? 11.176 20.143 -15.988 1.00 87.88 395 ASP A N 1
ATOM 3218 C CA . ASP A 1 395 ? 12.508 19.592 -16.252 1.00 87.88 395 ASP A CA 1
ATOM 3219 C C . ASP A 1 395 ? 12.460 18.518 -17.350 1.00 87.88 395 ASP A C 1
ATOM 3221 O O . ASP A 1 395 ? 11.391 18.140 -17.826 1.00 87.88 395 ASP A O 1
ATOM 3225 N N . LEU A 1 396 ? 13.615 18.011 -17.776 1.00 88.62 396 LEU A N 1
ATOM 3226 C CA . LEU A 1 396 ? 13.693 17.052 -18.882 1.00 88.62 396 LEU A CA 1
ATOM 3227 C C . LEU A 1 396 ? 12.925 15.747 -18.572 1.00 88.62 396 LEU A C 1
ATOM 3229 O O . LEU A 1 396 ? 13.177 15.100 -17.549 1.00 88.62 396 LEU A O 1
ATOM 3233 N N . CYS A 1 397 ? 12.016 15.326 -19.458 1.00 86.00 397 CYS A N 1
ATOM 3234 C CA . CYS A 1 397 ? 11.209 14.120 -19.260 1.00 86.00 397 CYS A CA 1
ATOM 3235 C C . CYS A 1 397 ? 12.052 12.831 -19.232 1.00 86.00 397 CYS A C 1
ATOM 3237 O O . CYS A 1 397 ? 13.181 12.775 -19.727 1.00 86.00 397 CYS A O 1
ATOM 3239 N N . ILE A 1 398 ? 11.499 11.778 -18.628 1.00 82.94 398 ILE A N 1
ATOM 3240 C CA . ILE A 1 398 ? 12.143 10.459 -18.502 1.00 82.94 398 ILE A CA 1
ATOM 3241 C C . ILE A 1 398 ? 12.131 9.654 -19.810 1.00 82.94 398 ILE A C 1
ATOM 3243 O O . ILE A 1 398 ? 12.988 8.797 -20.007 1.00 82.94 398 ILE A O 1
ATOM 3247 N N . SER A 1 399 ? 11.228 9.981 -20.737 1.00 79.94 399 SER A N 1
ATOM 3248 C CA . SER A 1 399 ? 11.035 9.274 -22.004 1.00 79.94 399 SER A CA 1
ATOM 3249 C C . SER A 1 399 ? 12.162 9.554 -23.006 1.00 79.94 399 SER A C 1
ATOM 3251 O O . SER A 1 399 ? 12.046 10.402 -23.891 1.00 79.94 399 SER A O 1
ATOM 3253 N N . GLU A 1 400 ? 13.263 8.805 -22.918 1.00 79.00 400 GLU A N 1
ATOM 3254 C CA . GLU A 1 400 ? 14.412 8.970 -23.825 1.00 79.00 400 GLU A CA 1
ATOM 3255 C C . GLU A 1 400 ? 14.065 8.686 -25.295 1.00 79.00 400 GLU A C 1
ATOM 3257 O O . GLU A 1 400 ? 14.651 9.268 -26.211 1.00 79.00 400 GLU A O 1
ATOM 3262 N N . ASN A 1 401 ? 13.065 7.832 -25.527 1.00 76.81 401 ASN A N 1
ATOM 3263 C CA . ASN A 1 401 ? 12.609 7.456 -26.861 1.00 76.81 401 ASN A CA 1
ATOM 3264 C C . ASN A 1 401 ? 11.916 8.591 -27.617 1.00 76.81 401 ASN A C 1
ATOM 3266 O O . ASN A 1 401 ? 11.845 8.517 -28.840 1.00 76.81 401 ASN A O 1
ATOM 3270 N N . GLU A 1 402 ? 11.463 9.647 -26.947 1.00 77.31 402 GLU A N 1
ATOM 3271 C CA . GLU A 1 402 ? 10.761 10.762 -27.591 1.00 77.31 402 GLU A CA 1
ATOM 3272 C C . GLU A 1 402 ? 11.680 11.943 -27.920 1.00 77.31 402 GLU A C 1
ATOM 3274 O O . GLU A 1 402 ? 11.241 12.921 -28.519 1.00 77.31 402 GLU A O 1
ATOM 3279 N N . ARG A 1 403 ? 12.983 11.844 -27.626 1.00 84.38 403 ARG A N 1
ATOM 3280 C CA . ARG A 1 403 ? 13.964 12.912 -27.871 1.00 84.38 403 ARG A CA 1
ATOM 3281 C C . ARG A 1 403 ? 15.148 12.458 -28.719 1.00 84.38 403 ARG A C 1
ATOM 3283 O O . ARG A 1 403 ? 15.390 11.266 -28.918 1.00 84.38 403 ARG A O 1
ATOM 3290 N N . ARG A 1 404 ? 15.899 13.418 -29.257 1.00 82.69 404 ARG A N 1
ATOM 3291 C CA . ARG A 1 404 ? 17.146 13.179 -29.995 1.00 82.69 404 ARG A CA 1
ATOM 3292 C C . ARG A 1 404 ? 18.154 14.292 -29.740 1.00 82.69 404 ARG A C 1
ATOM 3294 O O . ARG A 1 404 ? 17.763 15.440 -29.579 1.00 82.69 404 ARG A O 1
ATOM 3301 N N . VAL A 1 405 ? 19.444 13.960 -29.754 1.00 82.12 405 VAL A N 1
ATOM 3302 C CA . VAL A 1 405 ? 20.503 14.975 -29.737 1.00 82.12 405 VAL A CA 1
ATOM 3303 C C . VAL A 1 405 ? 20.610 15.625 -31.117 1.00 82.12 405 VAL A C 1
ATOM 3305 O O . VAL A 1 405 ? 20.688 14.924 -32.133 1.00 82.12 405 VAL A O 1
ATOM 3308 N N . VAL A 1 406 ? 20.628 16.954 -31.148 1.00 76.56 406 VAL A N 1
ATOM 3309 C CA . VAL A 1 406 ? 21.006 17.764 -32.312 1.00 76.56 406 VAL A CA 1
ATOM 3310 C C . VAL A 1 406 ? 22.329 18.474 -32.034 1.00 76.56 406 VAL A C 1
ATOM 3312 O O . VAL A 1 406 ? 22.698 18.700 -30.878 1.00 76.56 406 VAL A O 1
ATOM 3315 N N . SER A 1 407 ? 23.064 18.814 -33.092 1.00 76.44 407 SER A N 1
ATOM 3316 C CA . SER A 1 407 ? 24.310 19.572 -32.963 1.00 76.44 407 SER A CA 1
ATOM 3317 C C . SER A 1 407 ? 24.052 20.967 -32.395 1.00 76.44 407 SER A C 1
ATOM 3319 O O . SER A 1 407 ? 22.985 21.541 -32.616 1.00 76.44 407 SER A O 1
ATOM 3321 N N . LYS A 1 408 ? 25.046 21.549 -31.714 1.00 79.44 408 LYS A N 1
ATOM 3322 C CA . LYS A 1 408 ? 24.986 22.951 -31.278 1.00 79.44 408 LYS A CA 1
ATOM 3323 C C . LYS A 1 408 ? 24.636 23.900 -32.431 1.00 79.44 408 LYS A C 1
ATOM 3325 O O . LYS A 1 408 ? 23.754 24.731 -32.282 1.00 79.44 408 LYS A O 1
ATOM 3330 N N . GLU A 1 409 ? 25.245 23.732 -33.604 1.00 73.12 409 GLU A N 1
ATOM 3331 C CA . GLU A 1 409 ? 24.953 24.565 -34.783 1.00 73.12 409 GLU A CA 1
ATOM 3332 C C . GLU A 1 409 ? 23.503 24.440 -35.274 1.00 73.12 409 GLU A C 1
ATOM 3334 O O . GLU A 1 409 ? 22.904 25.426 -35.706 1.00 73.12 409 GLU A O 1
ATOM 3339 N N . ALA A 1 410 ? 22.924 23.236 -35.216 1.00 70.75 410 ALA A N 1
ATOM 3340 C CA . ALA A 1 410 ? 21.520 23.025 -35.550 1.00 70.75 410 ALA A CA 1
ATOM 3341 C C . ALA A 1 410 ? 20.594 23.634 -34.488 1.00 70.75 410 ALA A C 1
ATOM 3343 O O . ALA A 1 410 ? 19.580 24.231 -34.843 1.00 70.75 410 ALA A O 1
ATOM 3344 N N . TRP A 1 411 ? 20.956 23.528 -33.206 1.00 83.12 411 TRP A N 1
ATOM 3345 C CA . TRP A 1 411 ? 20.205 24.132 -32.106 1.00 83.12 411 TRP A CA 1
ATOM 3346 C C . TRP A 1 411 ? 20.174 25.660 -32.190 1.00 83.12 411 TRP A C 1
ATOM 3348 O O . TRP A 1 411 ? 19.099 26.240 -32.100 1.00 83.12 411 TRP A O 1
ATOM 3358 N N . GLU A 1 412 ? 21.308 26.311 -32.463 1.00 78.44 412 GLU A N 1
ATOM 3359 C CA . GLU A 1 412 ? 21.371 27.773 -32.626 1.00 78.44 412 GLU A CA 1
ATOM 3360 C C . GLU A 1 412 ? 20.463 28.265 -33.764 1.00 78.44 412 GLU A C 1
ATOM 3362 O O . GLU A 1 412 ? 19.788 29.284 -33.634 1.00 78.44 412 GLU A O 1
ATOM 3367 N N . LYS A 1 413 ? 20.376 27.515 -34.871 1.00 71.50 413 LYS A N 1
ATOM 3368 C CA . LYS A 1 413 ? 19.437 27.825 -35.961 1.00 71.50 413 LYS A CA 1
ATOM 3369 C C . LYS A 1 413 ? 17.982 27.646 -35.535 1.00 71.50 413 LYS A C 1
ATOM 3371 O O . LYS A 1 413 ? 17.150 28.467 -35.894 1.00 71.50 413 LYS A O 1
ATOM 3376 N N . LEU A 1 414 ? 17.664 26.604 -34.767 1.00 74.19 414 LEU A N 1
ATOM 3377 C CA . LEU A 1 414 ? 16.311 26.387 -34.245 1.00 74.19 414 LEU A CA 1
ATOM 3378 C C . LEU A 1 414 ? 15.917 27.473 -33.229 1.00 74.19 414 LEU A C 1
ATOM 3380 O O . LEU A 1 414 ? 14.794 27.960 -33.277 1.00 74.19 414 LEU A O 1
ATOM 3384 N N . LYS A 1 415 ? 16.848 27.921 -32.378 1.00 77.75 415 LYS A N 1
ATOM 3385 C CA . LYS A 1 415 ? 16.665 29.026 -31.419 1.00 77.75 415 LYS A CA 1
ATOM 3386 C C . LYS A 1 415 ? 16.368 30.374 -32.078 1.00 77.75 415 LYS A C 1
ATOM 3388 O O . LYS A 1 415 ? 15.701 31.194 -31.455 1.00 77.75 415 LYS A O 1
ATOM 3393 N N . GLN A 1 416 ? 16.834 30.610 -33.309 1.00 74.56 416 GLN A N 1
ATOM 3394 C CA . GLN A 1 416 ? 16.497 31.828 -34.062 1.00 74.56 416 GLN A CA 1
ATOM 3395 C C . GLN A 1 416 ? 15.010 31.902 -34.407 1.00 74.56 416 GLN A C 1
ATOM 3397 O O . GLN A 1 416 ? 14.444 32.989 -34.378 1.00 74.56 416 GLN A O 1
ATOM 3402 N N . TYR A 1 417 ? 14.390 30.758 -34.702 1.00 69.12 417 TYR A N 1
ATOM 3403 C CA . TYR A 1 417 ? 12.948 30.677 -34.916 1.00 69.12 417 TYR A CA 1
ATOM 3404 C C . TYR A 1 417 ? 12.210 30.598 -33.576 1.00 69.12 417 TYR A C 1
ATOM 3406 O O . TYR A 1 417 ? 11.265 31.336 -33.364 1.00 69.12 417 TYR A O 1
ATOM 3414 N N . PHE A 1 418 ? 12.697 29.801 -32.620 1.00 82.00 418 PHE A N 1
ATOM 3415 C CA . PHE A 1 418 ? 12.009 29.527 -31.353 1.00 82.00 418 PHE A CA 1
ATOM 3416 C C . PHE A 1 418 ? 12.792 30.039 -30.125 1.00 82.00 418 PHE A C 1
ATOM 3418 O O . PHE A 1 418 ? 13.346 29.242 -29.359 1.00 82.00 418 PHE A O 1
ATOM 3425 N N . PRO A 1 419 ? 12.840 31.359 -29.864 1.00 77.44 419 PRO A N 1
ATOM 3426 C CA . PRO A 1 419 ? 13.679 31.925 -28.801 1.00 77.44 419 PRO A CA 1
ATOM 3427 C C . PRO A 1 419 ? 13.255 31.488 -27.389 1.00 77.44 419 PRO A C 1
ATOM 3429 O O . PRO A 1 419 ? 14.098 31.352 -26.498 1.00 77.44 419 PRO A O 1
ATOM 3432 N N . LYS A 1 420 ? 11.956 31.218 -27.194 1.00 81.75 420 LYS A N 1
ATOM 3433 C CA . LYS A 1 420 ? 11.361 30.776 -25.920 1.00 81.75 420 LYS A CA 1
ATOM 3434 C C . LYS A 1 420 ? 11.457 29.263 -25.681 1.00 81.75 420 LYS A C 1
ATOM 3436 O O . LYS A 1 420 ? 11.061 28.811 -24.614 1.00 81.75 420 LYS A O 1
ATOM 3441 N N . ALA A 1 421 ? 11.985 28.495 -26.638 1.00 86.00 421 ALA A N 1
ATOM 3442 C CA . ALA A 1 421 ? 12.054 27.043 -26.525 1.00 86.00 421 ALA A CA 1
ATOM 3443 C C . ALA A 1 421 ? 12.908 26.605 -25.315 1.00 86.00 421 ALA A C 1
ATOM 3445 O O . ALA A 1 421 ? 14.046 27.095 -25.175 1.00 86.00 421 ALA A O 1
ATOM 3446 N N . PRO A 1 422 ? 12.401 25.674 -24.478 1.00 89.38 422 PRO A N 1
ATOM 3447 C CA . PRO A 1 422 ? 13.163 25.036 -23.409 1.00 89.38 422 PRO A CA 1
ATOM 3448 C C . PRO A 1 422 ? 14.453 24.406 -23.941 1.00 89.38 422 PRO A C 1
ATOM 3450 O O . PRO A 1 422 ? 14.464 23.785 -25.005 1.00 89.38 422 PRO A O 1
ATOM 3453 N N . GLU A 1 423 ? 15.552 24.565 -23.205 1.00 91.31 423 GLU A N 1
ATOM 3454 C CA . GLU A 1 423 ? 16.879 24.112 -23.620 1.00 91.31 423 GLU A CA 1
ATOM 3455 C C . GLU A 1 423 ? 17.426 23.050 -22.670 1.00 91.31 423 GLU A C 1
ATOM 3457 O O . GLU A 1 423 ? 17.515 23.261 -21.460 1.00 91.31 423 GLU A O 1
ATOM 3462 N N . PHE A 1 424 ? 17.855 21.923 -23.237 1.00 91.88 424 PHE A N 1
ATOM 3463 C CA . PHE A 1 424 ? 18.419 20.814 -22.480 1.00 91.88 424 PHE A CA 1
ATOM 3464 C C . PHE A 1 424 ? 19.714 20.334 -23.142 1.00 91.88 424 PHE A C 1
ATOM 3466 O O . PHE A 1 424 ? 19.661 19.733 -24.215 1.00 91.88 424 PHE A O 1
ATOM 3473 N N . PRO A 1 425 ? 20.889 20.571 -22.539 1.00 90.25 425 PRO A N 1
ATOM 3474 C CA . PRO A 1 425 ? 22.148 20.027 -23.044 1.00 90.25 425 PRO A CA 1
ATOM 3475 C C . PRO A 1 425 ? 22.158 18.490 -22.996 1.00 90.25 425 PRO A C 1
ATOM 3477 O O . PRO A 1 425 ? 21.469 17.888 -22.174 1.00 90.25 425 PRO A O 1
ATOM 3480 N N . ASN A 1 426 ? 22.963 17.830 -23.835 1.00 85.38 426 ASN A N 1
ATOM 3481 C CA . ASN A 1 426 ? 22.961 16.362 -23.935 1.00 85.38 426 ASN A CA 1
ATOM 3482 C C . ASN A 1 426 ? 23.312 15.647 -22.613 1.00 85.38 426 ASN A C 1
ATOM 3484 O O . ASN A 1 426 ? 22.903 14.507 -22.402 1.00 85.38 426 ASN A O 1
ATOM 3488 N N . ASN A 1 427 ? 24.036 16.328 -21.721 1.00 85.38 427 ASN A N 1
ATOM 3489 C CA . ASN A 1 427 ? 24.497 15.818 -20.435 1.00 85.38 427 ASN A CA 1
ATOM 3490 C C . ASN A 1 427 ? 23.482 16.048 -19.307 1.00 85.38 427 ASN A C 1
ATOM 3492 O O . ASN A 1 427 ? 23.721 15.634 -18.174 1.00 85.38 427 ASN A O 1
ATOM 3496 N N . LYS A 1 428 ? 22.366 16.725 -19.596 1.00 87.94 428 LYS A N 1
ATOM 3497 C CA . LYS A 1 428 ? 21.300 16.976 -18.635 1.00 87.94 428 LYS A CA 1
ATOM 3498 C C . LYS A 1 428 ? 20.630 15.655 -18.270 1.00 87.94 428 LYS A C 1
ATOM 3500 O O . LYS A 1 428 ? 20.124 14.937 -19.131 1.00 87.94 428 LYS A O 1
ATOM 3505 N N . GLU A 1 429 ? 20.600 15.354 -16.977 1.00 87.00 429 GLU A N 1
ATOM 3506 C CA . GLU A 1 429 ? 19.859 14.207 -16.460 1.00 87.00 429 GLU A CA 1
ATOM 3507 C C . GLU A 1 429 ? 18.343 14.449 -16.522 1.00 87.00 429 GLU A C 1
ATOM 3509 O O . GLU A 1 429 ? 17.878 15.574 -16.323 1.00 87.00 429 GLU A O 1
ATOM 3514 N N . CYS A 1 430 ? 17.562 13.388 -16.763 1.00 88.12 430 CYS A N 1
ATOM 3515 C CA . CYS A 1 430 ? 16.101 13.466 -16.675 1.00 88.12 430 CYS A CA 1
ATOM 3516 C C . CYS A 1 430 ? 15.650 13.780 -15.243 1.00 88.12 430 CYS A C 1
ATOM 3518 O O . CYS A 1 430 ? 16.323 13.408 -14.277 1.00 88.12 430 CYS A O 1
ATOM 3520 N N . CYS A 1 431 ? 14.466 14.377 -15.129 1.00 86.38 431 CYS A N 1
ATOM 3521 C CA . CYS A 1 431 ? 13.828 14.783 -13.884 1.00 86.38 431 CYS A CA 1
ATOM 3522 C C . CYS A 1 431 ? 13.901 13.699 -12.792 1.00 86.38 431 CYS A C 1
ATOM 3524 O O . CYS A 1 431 ? 13.357 12.602 -12.946 1.00 86.38 431 CYS A O 1
ATOM 3526 N N . SER A 1 432 ? 14.538 14.024 -11.664 1.00 84.19 432 SER A N 1
ATOM 3527 C CA . SER A 1 432 ? 14.694 13.111 -10.526 1.00 84.19 432 SER A CA 1
ATOM 3528 C C . SER A 1 432 ? 13.354 12.722 -9.900 1.00 84.19 432 SER A C 1
ATOM 3530 O O . SER A 1 432 ? 13.172 11.561 -9.551 1.00 84.19 432 SER A O 1
ATOM 3532 N N . GLN A 1 433 ? 12.395 13.650 -9.828 1.00 72.56 433 GLN A N 1
ATOM 3533 C CA . GLN A 1 433 ? 11.049 13.387 -9.304 1.00 72.56 433 GLN A CA 1
ATOM 3534 C C . GLN A 1 433 ? 10.287 12.382 -10.177 1.00 72.56 433 GLN A C 1
ATOM 3536 O O . GLN A 1 433 ? 9.714 11.432 -9.656 1.00 72.56 433 GLN A O 1
ATOM 3541 N N . CYS A 1 434 ? 10.345 12.521 -11.506 1.00 74.62 434 CYS A N 1
ATOM 3542 C CA . CYS A 1 434 ? 9.737 11.546 -12.416 1.00 74.62 434 CYS A CA 1
ATOM 3543 C C . CYS A 1 434 ? 10.408 10.167 -12.327 1.00 74.62 434 CYS A C 1
ATOM 3545 O O . CYS A 1 434 ? 9.706 9.165 -12.361 1.00 74.62 434 CYS A O 1
ATOM 3547 N N . LYS A 1 435 ? 11.739 10.102 -12.167 1.00 77.81 435 LYS A N 1
ATOM 3548 C CA . LYS A 1 435 ? 12.463 8.829 -11.982 1.00 77.81 435 LYS A CA 1
ATOM 3549 C C . LYS A 1 435 ? 12.086 8.113 -10.682 1.00 77.81 435 LYS A C 1
ATOM 3551 O O . LYS A 1 435 ? 12.085 6.887 -10.646 1.00 77.81 435 LYS A O 1
ATOM 3556 N N . ILE A 1 436 ? 11.821 8.867 -9.613 1.00 72.69 436 ILE A N 1
ATOM 3557 C CA . ILE A 1 436 ? 11.355 8.310 -8.336 1.00 72.69 436 ILE A CA 1
ATOM 3558 C C . ILE A 1 436 ? 9.947 7.737 -8.518 1.00 72.69 436 ILE A C 1
ATOM 3560 O O . ILE A 1 436 ? 9.744 6.563 -8.240 1.00 72.69 436 ILE A O 1
ATOM 3564 N N . LEU A 1 437 ? 9.025 8.516 -9.094 1.00 66.94 437 LEU A N 1
ATOM 3565 C CA . LEU A 1 437 ? 7.643 8.084 -9.334 1.00 66.94 437 LEU A CA 1
ATOM 3566 C C . LEU A 1 437 ? 7.537 6.877 -10.280 1.00 66.94 437 LEU A C 1
ATOM 3568 O O . LEU A 1 437 ? 6.698 6.008 -10.066 1.00 66.94 437 LEU A O 1
ATOM 3572 N N . GLU A 1 438 ? 8.370 6.808 -11.323 1.00 76.62 438 GLU A N 1
ATOM 3573 C CA . GLU A 1 438 ? 8.420 5.656 -12.234 1.00 76.62 438 GLU A CA 1
ATOM 3574 C C . GLU A 1 438 ? 8.883 4.397 -11.498 1.00 76.62 438 GLU A C 1
ATOM 3576 O O . GLU A 1 438 ? 8.218 3.367 -11.576 1.00 76.62 438 GLU A O 1
ATOM 3581 N N . ARG A 1 439 ? 9.959 4.499 -10.706 1.00 72.75 439 ARG A N 1
ATOM 3582 C CA . ARG A 1 439 ? 10.456 3.381 -9.896 1.00 72.75 439 ARG A CA 1
ATOM 3583 C C . ARG A 1 439 ? 9.420 2.915 -8.875 1.00 72.75 439 ARG A C 1
ATOM 3585 O O . ARG A 1 439 ? 9.158 1.722 -8.790 1.00 72.75 439 ARG A O 1
ATOM 3592 N N . GLU A 1 440 ? 8.810 3.842 -8.141 1.00 65.69 440 GLU A N 1
ATOM 3593 C CA . GLU A 1 440 ? 7.740 3.536 -7.185 1.00 65.69 440 GLU A CA 1
ATOM 3594 C C . GLU A 1 440 ? 6.535 2.893 -7.889 1.00 65.69 440 GLU A C 1
ATOM 3596 O O . GLU A 1 440 ? 5.920 1.967 -7.362 1.00 65.69 440 GLU A O 1
ATOM 3601 N N . GLY A 1 441 ? 6.195 3.344 -9.101 1.00 67.38 441 GLY A N 1
ATOM 3602 C CA . GLY A 1 441 ? 5.145 2.750 -9.928 1.00 67.38 441 GLY A CA 1
ATOM 3603 C C . GLY A 1 441 ? 5.459 1.314 -10.354 1.00 67.38 441 GLY A C 1
ATOM 3604 O O . GLY A 1 441 ? 4.607 0.435 -10.216 1.00 67.38 441 GLY A O 1
ATOM 3605 N N . GLU A 1 442 ? 6.682 1.056 -10.823 1.00 71.75 442 GLU A N 1
ATOM 3606 C CA . GLU A 1 442 ? 7.159 -0.277 -11.211 1.00 71.75 442 GLU A CA 1
ATOM 3607 C C . GLU A 1 442 ? 7.223 -1.242 -10.018 1.00 71.75 442 GLU A C 1
ATOM 3609 O O . GLU A 1 442 ? 6.790 -2.394 -10.124 1.00 71.75 442 GLU A O 1
ATOM 3614 N N . GLU A 1 443 ? 7.729 -0.774 -8.874 1.00 71.00 443 GLU A N 1
ATOM 3615 C CA . GLU A 1 443 ? 7.801 -1.541 -7.628 1.00 71.00 443 GLU A CA 1
ATOM 3616 C C . GLU A 1 443 ? 6.396 -1.905 -7.126 1.00 71.00 443 GLU A C 1
ATOM 3618 O O . GLU A 1 443 ? 6.131 -3.077 -6.839 1.00 71.00 443 GLU A O 1
ATOM 3623 N N . ASN A 1 444 ? 5.455 -0.954 -7.142 1.00 67.12 444 ASN A N 1
ATOM 3624 C CA . ASN A 1 444 ? 4.049 -1.205 -6.813 1.00 67.12 444 ASN A CA 1
ATOM 3625 C C . ASN A 1 444 ? 3.382 -2.184 -7.790 1.00 67.12 444 ASN A C 1
ATOM 3627 O O . ASN A 1 444 ? 2.638 -3.081 -7.381 1.00 67.12 444 ASN A O 1
ATOM 3631 N N . GLU A 1 445 ? 3.654 -2.063 -9.093 1.00 76.69 445 GLU A N 1
ATOM 3632 C CA . GLU A 1 445 ? 3.118 -2.982 -10.096 1.00 76.69 445 GLU A CA 1
ATOM 3633 C C . GLU A 1 445 ? 3.630 -4.416 -9.877 1.00 76.69 445 GLU A C 1
ATOM 3635 O O . GLU A 1 445 ? 2.864 -5.386 -9.969 1.00 76.69 445 GLU A O 1
ATOM 3640 N N . ALA A 1 446 ? 4.922 -4.562 -9.570 1.00 77.50 446 ALA A N 1
ATOM 3641 C CA . ALA A 1 446 ? 5.542 -5.841 -9.251 1.00 77.50 446 ALA A CA 1
ATOM 3642 C C . ALA A 1 446 ? 4.958 -6.449 -7.966 1.00 77.50 446 ALA A C 1
ATOM 3644 O O . ALA A 1 446 ? 4.600 -7.633 -7.959 1.00 77.50 446 ALA A O 1
ATOM 3645 N N . LEU A 1 447 ? 4.781 -5.638 -6.920 1.00 77.81 447 LEU A N 1
ATOM 3646 C CA . LEU A 1 447 ? 4.157 -6.039 -5.660 1.00 77.81 447 LEU A CA 1
ATOM 3647 C C . LEU A 1 447 ? 2.722 -6.538 -5.880 1.00 77.81 447 LEU A C 1
ATOM 3649 O O . LEU A 1 447 ? 2.366 -7.636 -5.444 1.00 77.81 447 LEU A O 1
ATOM 3653 N N . HIS A 1 448 ? 1.907 -5.799 -6.639 1.00 84.19 448 HIS A N 1
ATOM 3654 C CA . HIS A 1 448 ? 0.542 -6.212 -6.969 1.00 84.19 448 HIS A CA 1
ATOM 3655 C C . HIS A 1 448 ? 0.501 -7.527 -7.755 1.00 84.19 448 HIS A C 1
ATOM 3657 O O . HIS A 1 448 ? -0.342 -8.388 -7.485 1.00 84.19 448 HIS A O 1
ATOM 3663 N N . LYS A 1 449 ? 1.405 -7.712 -8.727 1.00 87.56 449 LYS A N 1
ATOM 3664 C CA . LYS A 1 449 ? 1.523 -8.964 -9.494 1.00 87.56 449 LYS A CA 1
ATOM 3665 C C . LYS A 1 449 ? 1.879 -10.143 -8.590 1.00 87.56 449 LYS A C 1
ATOM 3667 O O . LYS A 1 449 ? 1.273 -11.209 -8.724 1.00 87.56 449 LYS A O 1
ATOM 3672 N N . MET A 1 450 ? 2.829 -9.952 -7.675 1.00 87.81 450 MET A N 1
ATOM 3673 C CA . MET A 1 450 ? 3.241 -10.972 -6.711 1.00 87.81 450 MET A CA 1
ATOM 3674 C C . MET A 1 450 ? 2.074 -11.366 -5.798 1.00 87.81 450 MET A C 1
ATOM 3676 O O . MET A 1 450 ? 1.714 -12.544 -5.744 1.00 87.81 450 MET A O 1
ATOM 3680 N N . MET A 1 451 ? 1.410 -10.385 -5.184 1.00 86.38 451 MET A N 1
ATOM 3681 C CA . MET A 1 451 ? 0.264 -10.606 -4.298 1.00 86.38 451 MET A CA 1
ATOM 3682 C C . MET A 1 451 ? -0.901 -11.301 -5.016 1.00 86.38 451 MET A C 1
ATOM 3684 O O . MET A 1 451 ? -1.472 -12.262 -4.502 1.00 86.38 451 MET A O 1
ATOM 3688 N N . ALA A 1 452 ? -1.244 -10.876 -6.236 1.00 90.38 452 ALA A N 1
ATOM 3689 C CA . ALA A 1 452 ? -2.285 -11.533 -7.026 1.00 90.38 452 ALA A CA 1
ATOM 3690 C C . ALA A 1 452 ? -1.953 -13.004 -7.324 1.00 90.38 452 ALA A C 1
ATOM 3692 O O . ALA A 1 452 ? -2.840 -13.860 -7.273 1.00 90.38 452 ALA A O 1
ATOM 3693 N N . SER A 1 453 ? -0.686 -13.314 -7.617 1.00 92.88 453 SER A N 1
ATOM 3694 C CA . SER A 1 453 ? -0.221 -14.683 -7.866 1.00 92.88 453 SER A CA 1
ATOM 3695 C C . SER A 1 453 ? -0.313 -15.561 -6.613 1.00 92.88 453 SER A C 1
ATOM 3697 O O . SER A 1 453 ? -0.843 -16.677 -6.669 1.00 92.88 453 SER A O 1
ATOM 3699 N N . GLU A 1 454 ? 0.135 -15.046 -5.468 1.00 91.06 454 GLU A N 1
ATOM 3700 C CA . GLU A 1 454 ? 0.071 -15.739 -4.179 1.00 91.06 454 GLU A CA 1
ATOM 3701 C C . GLU A 1 454 ? -1.379 -16.016 -3.758 1.00 91.06 454 GLU A C 1
ATOM 3703 O O . GLU A 1 454 ? -1.737 -17.161 -3.457 1.00 91.06 454 GLU A O 1
ATOM 3708 N N . GLN A 1 455 ? -2.246 -14.998 -3.814 1.00 92.56 455 GLN A N 1
ATOM 3709 C CA . GLN A 1 455 ? -3.661 -15.138 -3.470 1.00 92.56 455 GLN A CA 1
ATOM 3710 C C . GLN A 1 455 ? -4.372 -16.125 -4.404 1.00 92.56 455 GLN A C 1
ATOM 3712 O O . GLN A 1 455 ? -5.142 -16.969 -3.943 1.00 92.56 455 GLN A O 1
ATOM 3717 N N . LYS A 1 456 ? -4.092 -16.077 -5.715 1.00 94.00 456 LYS A N 1
ATOM 3718 C CA . LYS A 1 456 ? -4.656 -17.022 -6.693 1.00 94.00 456 LYS A CA 1
ATOM 3719 C C . LYS A 1 456 ? -4.249 -18.461 -6.403 1.00 94.00 456 LYS A C 1
ATOM 3721 O O . LYS A 1 456 ? -5.071 -19.364 -6.553 1.00 94.00 456 LYS A O 1
ATOM 3726 N N . THR A 1 457 ? -2.991 -18.671 -6.029 1.00 92.38 457 THR A N 1
ATOM 3727 C CA . THR A 1 457 ? -2.452 -19.999 -5.718 1.00 92.38 457 THR A CA 1
ATOM 3728 C C . THR A 1 457 ? -3.060 -20.530 -4.422 1.00 92.38 457 THR A C 1
ATOM 3730 O O . THR A 1 457 ? -3.517 -21.669 -4.374 1.00 92.38 457 THR A O 1
ATOM 3733 N N . SER A 1 458 ? -3.166 -19.676 -3.403 1.00 92.38 458 SER A N 1
ATOM 3734 C CA . SER A 1 458 ? -3.736 -20.021 -2.097 1.00 92.38 458 SER A CA 1
ATOM 3735 C C . SER A 1 458 ? -5.245 -20.290 -2.143 1.00 92.38 458 SER A C 1
ATOM 3737 O O . SER A 1 458 ? -5.744 -21.144 -1.412 1.00 92.38 458 SER A O 1
ATOM 3739 N N . LEU A 1 459 ? -5.987 -19.590 -3.007 1.00 94.50 459 LEU A N 1
ATOM 3740 C CA . LEU A 1 459 ? -7.452 -19.652 -3.105 1.00 94.50 459 LEU A CA 1
ATOM 3741 C C . LEU A 1 459 ? -7.917 -20.079 -4.506 1.00 94.50 459 LEU A C 1
ATOM 3743 O O . LEU A 1 459 ? -8.879 -19.545 -5.064 1.00 94.50 459 LEU A O 1
ATOM 3747 N N . GLN A 1 460 ? -7.243 -21.068 -5.095 1.00 93.94 460 GLN A N 1
ATOM 3748 C CA . GLN A 1 460 ? -7.458 -21.475 -6.487 1.00 93.94 460 GLN A CA 1
ATOM 3749 C C . GLN A 1 460 ? -8.906 -21.899 -6.785 1.00 93.94 460 GLN A C 1
ATOM 3751 O O . GLN A 1 460 ? -9.446 -21.551 -7.840 1.00 93.94 460 GLN A O 1
ATOM 3756 N N . ASN A 1 461 ? -9.546 -22.630 -5.869 1.00 92.62 461 ASN A N 1
ATOM 3757 C CA . ASN A 1 461 ? -10.921 -23.098 -6.043 1.00 92.62 461 ASN A CA 1
ATOM 3758 C C . ASN A 1 461 ? -11.932 -21.955 -5.917 1.00 92.62 461 ASN A C 1
ATOM 3760 O O . ASN A 1 461 ? -12.839 -21.860 -6.743 1.00 92.62 461 ASN A O 1
ATOM 3764 N N . LEU A 1 462 ? -11.730 -21.039 -4.966 1.00 93.62 462 LEU A N 1
ATOM 3765 C CA . LEU A 1 462 ? -12.529 -19.821 -4.849 1.00 93.62 462 LEU A CA 1
ATOM 3766 C C . LEU A 1 462 ? -12.357 -18.898 -6.066 1.00 93.62 462 LEU A C 1
ATOM 3768 O O . LEU A 1 462 ? -13.328 -18.294 -6.514 1.00 93.62 462 LEU A O 1
ATOM 3772 N N . PHE A 1 463 ? -11.164 -18.805 -6.659 1.00 94.50 463 PHE A N 1
ATOM 3773 C CA . PHE A 1 463 ? -10.935 -17.984 -7.856 1.00 94.50 463 PHE A CA 1
ATOM 3774 C C . PHE A 1 463 ? -11.679 -18.518 -9.090 1.00 94.50 463 PHE A C 1
ATOM 3776 O O . PHE A 1 463 ? -12.290 -17.744 -9.828 1.00 94.50 463 PHE A O 1
ATOM 3783 N N . HIS A 1 464 ? -11.638 -19.836 -9.312 1.00 91.81 464 HIS A N 1
ATOM 3784 C CA . HIS A 1 464 ? -12.275 -20.485 -10.467 1.00 91.81 464 HIS A CA 1
ATOM 3785 C C . HIS A 1 464 ? -13.736 -20.882 -10.229 1.00 91.81 464 HIS A C 1
ATOM 3787 O O . HIS A 1 464 ? -14.339 -21.477 -11.118 1.00 91.81 464 HIS A O 1
ATOM 3793 N N . ASP A 1 465 ? -14.278 -20.594 -9.045 1.00 89.62 465 ASP A N 1
ATOM 3794 C CA . ASP A 1 465 ? -15.619 -21.009 -8.627 1.00 89.62 465 ASP A CA 1
ATOM 3795 C C . ASP A 1 465 ? -15.831 -22.534 -8.655 1.00 89.62 465 ASP A C 1
ATOM 3797 O O . ASP A 1 465 ? -16.902 -23.047 -8.968 1.00 89.62 465 ASP A O 1
ATOM 3801 N N . LYS A 1 466 ? -14.773 -23.289 -8.343 1.00 88.75 466 LYS A N 1
ATOM 3802 C CA . LYS A 1 466 ? -14.771 -24.756 -8.373 1.00 88.75 466 LYS A CA 1
ATOM 3803 C C . LYS A 1 466 ? -15.069 -25.337 -6.996 1.00 88.75 466 LYS A C 1
ATOM 3805 O O . LYS A 1 466 ? -14.649 -24.784 -5.975 1.00 88.75 466 LYS A O 1
ATOM 3810 N N . CYS A 1 467 ? -15.764 -26.475 -6.984 1.00 85.94 467 CYS A N 1
ATOM 3811 C CA . CYS A 1 467 ? -16.067 -27.258 -5.782 1.00 85.94 467 CYS A CA 1
ATOM 3812 C C . CYS A 1 467 ? -16.655 -26.399 -4.648 1.00 85.94 467 CYS A C 1
ATOM 3814 O O . CYS A 1 467 ? -16.164 -26.449 -3.524 1.00 85.94 467 CYS A O 1
ATOM 3816 N N . ARG A 1 468 ? -17.638 -25.537 -4.946 1.00 89.31 468 ARG A N 1
ATOM 3817 C CA . ARG A 1 468 ? -18.270 -24.679 -3.933 1.00 89.31 468 ARG A CA 1
ATOM 3818 C C . ARG A 1 468 ? -19.231 -25.489 -3.054 1.00 89.31 468 ARG A C 1
ATOM 3820 O O . ARG A 1 468 ? -19.955 -26.327 -3.592 1.00 89.31 468 ARG A O 1
ATOM 3827 N N . PRO A 1 469 ? -19.257 -25.258 -1.729 1.00 86.38 469 PRO A N 1
ATOM 3828 C CA . PRO A 1 469 ? -20.231 -25.908 -0.866 1.00 86.38 469 PRO A CA 1
ATOM 3829 C C . PRO A 1 469 ? -21.641 -25.390 -1.176 1.00 86.38 469 PRO A C 1
ATOM 3831 O O . PRO A 1 469 ? -21.815 -24.235 -1.560 1.00 86.38 469 PRO A O 1
ATOM 3834 N N . CYS A 1 470 ? -22.652 -26.242 -1.003 1.00 83.56 470 CYS A N 1
ATOM 3835 C CA . CYS A 1 470 ? -24.057 -25.900 -1.218 1.00 83.56 470 CYS A CA 1
ATOM 3836 C C . CYS A 1 470 ? -24.867 -26.218 0.041 1.00 83.56 470 CYS A C 1
ATOM 3838 O O . CYS A 1 470 ? -24.802 -27.331 0.558 1.00 83.56 470 CYS A O 1
ATOM 3840 N N . LEU A 1 471 ? -25.666 -25.259 0.515 1.00 80.69 471 LEU A N 1
ATOM 3841 C CA . LEU A 1 471 ? -26.504 -25.448 1.705 1.00 80.69 471 LEU A CA 1
ATOM 3842 C C . LEU A 1 471 ? -27.641 -26.456 1.474 1.00 80.69 471 LEU A C 1
ATOM 3844 O O . LEU A 1 471 ? -28.029 -27.146 2.412 1.00 80.69 471 LEU A O 1
ATOM 3848 N N . GLY A 1 472 ? -28.146 -26.573 0.238 1.00 77.50 472 GLY A N 1
ATOM 3849 C CA . GLY A 1 472 ? -29.190 -27.543 -0.121 1.00 77.50 472 GLY A CA 1
ATOM 3850 C C . GLY A 1 472 ? -28.710 -29.001 -0.122 1.00 77.50 472 GLY A C 1
ATOM 3851 O O . GLY A 1 472 ? -29.515 -29.913 0.038 1.00 77.50 472 GLY A O 1
ATOM 3852 N N . SER A 1 473 ? -27.400 -29.225 -0.258 1.00 81.12 473 SER A N 1
ATOM 3853 C CA . SER A 1 473 ? -26.752 -30.539 -0.190 1.00 81.12 473 SER A CA 1
ATOM 3854 C C . SER A 1 473 ? -25.499 -30.434 0.681 1.00 81.12 473 SER A C 1
ATOM 3856 O O . SER A 1 473 ? -24.374 -30.372 0.175 1.00 81.12 473 SER A O 1
ATOM 3858 N N . TRP A 1 474 ? -25.708 -30.337 1.996 1.00 83.75 474 TRP A N 1
ATOM 3859 C CA . TRP A 1 474 ? -24.636 -30.023 2.937 1.00 83.75 474 TRP A CA 1
ATOM 3860 C C . TRP A 1 474 ? -23.486 -31.054 2.872 1.00 83.75 474 TRP A C 1
ATOM 3862 O O . TRP A 1 474 ? -23.757 -32.260 2.914 1.00 83.75 474 TRP A O 1
ATOM 3872 N N . PRO A 1 475 ? -22.215 -30.613 2.816 1.00 83.00 475 PRO A N 1
ATOM 3873 C CA . PRO A 1 475 ? -21.057 -31.503 2.722 1.00 83.00 475 PRO A CA 1
ATOM 3874 C C . PRO A 1 475 ? -20.939 -32.513 3.869 1.00 83.00 475 PRO A C 1
ATOM 3876 O O . PRO A 1 475 ? -21.131 -32.171 5.029 1.00 83.00 475 PRO A O 1
ATOM 3879 N N . GLN A 1 476 ? -20.545 -33.755 3.588 1.00 80.69 476 GLN A N 1
ATOM 3880 C CA . GLN A 1 476 ? -20.304 -34.740 4.659 1.00 80.69 476 GLN A CA 1
ATOM 3881 C C . GLN A 1 476 ? -18.991 -34.496 5.420 1.00 80.69 476 GLN A C 1
ATOM 3883 O O . GLN A 1 476 ? -18.831 -34.971 6.537 1.00 80.69 476 GLN A O 1
ATOM 3888 N N . GLU A 1 477 ? -18.064 -33.751 4.821 1.00 81.69 477 GLU A N 1
ATOM 3889 C CA . GLU A 1 477 ? -16.692 -33.559 5.309 1.00 81.69 477 GLU A CA 1
ATOM 3890 C C . GLU A 1 477 ? -16.576 -32.506 6.421 1.00 81.69 477 GLU A C 1
ATOM 3892 O O . GLU A 1 477 ? -15.527 -32.381 7.050 1.00 81.69 477 GLU A O 1
ATOM 3897 N N . THR A 1 478 ? -17.628 -31.717 6.658 1.00 87.69 478 THR A N 1
ATOM 3898 C CA . THR A 1 478 ? -17.618 -30.665 7.675 1.00 87.69 478 THR A CA 1
ATOM 3899 C C . THR A 1 478 ? -19.021 -30.337 8.169 1.00 87.69 478 THR A C 1
ATOM 3901 O O . THR A 1 478 ? -19.985 -30.367 7.405 1.00 87.69 478 THR A O 1
ATOM 3904 N N . ASP A 1 479 ? -19.128 -29.963 9.440 1.00 89.19 479 ASP A N 1
ATOM 3905 C CA . ASP A 1 479 ? -20.352 -29.422 10.034 1.00 89.19 479 ASP A CA 1
ATOM 3906 C C . ASP A 1 479 ? -20.365 -27.888 10.058 1.00 89.19 479 ASP A C 1
ATOM 3908 O O . ASP A 1 479 ? -21.310 -27.282 10.563 1.00 89.19 479 ASP A O 1
ATOM 3912 N N . GLU A 1 480 ? -19.345 -27.247 9.479 1.00 92.88 480 GLU A N 1
ATOM 3913 C CA . GLU A 1 480 ? -19.145 -25.804 9.552 1.00 92.88 480 GLU A CA 1
ATOM 3914 C C . GLU A 1 480 ? -18.826 -25.210 8.179 1.00 92.88 480 GLU A C 1
ATOM 3916 O O . GLU A 1 480 ? -17.996 -25.720 7.427 1.00 92.88 480 GLU A O 1
ATOM 3921 N N . LEU A 1 481 ? -19.473 -24.093 7.858 1.00 93.31 481 LEU A N 1
ATOM 3922 C CA . LEU A 1 481 ? -19.193 -23.299 6.665 1.00 93.31 481 LEU A CA 1
ATOM 3923 C C . LEU A 1 481 ? -19.070 -21.829 7.042 1.00 93.31 481 LEU A C 1
ATOM 3925 O O . LEU A 1 481 ? -19.697 -21.364 7.993 1.00 93.31 481 LEU A O 1
ATOM 3929 N N . TYR A 1 482 ? -18.292 -21.087 6.264 1.00 94.44 482 TYR A N 1
ATOM 3930 C CA . TYR A 1 482 ? -18.125 -19.651 6.445 1.00 94.44 482 TYR A CA 1
ATOM 3931 C C . TYR A 1 482 ? -18.806 -18.888 5.320 1.00 94.44 482 TYR A C 1
ATOM 3933 O O . TYR A 1 482 ? -18.961 -19.400 4.209 1.00 94.44 482 TYR A O 1
ATOM 3941 N N . ILE A 1 483 ? -19.211 -17.656 5.611 1.00 92.69 483 ILE A N 1
ATOM 3942 C CA . ILE A 1 483 ? -19.793 -16.754 4.624 1.00 92.69 483 ILE A CA 1
ATOM 3943 C C . ILE A 1 483 ? -18.908 -15.528 4.460 1.00 92.69 483 ILE A C 1
ATOM 3945 O O . ILE A 1 483 ? -18.482 -14.902 5.434 1.00 92.69 483 ILE A O 1
ATOM 3949 N N . VAL A 1 484 ? -18.707 -15.153 3.201 1.00 92.69 484 VAL A N 1
ATOM 3950 C CA . VAL A 1 484 ? -18.243 -13.820 2.819 1.00 92.69 484 VAL A CA 1
ATOM 3951 C C . VAL A 1 484 ? -19.218 -13.172 1.849 1.00 92.69 484 VAL A C 1
ATOM 3953 O O . VAL A 1 484 ? -20.032 -13.848 1.219 1.00 92.69 484 VAL A O 1
ATOM 3956 N N . SER A 1 485 ? -19.140 -11.853 1.709 1.00 89.06 485 SER A N 1
ATOM 3957 C CA . SER A 1 485 ? -19.907 -11.139 0.686 1.00 89.06 485 SER A CA 1
ATOM 3958 C C . SER A 1 485 ? -19.478 -11.562 -0.724 1.00 89.06 485 SER A C 1
ATOM 3960 O O . SER A 1 485 ? -18.285 -11.605 -1.031 1.00 89.06 485 SER A O 1
ATOM 3962 N N . GLN A 1 486 ? -20.444 -11.815 -1.611 1.00 88.62 486 GLN A N 1
ATOM 3963 C CA . GLN A 1 486 ? -20.158 -12.093 -3.024 1.00 88.62 486 GLN A CA 1
ATOM 3964 C C . GLN A 1 486 ? -19.430 -10.914 -3.692 1.00 88.62 486 GLN A C 1
ATOM 3966 O O . GLN A 1 486 ? -18.541 -11.124 -4.515 1.00 88.62 486 GLN A O 1
ATOM 3971 N N . PHE A 1 487 ? -19.739 -9.680 -3.278 1.00 87.44 487 PHE A N 1
ATOM 3972 C CA . PHE A 1 487 ? -19.069 -8.471 -3.764 1.00 87.44 487 PHE A CA 1
ATOM 3973 C C . PHE A 1 487 ? -17.555 -8.516 -3.516 1.00 87.44 487 PHE A C 1
ATOM 3975 O O . PHE A 1 487 ? -16.771 -8.213 -4.412 1.00 87.44 487 PHE A O 1
ATOM 3982 N N . PHE A 1 488 ? -17.132 -8.967 -2.329 1.00 92.12 488 PHE A N 1
ATOM 3983 C CA . PHE A 1 488 ? -15.712 -9.155 -2.023 1.00 92.12 488 PHE A CA 1
ATOM 3984 C C . PHE A 1 488 ? -15.061 -10.131 -3.012 1.00 92.12 488 PHE A C 1
ATOM 3986 O O . PHE A 1 488 ? -14.015 -9.823 -3.580 1.00 92.12 488 PHE A O 1
ATOM 3993 N N . VAL A 1 489 ? -15.691 -11.285 -3.255 1.00 92.44 489 VAL A N 1
ATOM 3994 C CA . VAL A 1 489 ? -15.151 -12.311 -4.161 1.00 92.44 489 VAL A CA 1
ATOM 3995 C C . VAL A 1 489 ? -15.024 -11.771 -5.587 1.00 92.44 489 VAL A C 1
ATOM 3997 O O . VAL A 1 489 ? -14.059 -12.086 -6.286 1.00 92.44 489 VAL A O 1
ATOM 4000 N N . GLU A 1 490 ? -15.964 -10.938 -6.031 1.00 90.56 490 GLU A N 1
ATOM 4001 C CA . GLU A 1 490 ? -15.931 -10.303 -7.349 1.00 90.56 490 GLU A CA 1
ATOM 4002 C C . GLU A 1 490 ? -14.798 -9.281 -7.488 1.00 90.56 490 GLU A C 1
ATOM 4004 O O . GLU A 1 490 ? -14.028 -9.369 -8.450 1.00 90.56 490 GLU A O 1
ATOM 4009 N N . GLU A 1 491 ? -14.653 -8.361 -6.532 1.00 89.00 491 GLU A N 1
ATOM 4010 C CA . GLU A 1 491 ? -13.574 -7.364 -6.526 1.00 89.00 491 GLU A CA 1
ATOM 4011 C C . GLU A 1 491 ? -12.200 -8.031 -6.405 1.00 89.00 491 GLU A C 1
ATOM 4013 O O . GLU A 1 491 ? -11.277 -7.719 -7.162 1.00 89.00 491 GLU A O 1
ATOM 4018 N N . TRP A 1 492 ? -12.084 -9.043 -5.543 1.00 94.81 492 TRP A N 1
ATOM 4019 C CA . TRP A 1 492 ? -10.872 -9.840 -5.407 1.00 94.81 492 TRP A CA 1
ATOM 4020 C C . TRP A 1 492 ? -10.514 -10.555 -6.720 1.00 94.81 492 TRP A C 1
ATOM 4022 O O . TRP A 1 492 ? -9.379 -10.474 -7.193 1.00 94.81 492 TRP A O 1
ATOM 4032 N N . ARG A 1 493 ? -11.487 -11.189 -7.393 1.00 94.94 493 ARG A N 1
ATOM 4033 C CA . ARG A 1 493 ? -11.266 -11.814 -8.711 1.00 94.94 493 ARG A CA 1
ATOM 4034 C C . ARG A 1 493 ? -10.874 -10.784 -9.778 1.00 94.94 493 ARG A C 1
ATOM 4036 O O . ARG A 1 493 ? -10.091 -11.127 -10.667 1.00 94.94 493 ARG A O 1
ATOM 4043 N N . LYS A 1 494 ? -11.409 -9.554 -9.746 1.00 92.00 494 LYS A N 1
ATOM 4044 C CA . LYS A 1 494 ? -11.008 -8.470 -10.668 1.00 92.00 494 LYS A CA 1
ATOM 4045 C C . LYS A 1 494 ? -9.543 -8.101 -10.463 1.00 92.00 494 LYS A C 1
ATOM 4047 O O . LYS A 1 494 ? -8.799 -8.100 -11.445 1.00 92.00 494 LYS A O 1
ATOM 4052 N N . PHE A 1 495 ? -9.133 -7.894 -9.212 1.00 92.81 495 PHE A N 1
ATOM 4053 C CA . PHE A 1 495 ? -7.741 -7.639 -8.850 1.00 92.81 495 PHE A CA 1
ATOM 4054 C C . PHE A 1 495 ? -6.815 -8.762 -9.323 1.00 92.81 495 PHE A C 1
ATOM 4056 O O . PHE A 1 495 ? -5.908 -8.521 -10.114 1.00 92.81 495 PHE A O 1
ATOM 4063 N N . VAL A 1 496 ? -7.107 -10.012 -8.954 1.00 93.50 496 VAL A N 1
ATOM 4064 C CA . VAL A 1 496 ? -6.266 -11.166 -9.307 1.00 93.50 496 VAL A CA 1
ATOM 4065 C C . VAL A 1 496 ? -6.119 -11.351 -10.826 1.00 93.50 496 VAL A C 1
ATOM 4067 O O . VAL A 1 496 ? -5.086 -11.820 -11.303 1.00 93.50 496 VAL A O 1
ATOM 4070 N N . ARG A 1 497 ? -7.131 -10.978 -11.623 1.00 93.44 497 ARG A N 1
ATOM 4071 C CA . ARG A 1 497 ? -7.050 -11.017 -13.097 1.00 93.44 497 ARG A CA 1
ATOM 4072 C C . ARG A 1 497 ? -6.244 -9.861 -13.687 1.00 93.44 497 ARG A C 1
ATOM 4074 O O . ARG A 1 497 ? -5.700 -10.021 -14.778 1.00 93.44 497 ARG A O 1
ATOM 4081 N N . ARG A 1 498 ? -6.243 -8.693 -13.040 1.00 90.06 498 ARG A N 1
ATOM 4082 C CA . ARG A 1 498 ? -5.669 -7.440 -13.556 1.00 90.06 498 ARG A CA 1
ATOM 4083 C C . ARG A 1 498 ? -4.963 -6.654 -12.435 1.00 90.06 498 ARG A C 1
ATOM 4085 O O . ARG A 1 498 ? -5.394 -5.544 -12.121 1.00 90.06 498 ARG A O 1
ATOM 4092 N N . PRO A 1 499 ? -3.863 -7.180 -11.869 1.00 86.00 499 PRO A N 1
ATOM 4093 C CA . PRO A 1 499 ? -3.206 -6.589 -10.696 1.00 86.00 499 PRO A CA 1
ATOM 4094 C C . PRO A 1 499 ? -2.653 -5.178 -10.932 1.00 86.00 499 PRO A C 1
ATOM 4096 O O . PRO A 1 499 ? -2.500 -4.399 -10.002 1.00 86.00 499 PRO A O 1
ATOM 4099 N N . THR A 1 500 ? -2.384 -4.825 -12.187 1.00 81.50 500 THR A N 1
ATOM 4100 C CA . THR A 1 500 ? -1.798 -3.533 -12.569 1.00 81.50 500 THR A CA 1
ATOM 4101 C C . THR A 1 500 ? -2.844 -2.446 -12.826 1.00 81.50 500 THR A C 1
ATOM 4103 O O . THR A 1 500 ? -2.504 -1.285 -13.005 1.00 81.50 500 THR A O 1
ATOM 4106 N N . ARG A 1 501 ? -4.132 -2.815 -12.885 1.00 77.69 501 ARG A N 1
ATOM 4107 C CA . ARG A 1 501 ? -5.245 -1.902 -13.218 1.00 77.69 501 ARG A CA 1
ATOM 4108 C C . ARG A 1 501 ? -6.302 -1.805 -12.129 1.00 77.69 501 ARG A C 1
ATOM 4110 O O . ARG A 1 501 ? -7.201 -0.976 -12.220 1.00 77.69 501 ARG A O 1
ATOM 4117 N N . CYS A 1 502 ? -6.249 -2.701 -11.159 1.00 79.44 502 CYS A N 1
ATOM 4118 C CA . CYS A 1 502 ? -7.209 -2.791 -10.079 1.00 79.44 502 CYS A CA 1
ATOM 4119 C C . CYS A 1 502 ? -6.443 -2.689 -8.767 1.00 79.44 502 CYS A C 1
ATOM 4121 O O . CYS A 1 502 ? -5.361 -3.257 -8.640 1.00 79.44 502 CYS A O 1
ATOM 4123 N N . SER A 1 503 ? -7.010 -1.981 -7.798 1.00 77.00 503 SER A N 1
ATOM 4124 C CA . SER A 1 503 ? -6.444 -1.923 -6.456 1.00 77.00 503 SER A CA 1
ATOM 4125 C C . SER A 1 503 ? -6.572 -3.284 -5.765 1.00 77.00 503 SER A C 1
ATOM 4127 O O . SER A 1 503 ? -7.559 -3.995 -5.994 1.00 77.00 503 SER A O 1
ATOM 4129 N N . PRO A 1 504 ? -5.603 -3.658 -4.919 1.00 81.25 504 PRO A N 1
ATOM 4130 C CA . PRO A 1 504 ? -5.692 -4.873 -4.134 1.00 81.25 504 PRO A CA 1
ATOM 4131 C C . PRO A 1 504 ? -6.825 -4.796 -3.120 1.00 81.25 504 PRO A C 1
ATOM 4133 O O . PRO A 1 504 ? -7.086 -3.758 -2.511 1.00 81.25 504 PRO A O 1
ATOM 4136 N N . VAL A 1 505 ? -7.495 -5.927 -2.927 1.00 85.81 505 VAL A N 1
ATOM 4137 C CA . VAL A 1 505 ? -8.487 -6.077 -1.866 1.00 85.81 505 VAL A CA 1
ATOM 4138 C C . VAL A 1 505 ? -7.747 -6.539 -0.619 1.00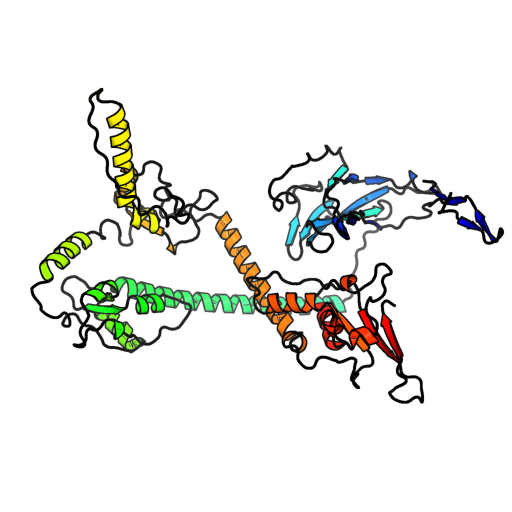 85.81 505 VAL A C 1
ATOM 4140 O O . VAL A 1 505 ? -7.191 -7.631 -0.617 1.00 85.81 505 VAL A O 1
ATOM 4143 N N . SER A 1 506 ? -7.713 -5.709 0.420 1.00 79.00 506 SER A N 1
ATOM 4144 C CA . SER A 1 506 ? -7.002 -5.999 1.675 1.00 79.00 506 SER A CA 1
ATOM 4145 C C . SER A 1 506 ? -7.933 -6.394 2.824 1.00 79.00 506 SER A C 1
ATOM 4147 O O . SER A 1 506 ? -7.479 -6.947 3.827 1.00 79.00 506 SER A O 1
ATOM 4149 N N . SER A 1 507 ? -9.241 -6.152 2.689 1.00 83.81 507 SER A N 1
ATOM 4150 C CA . SER A 1 507 ? -10.219 -6.427 3.740 1.00 83.81 507 SER A CA 1
ATOM 4151 C C . SER A 1 507 ? -11.520 -7.044 3.231 1.00 83.81 507 SER A C 1
ATOM 4153 O O . SER A 1 507 ? -11.946 -6.840 2.092 1.00 83.81 507 SER A O 1
ATOM 4155 N N . ILE A 1 508 ? -12.159 -7.811 4.113 1.00 86.62 508 ILE A N 1
ATOM 4156 C CA . ILE A 1 508 ? -13.479 -8.407 3.917 1.00 86.62 508 ILE A CA 1
ATOM 4157 C C . ILE A 1 508 ? -14.447 -7.707 4.859 1.00 86.62 508 ILE A C 1
ATOM 4159 O O . ILE A 1 508 ? -14.380 -7.886 6.074 1.00 86.62 508 ILE A O 1
ATOM 4163 N N . ALA A 1 509 ? -15.351 -6.919 4.276 1.00 80.38 509 ALA A N 1
ATOM 4164 C CA . ALA A 1 509 ? -16.414 -6.226 4.991 1.00 80.38 509 ALA A CA 1
ATOM 4165 C C . ALA A 1 509 ? -17.678 -7.096 5.050 1.00 80.38 509 ALA A C 1
ATOM 4167 O O . ALA A 1 509 ? -18.627 -6.900 4.292 1.00 80.38 509 ALA A O 1
ATOM 4168 N N . ASN A 1 510 ? -17.690 -8.075 5.946 1.00 85.00 510 ASN A N 1
ATOM 4169 C CA . ASN A 1 510 ? -18.839 -8.929 6.224 1.00 85.00 510 ASN A CA 1
ATOM 4170 C C . ASN A 1 510 ? -19.958 -8.202 6.977 1.00 85.00 510 ASN A C 1
ATOM 4172 O O . ASN A 1 510 ? -21.099 -8.659 6.946 1.00 85.00 510 ASN A O 1
ATOM 4176 N N . SER A 1 511 ? -19.686 -7.039 7.577 1.00 82.88 511 SER A N 1
ATOM 4177 C CA . SER A 1 511 ? -20.716 -6.173 8.174 1.00 82.88 511 SER A CA 1
ATOM 4178 C C . SER A 1 511 ? -21.874 -5.831 7.227 1.00 82.88 511 SER A C 1
ATOM 4180 O O . SER A 1 511 ? -22.979 -5.591 7.703 1.00 82.88 511 SER A O 1
ATOM 4182 N N . VAL A 1 512 ? -21.668 -5.857 5.903 1.00 81.44 512 VAL A N 1
ATOM 4183 C CA . VAL A 1 512 ? -22.737 -5.641 4.905 1.00 81.44 512 VAL A CA 1
ATOM 4184 C C . VAL A 1 512 ? -23.794 -6.748 4.890 1.00 81.44 512 VAL A C 1
ATOM 4186 O O . VAL A 1 512 ? -24.885 -6.545 4.367 1.00 81.44 512 VAL A O 1
ATOM 4189 N N . LEU A 1 513 ? -23.471 -7.917 5.444 1.00 85.38 513 LEU A N 1
ATOM 4190 C CA . LEU A 1 513 ? -24.377 -9.058 5.563 1.00 85.38 513 LEU A CA 1
ATOM 4191 C C . LEU A 1 513 ? -25.080 -9.095 6.927 1.00 85.38 513 LEU A C 1
ATOM 4193 O O . LEU A 1 513 ? -25.937 -9.951 7.151 1.00 85.38 513 LEU A O 1
ATOM 4197 N N . LEU A 1 514 ? -24.717 -8.194 7.843 1.00 84.06 514 LEU A N 1
ATOM 4198 C CA . LEU A 1 514 ? -25.246 -8.137 9.199 1.00 84.06 514 LEU A CA 1
ATOM 4199 C C . LEU A 1 514 ? -26.279 -7.020 9.335 1.00 84.06 514 LEU A C 1
ATOM 4201 O O . LEU A 1 514 ? -26.139 -5.925 8.791 1.00 84.06 514 LEU A O 1
ATOM 4205 N N . CYS A 1 515 ? -27.327 -7.287 10.106 1.00 81.38 515 CYS A N 1
ATOM 4206 C CA . CYS A 1 515 ? -28.320 -6.285 10.445 1.00 81.38 515 CYS A CA 1
ATOM 4207 C C . CYS A 1 515 ? -27.743 -5.299 11.483 1.00 81.38 515 CYS A C 1
ATOM 4209 O O . CYS A 1 515 ? -26.727 -5.588 12.121 1.00 81.38 515 CYS A O 1
ATOM 4211 N N . PRO A 1 516 ? -28.409 -4.160 11.751 1.00 74.69 516 PRO A N 1
ATOM 4212 C CA . PRO A 1 516 ? -27.965 -3.203 12.771 1.00 74.69 516 PRO A CA 1
ATOM 4213 C C . PRO A 1 516 ? -27.806 -3.787 14.185 1.00 74.69 516 PRO A C 1
ATOM 4215 O O . PRO A 1 516 ? -27.127 -3.192 15.016 1.00 74.69 516 PRO A O 1
ATOM 4218 N N . HIS A 1 517 ? -28.419 -4.943 14.459 1.00 80.50 517 HIS A N 1
ATOM 4219 C CA . HIS A 1 517 ? -28.322 -5.660 15.733 1.00 80.50 517 HIS A CA 1
ATOM 4220 C C . HIS A 1 517 ? -27.149 -6.655 15.786 1.00 80.50 517 HIS A C 1
ATOM 4222 O O . HIS A 1 517 ? -26.963 -7.316 16.802 1.00 80.50 517 HIS A O 1
ATOM 4228 N N . GLY A 1 518 ? -26.363 -6.769 14.712 1.00 78.12 518 GLY A N 1
ATOM 4229 C CA . GLY A 1 518 ? -25.191 -7.640 14.631 1.00 78.12 518 GLY A CA 1
ATOM 4230 C C . GLY A 1 518 ? -25.473 -9.076 14.188 1.00 78.12 518 GLY A C 1
ATOM 4231 O O . GLY A 1 518 ? -24.517 -9.813 14.001 1.00 78.12 518 GLY A O 1
ATOM 4232 N N . GLY A 1 519 ? -26.734 -9.465 13.983 1.00 84.25 519 GLY A N 1
ATOM 4233 C CA . GLY A 1 519 ? -27.108 -10.786 13.459 1.00 84.25 519 GLY A CA 1
ATOM 4234 C C . GLY A 1 519 ? -27.104 -10.858 11.932 1.00 84.25 519 GLY A C 1
ATOM 4235 O O . GLY A 1 519 ? -27.281 -9.836 11.262 1.00 84.25 519 GLY A O 1
ATOM 4236 N N . LEU A 1 520 ? -26.925 -12.056 11.374 1.00 86.94 520 LEU A N 1
ATOM 4237 C CA . LEU A 1 520 ? -26.936 -12.294 9.926 1.00 86.94 520 LEU A CA 1
ATOM 4238 C C . LEU A 1 520 ? -28.304 -11.936 9.311 1.00 86.94 520 LEU A C 1
ATOM 4240 O O . LEU A 1 520 ? -29.341 -12.413 9.763 1.00 86.94 520 LEU A O 1
ATOM 4244 N N . MET A 1 521 ? -28.324 -11.120 8.251 1.00 84.38 521 MET A N 1
ATOM 4245 C CA . MET A 1 521 ? -29.570 -10.687 7.588 1.00 84.38 521 MET A CA 1
ATOM 4246 C C . MET A 1 521 ? -30.280 -11.803 6.809 1.00 84.38 521 MET A C 1
ATOM 4248 O O . MET A 1 521 ? -31.434 -11.640 6.414 1.00 84.38 521 MET A O 1
ATOM 4252 N N . PHE A 1 522 ? -29.601 -12.923 6.571 1.00 82.00 522 PHE A N 1
ATOM 4253 C CA . PHE A 1 522 ? -30.088 -14.018 5.744 1.00 82.00 522 PHE A CA 1
ATOM 4254 C C . PHE A 1 522 ? -30.533 -15.198 6.604 1.00 82.00 522 PHE A C 1
ATOM 4256 O O . PHE A 1 522 ? -29.765 -15.739 7.397 1.00 82.00 522 PHE A O 1
ATOM 4263 N N . THR A 1 523 ? -31.769 -15.651 6.395 1.00 81.19 523 THR A N 1
ATOM 4264 C CA . THR A 1 523 ? -32.239 -16.919 6.968 1.00 81.19 523 THR A CA 1
ATOM 4265 C C . THR A 1 523 ? -31.715 -18.101 6.151 1.00 81.19 523 THR A C 1
ATOM 4267 O O . THR A 1 523 ? -31.465 -17.964 4.953 1.00 81.19 523 THR A O 1
ATOM 4270 N N . PHE A 1 524 ? -31.626 -19.298 6.742 1.00 79.50 524 PHE A N 1
ATOM 4271 C CA . PHE A 1 524 ? -31.245 -20.515 6.004 1.00 79.50 524 PHE A CA 1
ATOM 4272 C C . PHE A 1 524 ? -32.126 -20.767 4.763 1.00 79.50 524 PHE A C 1
ATOM 4274 O O . PHE A 1 524 ? -31.631 -21.150 3.701 1.00 79.50 524 PHE A O 1
ATOM 4281 N N . ALA A 1 525 ? -33.425 -20.472 4.861 1.00 75.56 525 ALA A N 1
ATOM 4282 C CA . ALA A 1 525 ? -34.362 -20.587 3.746 1.00 75.56 525 ALA A CA 1
ATOM 4283 C C . ALA A 1 525 ? -34.122 -19.543 2.637 1.00 75.56 525 ALA A C 1
ATOM 4285 O O . ALA A 1 525 ? -34.401 -19.825 1.475 1.00 75.56 525 ALA A O 1
ATOM 4286 N N . SER A 1 526 ? -33.611 -18.355 2.975 1.00 76.75 526 SER A N 1
ATOM 4287 C CA . SER A 1 526 ? -33.226 -17.324 1.999 1.00 76.75 526 SER A CA 1
ATOM 4288 C C . SER A 1 526 ? -31.904 -17.675 1.312 1.00 76.75 526 SER A C 1
ATOM 4290 O O . SER A 1 526 ? -31.792 -17.565 0.097 1.00 76.75 526 SER A O 1
ATOM 4292 N N . MET A 1 527 ? -30.925 -18.192 2.063 1.00 78.31 527 MET A N 1
ATOM 4293 C CA . MET A 1 527 ? -29.606 -18.569 1.529 1.00 78.31 527 MET A CA 1
ATOM 4294 C C . MET A 1 527 ? -29.640 -19.751 0.546 1.00 78.31 527 MET A C 1
ATOM 4296 O O . MET A 1 527 ? -28.699 -19.941 -0.218 1.00 78.31 527 MET A O 1
ATOM 4300 N N . THR A 1 528 ? -30.705 -20.555 0.565 1.00 74.19 528 THR A N 1
ATOM 4301 C CA . THR A 1 528 ? -30.929 -21.679 -0.365 1.00 74.19 528 THR A CA 1
ATOM 4302 C C . THR A 1 528 ? -31.736 -21.290 -1.612 1.00 74.19 528 THR A C 1
ATOM 4304 O O . THR A 1 528 ? -31.951 -22.132 -2.483 1.00 74.19 528 THR A O 1
ATOM 4307 N N . LYS A 1 529 ? -32.183 -20.030 -1.716 1.00 69.12 529 LYS A N 1
ATOM 4308 C CA . LYS A 1 529 ? -32.989 -19.476 -2.821 1.00 69.12 529 LYS A CA 1
ATOM 4309 C C . LYS A 1 529 ? -32.220 -18.373 -3.565 1.00 69.12 529 LYS A C 1
ATOM 4311 O O . LYS A 1 529 ? -31.022 -18.221 -3.372 1.00 69.12 529 LYS A O 1
ATOM 4316 N N . GLU A 1 530 ? -32.891 -17.604 -4.429 1.00 54.00 530 GLU A N 1
ATOM 4317 C CA . GLU A 1 530 ? -32.281 -16.569 -5.289 1.00 54.00 530 GLU A CA 1
ATOM 4318 C C . GLU A 1 530 ? -31.458 -15.494 -4.547 1.00 54.00 530 GLU A C 1
ATOM 4320 O O . GLU A 1 530 ? -30.562 -14.904 -5.156 1.00 54.00 530 GLU A O 1
ATOM 4325 N N . ASP A 1 531 ? -31.691 -15.289 -3.244 1.00 51.19 531 ASP A N 1
ATOM 4326 C CA . ASP A 1 531 ? -30.906 -14.386 -2.386 1.00 51.19 531 ASP A CA 1
ATOM 4327 C C . ASP A 1 531 ? -29.468 -14.890 -2.133 1.00 51.19 531 ASP A C 1
ATOM 4329 O O . ASP A 1 531 ? -28.620 -14.140 -1.642 1.00 51.19 531 ASP A O 1
ATOM 4333 N N . SER A 1 532 ? -29.146 -16.131 -2.529 1.00 65.19 532 SER A N 1
ATOM 4334 C CA . SER A 1 532 ? -27.791 -16.700 -2.489 1.00 65.19 532 SER A CA 1
ATOM 4335 C C . SER A 1 532 ? -26.775 -15.914 -3.324 1.00 65.19 532 SER A C 1
ATOM 4337 O O . SER A 1 532 ? -25.576 -16.113 -3.170 1.00 65.19 532 SER A O 1
ATOM 4339 N N . LYS A 1 533 ? -27.222 -15.018 -4.213 1.00 73.50 533 LYS A N 1
ATOM 4340 C CA . LYS A 1 533 ? -26.347 -14.203 -5.073 1.00 73.50 533 LYS A CA 1
ATOM 4341 C C . LYS A 1 533 ? -25.509 -13.182 -4.303 1.00 73.50 533 LYS A C 1
ATOM 4343 O O . LYS A 1 533 ? -24.528 -12.691 -4.845 1.00 73.50 533 LYS A O 1
ATOM 4348 N N . HIS A 1 534 ? -25.884 -12.838 -3.071 1.00 81.75 534 HIS A N 1
ATOM 4349 C CA . HIS A 1 534 ? -25.167 -11.836 -2.273 1.00 81.75 534 HIS A CA 1
ATOM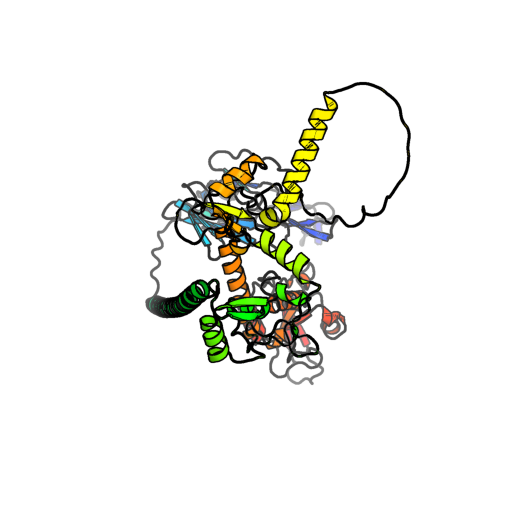 4350 C C . HIS A 1 534 ? -24.091 -12.429 -1.359 1.00 81.75 534 HIS A C 1
ATOM 4352 O O . HIS A 1 534 ? -23.282 -11.686 -0.801 1.00 81.75 534 HIS A O 1
ATOM 4358 N N . ILE A 1 535 ? -24.053 -13.755 -1.226 1.00 89.00 535 ILE A N 1
ATOM 4359 C CA . ILE A 1 535 ? -23.156 -14.463 -0.318 1.00 89.00 535 ILE A CA 1
ATOM 4360 C C . ILE A 1 535 ? -22.323 -15.497 -1.073 1.00 89.00 535 ILE A C 1
ATOM 4362 O O . ILE A 1 535 ? -22.800 -16.152 -1.993 1.00 89.00 535 ILE A O 1
ATOM 4366 N N . ALA A 1 536 ? -21.085 -15.682 -0.639 1.00 91.12 536 ALA A N 1
ATOM 4367 C CA . ALA A 1 536 ? -20.228 -16.772 -1.071 1.00 91.12 536 ALA A CA 1
ATOM 4368 C C . ALA A 1 536 ? -19.974 -17.709 0.108 1.00 91.12 536 ALA A C 1
ATOM 4370 O O . ALA A 1 536 ? -19.543 -17.275 1.179 1.00 91.12 536 ALA A O 1
ATOM 4371 N N . LEU A 1 537 ? -20.225 -19.001 -0.107 1.00 91.88 537 LEU A N 1
ATOM 4372 C CA . LEU A 1 537 ? -19.932 -20.044 0.870 1.00 91.88 537 LEU A CA 1
ATOM 4373 C C . LEU A 1 537 ? -18.470 -20.475 0.750 1.00 91.88 537 LEU A C 1
ATOM 4375 O O . LEU A 1 537 ? -17.975 -20.789 -0.340 1.00 91.88 537 LEU A O 1
ATOM 4379 N N . ILE A 1 538 ? -17.794 -20.500 1.891 1.00 94.44 538 ILE A N 1
ATOM 4380 C CA . ILE A 1 538 ? -16.359 -20.724 2.012 1.00 94.44 538 ILE A CA 1
ATOM 4381 C C . ILE A 1 538 ? -16.108 -21.973 2.855 1.00 94.44 538 ILE A C 1
ATOM 4383 O O . ILE A 1 538 ? -16.689 -22.148 3.930 1.00 94.44 538 ILE A O 1
ATOM 4387 N N . TRP A 1 539 ? -15.217 -22.837 2.367 1.00 94.75 539 TRP A N 1
ATOM 4388 C CA . TRP A 1 539 ? -14.762 -24.003 3.119 1.00 94.75 539 TRP A CA 1
ATOM 4389 C C . TRP A 1 539 ? -13.900 -23.590 4.316 1.00 94.75 539 TRP A C 1
ATOM 4391 O O . TRP A 1 539 ? -13.115 -22.653 4.179 1.00 94.75 539 TRP A O 1
ATOM 4401 N N . PRO A 1 540 ? -13.910 -24.330 5.440 1.00 94.06 540 PRO A N 1
ATOM 4402 C CA . PRO A 1 540 ? -13.050 -24.026 6.588 1.00 94.06 540 PRO A CA 1
ATOM 4403 C C . PRO A 1 540 ? -11.566 -23.869 6.228 1.00 94.06 540 PRO A C 1
ATOM 4405 O O . PRO A 1 540 ? -10.914 -22.920 6.649 1.00 94.06 540 PRO A O 1
ATOM 4408 N N . SER A 1 541 ? -11.041 -24.730 5.350 1.00 92.56 541 SER A N 1
ATOM 4409 C CA . SER A 1 541 ? -9.641 -24.631 4.920 1.00 92.56 541 SER A CA 1
ATOM 4410 C C . SER A 1 541 ? -9.354 -23.381 4.073 1.00 92.56 541 SER A C 1
ATOM 4412 O O . SER A 1 541 ? -8.254 -22.836 4.105 1.00 92.56 541 SER A O 1
ATOM 4414 N N . GLU A 1 542 ? -10.318 -22.913 3.278 1.00 94.25 542 GLU A N 1
ATOM 4415 C CA . GLU A 1 542 ? -10.198 -21.650 2.541 1.00 94.25 542 GLU A CA 1
ATOM 4416 C C . GLU A 1 542 ? -10.345 -20.455 3.472 1.00 94.25 542 GLU A C 1
ATOM 4418 O O . GLU A 1 542 ? -9.640 -19.466 3.293 1.00 94.25 542 GLU A O 1
ATOM 4423 N N . TRP A 1 543 ? -11.200 -20.565 4.488 1.00 95.00 543 TRP A N 1
ATOM 4424 C CA . TRP A 1 543 ? -11.371 -19.546 5.510 1.00 95.00 543 TRP A CA 1
ATOM 4425 C C . TRP A 1 543 ? -10.071 -19.277 6.270 1.00 95.00 543 TRP A C 1
ATOM 4427 O O . TRP A 1 543 ? -9.668 -18.125 6.382 1.00 95.00 543 TRP A O 1
ATOM 4437 N N . GLU A 1 544 ? -9.340 -20.317 6.680 1.00 94.12 544 GLU A N 1
ATOM 4438 C CA . GLU A 1 544 ? -8.019 -20.158 7.310 1.00 94.12 544 GLU A CA 1
ATOM 4439 C C . GLU A 1 544 ? -7.031 -19.374 6.436 1.00 94.12 544 GLU A C 1
ATOM 4441 O O . GLU A 1 544 ? -6.217 -18.598 6.936 1.00 94.12 544 GLU A O 1
ATOM 4446 N N . ARG A 1 545 ? -7.085 -19.577 5.115 1.00 94.62 545 ARG A N 1
ATOM 4447 C CA . ARG A 1 545 ? -6.229 -18.872 4.149 1.00 94.62 545 ARG A CA 1
ATOM 4448 C C . ARG A 1 545 ? -6.698 -17.433 3.978 1.00 94.62 545 ARG A C 1
ATOM 4450 O O . ARG A 1 545 ? -5.878 -16.524 3.989 1.00 94.62 545 ARG A O 1
ATOM 4457 N N . ILE A 1 546 ? -8.008 -17.219 3.897 1.00 93.06 546 ILE A N 1
ATOM 4458 C CA . ILE A 1 546 ? -8.621 -15.891 3.865 1.00 93.06 546 ILE A CA 1
ATOM 4459 C C . ILE A 1 546 ? -8.221 -15.069 5.096 1.00 93.06 546 ILE A C 1
ATOM 4461 O O . ILE A 1 546 ? -7.820 -13.926 4.937 1.00 93.06 546 ILE A O 1
ATOM 4465 N N . GLN A 1 547 ? -8.246 -15.648 6.297 1.00 91.38 547 GLN A N 1
ATOM 4466 C CA . GLN A 1 547 ? -7.858 -14.947 7.527 1.00 91.38 547 GLN A CA 1
ATOM 4467 C C . GLN A 1 547 ? -6.376 -14.547 7.567 1.00 91.38 547 GLN A C 1
ATOM 4469 O O . GLN A 1 547 ? -6.017 -13.633 8.303 1.00 91.38 547 GLN A O 1
ATOM 4474 N N . LYS A 1 548 ? -5.515 -15.229 6.802 1.00 90.56 548 LYS A N 1
ATOM 4475 C CA . LYS A 1 548 ? -4.097 -14.866 6.654 1.00 90.56 548 LYS A CA 1
ATOM 4476 C C . LYS A 1 548 ? -3.877 -13.793 5.590 1.00 90.56 548 LYS A C 1
ATOM 4478 O O . LYS A 1 548 ? -2.955 -13.002 5.722 1.00 90.56 548 LYS A O 1
ATOM 4483 N N . LEU A 1 549 ? -4.697 -13.800 4.539 1.00 87.00 549 LEU A N 1
ATOM 4484 C CA . LEU A 1 549 ? -4.540 -12.936 3.366 1.00 87.00 549 LEU A CA 1
ATOM 4485 C C . LEU A 1 549 ? -5.317 -11.616 3.469 1.00 87.00 549 LEU A C 1
ATOM 4487 O O . LEU A 1 549 ? -4.960 -10.657 2.792 1.00 87.00 549 LEU A O 1
ATOM 4491 N N . PHE A 1 550 ? -6.381 -11.564 4.273 1.00 88.94 550 PHE A N 1
ATOM 4492 C CA . PHE A 1 550 ? -7.279 -10.414 4.364 1.00 88.94 550 PHE A CA 1
ATOM 4493 C C . PHE A 1 550 ? -7.639 -10.095 5.811 1.00 88.94 550 PHE A C 1
ATOM 4495 O O . PHE A 1 550 ? -7.852 -10.983 6.639 1.00 88.94 550 PHE A O 1
ATOM 4502 N N . VAL A 1 551 ? -7.818 -8.806 6.090 1.00 84.62 551 VAL A N 1
ATOM 4503 C CA . VAL A 1 551 ? -8.403 -8.346 7.351 1.00 84.62 551 VAL A CA 1
ATOM 4504 C C . VAL A 1 551 ? -9.917 -8.538 7.296 1.00 84.62 551 VAL A C 1
ATOM 4506 O O . VAL A 1 551 ? -10.600 -7.934 6.471 1.00 84.62 551 VAL A O 1
ATOM 4509 N N . VAL A 1 552 ? -10.461 -9.368 8.179 1.00 87.62 552 VAL A N 1
ATOM 4510 C CA . VAL A 1 552 ? -11.900 -9.660 8.245 1.00 87.62 552 VAL A CA 1
ATOM 4511 C C . VAL A 1 552 ? -12.526 -8.886 9.405 1.00 87.62 552 VAL A C 1
ATOM 4513 O O . VAL A 1 552 ? -12.072 -9.019 10.539 1.00 87.62 552 VAL A O 1
ATOM 4516 N N . ASP A 1 553 ? -13.580 -8.108 9.144 1.00 83.75 553 ASP A N 1
ATOM 4517 C CA . ASP A 1 553 ? -14.279 -7.337 10.186 1.00 83.75 553 ASP A CA 1
ATOM 4518 C C . ASP A 1 553 ? -15.156 -8.216 11.101 1.00 83.75 553 ASP A C 1
ATOM 4520 O O . ASP A 1 553 ? -15.164 -8.050 12.320 1.00 83.75 553 ASP A O 1
ATOM 4524 N N . HIS A 1 554 ? -15.869 -9.179 10.518 1.00 88.62 554 HIS A N 1
ATOM 4525 C CA . HIS A 1 554 ? -16.761 -10.100 11.201 1.00 88.62 554 HIS A CA 1
ATOM 4526 C C . HIS A 1 554 ? -16.633 -11.510 10.631 1.00 88.62 554 HIS A C 1
ATOM 4528 O O . HIS A 1 554 ? -16.763 -11.745 9.428 1.00 88.62 554 HIS A O 1
ATOM 4534 N N . VAL A 1 555 ? -16.443 -12.478 11.523 1.00 92.62 555 VAL A N 1
ATOM 4535 C CA . VAL A 1 555 ? -16.542 -13.896 11.177 1.00 92.62 555 VAL A CA 1
ATOM 4536 C C . VAL A 1 555 ? -18.022 -14.250 11.090 1.00 92.62 555 VAL A C 1
ATOM 4538 O O . VAL A 1 555 ? -18.729 -14.125 12.085 1.00 92.62 555 VAL A O 1
ATOM 4541 N N . ILE A 1 556 ? -18.478 -14.680 9.913 1.00 93.44 556 ILE A N 1
ATOM 4542 C CA . ILE A 1 556 ? -19.824 -15.228 9.732 1.00 93.44 556 ILE A CA 1
ATOM 4543 C C . ILE A 1 556 ? -19.683 -16.724 9.499 1.00 93.44 556 ILE A C 1
ATOM 4545 O O . ILE A 1 556 ? -19.131 -17.155 8.485 1.00 93.44 556 ILE A O 1
ATOM 4549 N N . LYS A 1 557 ? -20.175 -17.507 10.451 1.00 93.94 557 LYS A N 1
ATOM 4550 C CA . LYS A 1 557 ? -20.081 -18.965 10.467 1.00 93.94 557 LYS A CA 1
ATOM 4551 C C . LYS A 1 557 ? -21.476 -19.568 10.532 1.00 93.94 557 LYS A C 1
ATOM 4553 O O . LYS A 1 557 ? -22.316 -19.085 11.280 1.00 93.94 557 LYS A O 1
ATOM 4558 N N . ILE A 1 558 ? -21.717 -20.629 9.771 1.00 91.50 558 ILE A N 1
ATOM 4559 C CA . ILE A 1 558 ? -22.909 -21.472 9.876 1.00 91.50 558 ILE A CA 1
ATOM 4560 C C . ILE A 1 558 ? -22.472 -22.838 10.380 1.00 91.50 558 ILE A C 1
ATOM 4562 O O . ILE A 1 558 ? -21.622 -23.483 9.767 1.00 91.50 558 ILE A O 1
ATOM 4566 N N . THR A 1 559 ? -23.111 -23.292 11.449 1.00 90.62 559 THR A N 1
ATOM 4567 C CA . THR A 1 559 ? -22.913 -24.623 12.017 1.00 90.62 559 THR A CA 1
ATOM 4568 C C . THR A 1 559 ? -24.169 -25.455 11.810 1.00 90.62 559 THR A C 1
ATOM 4570 O O . THR A 1 559 ? -25.281 -25.011 12.117 1.00 90.62 559 THR A O 1
ATOM 4573 N N . ARG A 1 560 ? -23.995 -26.676 11.307 1.00 88.38 560 ARG A N 1
ATOM 4574 C CA . ARG A 1 560 ? -25.041 -27.696 11.249 1.00 88.38 560 ARG A CA 1
ATOM 4575 C C . ARG A 1 560 ? -24.964 -28.555 12.509 1.00 88.38 560 ARG A C 1
ATOM 4577 O O . ARG A 1 560 ? -23.933 -29.143 12.801 1.00 88.38 560 ARG A O 1
ATOM 4584 N N . THR A 1 561 ? -26.072 -28.675 13.232 1.00 83.12 561 THR A N 1
ATOM 4585 C CA . THR A 1 561 ? -26.210 -29.580 14.382 1.00 83.12 561 THR A CA 1
ATOM 4586 C C . THR A 1 561 ? -27.269 -30.638 14.092 1.00 83.12 561 THR A C 1
ATOM 4588 O O . THR A 1 561 ? -28.391 -30.322 13.699 1.00 83.12 561 THR A O 1
ATOM 4591 N N . GLN A 1 562 ? -26.922 -31.912 14.280 1.00 73.19 562 GLN A N 1
ATOM 4592 C CA . GLN A 1 562 ? -27.879 -33.022 14.247 1.00 73.19 562 GLN A CA 1
ATOM 4593 C C . GLN A 1 562 ? -28.171 -33.496 15.672 1.00 73.19 562 GLN A C 1
ATOM 4595 O O . GLN A 1 562 ? -27.256 -33.708 16.466 1.00 73.19 562 GLN A O 1
ATOM 4600 N N . ALA A 1 563 ? -29.453 -33.672 16.001 1.00 56.53 563 ALA A N 1
ATOM 4601 C CA . ALA A 1 563 ? -29.860 -34.298 17.255 1.00 56.53 563 ALA A CA 1
ATOM 4602 C C . ALA A 1 563 ? -29.547 -35.803 17.214 1.00 56.53 563 ALA A C 1
ATOM 4604 O O . ALA A 1 563 ? -29.836 -36.474 16.220 1.00 56.53 563 ALA A O 1
ATOM 4605 N N . ALA A 1 564 ? -28.967 -36.341 18.291 1.00 44.56 564 ALA A N 1
ATOM 4606 C CA . ALA A 1 564 ? -28.610 -37.754 18.378 1.00 44.56 564 ALA A CA 1
ATOM 4607 C C . ALA A 1 564 ? -29.846 -38.649 18.152 1.00 44.56 564 ALA A C 1
ATOM 4609 O O . ALA A 1 564 ? -30.773 -38.649 18.960 1.00 44.56 564 ALA A O 1
ATOM 4610 N N . GLY A 1 565 ? -29.851 -39.405 17.048 1.00 53.41 565 GLY A N 1
ATOM 4611 C CA . GLY A 1 565 ? -30.901 -40.374 16.705 1.00 53.41 565 GLY A CA 1
ATOM 4612 C C . GLY A 1 565 ? -31.992 -39.892 15.740 1.00 53.41 565 GLY A C 1
ATOM 4613 O O . GLY A 1 565 ? -32.934 -40.644 15.500 1.00 53.41 565 GLY A O 1
ATOM 4614 N N . ALA A 1 566 ? -31.891 -38.687 15.172 1.00 52.16 566 ALA A N 1
ATOM 4615 C CA . ALA A 1 566 ? -32.885 -38.154 14.238 1.00 52.16 566 ALA A CA 1
ATOM 4616 C C . ALA A 1 566 ? -32.383 -38.161 12.771 1.00 52.16 566 ALA A C 1
ATOM 4618 O O . ALA A 1 566 ? -31.183 -38.078 12.514 1.00 52.16 566 ALA A O 1
ATOM 4619 N N . GLY A 1 567 ? -33.299 -38.357 11.810 1.00 54.28 567 GLY A N 1
ATOM 4620 C CA . GLY A 1 567 ? -32.982 -38.513 10.380 1.00 54.28 567 GLY A CA 1
ATOM 4621 C C . GLY A 1 567 ? -32.398 -37.247 9.722 1.00 54.28 567 GLY A C 1
ATOM 4622 O O . GLY A 1 567 ? -32.440 -36.173 10.313 1.00 54.28 567 GLY A O 1
ATOM 4623 N N . PRO A 1 568 ? -31.884 -37.321 8.478 1.00 54.66 568 PRO A N 1
ATOM 4624 C CA . PRO A 1 568 ? -31.205 -36.197 7.815 1.00 54.66 568 PRO A CA 1
ATOM 4625 C C . PRO A 1 568 ? -32.054 -34.916 7.680 1.00 54.66 568 PRO A C 1
ATOM 4627 O O . PRO A 1 568 ? -31.493 -33.832 7.551 1.00 54.66 568 PRO A O 1
ATOM 4630 N N . GLU A 1 569 ? -33.384 -35.018 7.767 1.00 55.22 569 GLU A N 1
ATOM 4631 C CA . GLU A 1 569 ? -34.325 -33.889 7.710 1.00 55.22 569 GLU A CA 1
ATOM 4632 C C . GLU A 1 569 ? -34.474 -33.113 9.036 1.00 55.22 569 GLU A C 1
ATOM 4634 O O . GLU A 1 569 ? -35.093 -32.053 9.054 1.00 55.22 569 GLU A O 1
ATOM 4639 N N . SER A 1 570 ? -33.898 -33.585 10.149 1.00 58.59 570 SER A N 1
ATOM 4640 C CA . SER A 1 570 ? -33.995 -32.930 11.466 1.00 58.59 570 SER A CA 1
ATOM 4641 C C . SER A 1 570 ? -32.777 -32.068 11.826 1.00 58.59 570 SER A C 1
ATOM 4643 O O . SER A 1 570 ? -32.537 -31.799 13.007 1.00 58.59 570 SER A O 1
ATOM 4645 N N . ALA A 1 571 ? -31.943 -31.709 10.848 1.00 67.06 571 ALA A N 1
ATOM 4646 C CA . ALA A 1 571 ? -30.750 -30.903 11.086 1.00 67.06 571 ALA A CA 1
ATOM 4647 C C . ALA A 1 571 ? -31.130 -29.448 11.417 1.00 67.06 571 ALA A C 1
ATOM 4649 O O . ALA A 1 571 ? -31.883 -28.807 10.686 1.00 67.06 571 ALA A O 1
ATOM 4650 N N . CYS A 1 572 ? -30.591 -28.923 12.518 1.00 77.31 572 CYS A N 1
ATOM 4651 C CA . CYS A 1 572 ? -30.726 -27.523 12.905 1.00 77.31 572 CYS A CA 1
ATOM 4652 C C . CYS A 1 572 ? -29.501 -26.738 12.423 1.00 77.31 572 CYS A C 1
ATOM 4654 O O . CYS A 1 572 ? -28.365 -27.195 12.571 1.00 77.31 572 CYS A O 1
ATOM 4656 N N . TYR A 1 573 ? -29.720 -25.551 11.861 1.00 83.62 573 TYR A N 1
ATOM 4657 C CA . TYR A 1 573 ? -28.656 -24.672 11.380 1.00 83.62 573 TYR A CA 1
ATOM 4658 C C . TYR A 1 573 ? -28.630 -23.401 12.214 1.00 83.62 573 TYR A C 1
ATOM 4660 O O . TYR A 1 573 ? -29.654 -22.738 12.378 1.00 83.62 573 TYR A O 1
ATOM 4668 N N . THR A 1 574 ? -27.454 -23.047 12.715 1.00 85.69 574 THR A N 1
ATOM 4669 C CA . THR A 1 574 ? -27.247 -21.828 13.501 1.00 85.69 574 THR A CA 1
ATOM 4670 C C . THR A 1 574 ? -26.149 -20.991 12.874 1.00 85.69 574 THR A C 1
ATOM 4672 O O . THR A 1 574 ? -25.108 -21.537 12.512 1.00 85.69 574 THR A O 1
ATOM 4675 N N . SER A 1 575 ? -26.362 -19.680 12.769 1.00 86.06 575 SER A N 1
ATOM 4676 C CA . SER A 1 575 ? -25.325 -18.729 12.374 1.00 86.06 575 SER A CA 1
ATOM 4677 C C . SER A 1 575 ? -24.695 -18.051 13.587 1.00 86.06 575 SER A C 1
ATOM 4679 O O . SER A 1 575 ? -25.356 -17.806 14.597 1.00 86.06 575 SER A O 1
ATOM 4681 N N . GLU A 1 576 ? -23.420 -17.715 13.463 1.00 85.50 576 GLU A N 1
ATOM 4682 C CA . GLU A 1 576 ? -22.700 -16.814 14.352 1.00 85.50 576 GLU A CA 1
ATOM 4683 C C . GLU A 1 576 ? -22.121 -15.675 13.502 1.00 85.50 576 GLU A C 1
ATOM 4685 O O . GLU A 1 576 ? -21.440 -15.970 12.518 1.00 85.50 576 GLU A O 1
ATOM 4690 N N . PRO A 1 577 ? -22.380 -14.397 13.834 1.00 74.88 577 PRO A N 1
ATOM 4691 C CA . PRO A 1 577 ? -23.231 -13.923 14.929 1.00 74.88 577 PRO A CA 1
ATOM 4692 C C . PRO A 1 577 ? -24.728 -14.236 14.707 1.00 74.88 577 PRO A C 1
ATOM 4694 O O . PRO A 1 577 ? -25.188 -14.368 13.569 1.00 74.88 577 PRO A O 1
ATOM 4697 N N . ARG A 1 578 ? -25.454 -14.432 15.820 1.00 67.75 578 ARG A N 1
ATOM 4698 C CA . ARG A 1 578 ? -26.859 -14.880 15.844 1.00 67.75 578 ARG A CA 1
ATOM 4699 C C . ARG A 1 578 ? -27.842 -13.823 15.376 1.00 67.75 578 ARG A C 1
ATOM 4701 O O . ARG A 1 578 ? -27.669 -12.651 15.773 1.00 67.75 578 ARG A O 1
#

Foldseek 3Di:
DKDWQDDPRFDQDPVVNDGHIDIDDDAAADDDQKDKDFDPQWDQDPVVRFTWGFLDKDKDFQKDFCQVRHPDNDDGQIWGWAKFWFWQDGHPVDTAIKMWGQDPVPLWIWIGRPVDIGTDDDNDDDPDPPNPPPDPDDDDPDDDPADPRMDMGSTGGMIMIGGPPDDDPPPDDDDPVVVVVVVVVVVVVVVVVVVVVVVVVVVVVVVVVLVVVVVVLVVQFDDDVPAKKWKFFPVQVVVVVDPPDDGAATECPVQADPVRAGDPVCVVRIDITHPVSVCVRCVPRNDDDIGIPVRDDPDPPCPPVVVVVVVVVVPPVQFDDDDDDQAWWKFFPVLVVCLVVLLVVLVVVVVVVVVVVDDDDDDDDDDDDDPDDPPDPDDPPPDAGRCNQADPVRWGAPCPVRIDIGGPVVVVVSCVSVVPHDIGRPPGDHDPVNVVVVVVLVVQLVVLQVLLVVLCVLQVCLLVVHPFAALVDGDPVDQKKWKFFLVLSVLQNVCSVCVSPHPHAAATERVVQADPVRHGPDDSVCCNDPVVNGMGIHDPSSVVVCVVRHHYPDIKMKGWDDDPPDDPVRIDIDIPVD

Radius of gyration: 37.24 Å; chains: 1; bounding box: 75×94×112 Å

InterPro domains:
  IPR001394 Peptidase C19, ubiquitin carboxyl-terminal hydrolase [PF00443] (10-161)
  IPR006615 Peptidase C19, ubiquitin-specific peptidase, DUSP domain [PF06337] (226-292)
  IPR006615 Peptidase C19, ubiquitin-specific peptidase, DUSP domain [PS51283] (202-297)
  IPR018200 Ubiquitin specific protease, conserved site [PS00973] (79-97)
  IPR028889 Ubiquitin specific protease UPS, catalytic domain [PS50235] (1-164)
  IPR035927 DUSP-like superfamily [G3DSA:3.30.2230.10] (196-300)
  IPR035927 DUSP-like superfamily [SSF143791] (208-292)
  IPR038765 Papain-like cysteine peptidase superfamily [SSF54001] (2-169)
  IPR050164 Ubiquitin carboxyl-terminal hydrolases [PTHR24006] (2-163)

Sequence (578 aa):
QEEKLEGDNRYFCETCQSKQNATRKIRLLSLPCTLNLQLMRFVFDRQTGHKKKLNTYIGFSELLDMEPFMEQKSDVYVYELSAVLIHRGVSAYSGHYIAHVKDPQTGEWYKFNDEDIEKMEGKKLQLGIEEDLAEPSKSQTRKPKCGKGTHCSRNAYMLVYRLQAREKSLTVQVPAFLQELVERDNCKFEEWCNEMAEMRKQSVARGKIKHEEVKELYQRLPAEAGSPYDFISLEWLQKWLDESTPPKPIDNTACLCSHGKLHPDKISLMKRISEYVADFFYRRYGGGPRLNGNILSKSPGMWFGALFWSQLCFEPSFIIITLFQNDGFWVGKASLRSWRQLALEQLNEQDAEDAEHSNGKMNGNAQNKDESNEEKREEEEELNFNEDIVCPHGDLCISENERRVVSKEAWEKLKQYFPKAPEFPNNKECCSQCKILEREGEENEALHKMMASEQKTSLQNLFHDKCRPCLGSWPQETDELYIVSQFFVEEWRKFVRRPTRCSPVSSIANSVLLCPHGGLMFTFASMTKEDSKHIALIWPSEWERIQKLFVVDHVIKITRTQAAGAGPESACYTSEPR

Organism: NCBI:txid98144

Secondary structure (DSSP, 8-state):
-EEEE-GGG-EEETTTTEEE-EEEE--B----SEEEEE---EEEETTTTEEEE----EEEESEEE-GGGBSS--S--EEEEEEEEEEESSBSSS-EEEEEEE-TTT--EEEEETTEEEE-SSSS---SSSTTTTS-SS--PPPP-PPTTEEEESSEEEEEEEEGGG------PPPHHHHHHHHHHHHHHHHHHHHHHHHHHHHHHHHHHHHHHHHHHHHT-SPPTTS-EEEEEHHHHHHHH-SSSPPPPEE-GGGB-TTSSB-GGGGGGEEEEEHHHHHHHHHHH-EE--EEGGGS---TTSHHHHHHHHHHTT-STTT---S--S-EEEEETTHHHHHHHHHHHHHHHHHHHHHTTS----------------S-------PPTTGGGB-TTSSB-S-GGGEEEEEHHHHHHHHHH-TT----BTTPPP-HHHHHHHHHHHHHHHHHHHHHHHHHHHTHHHHHT-S--BTTB--TT-SEEEEEEHHHHHHHHHHHH-TTTS----EE-GGGGB-T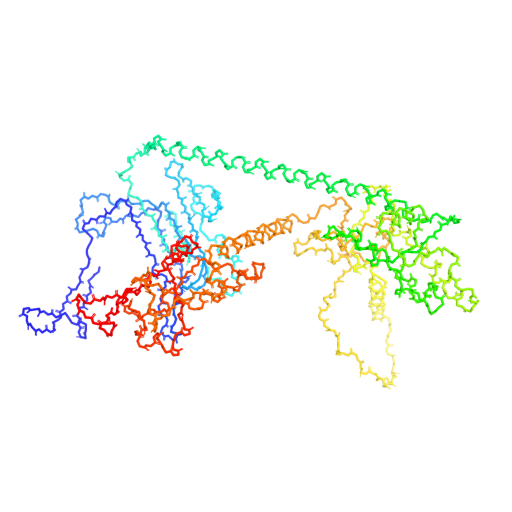TSSBS--HHHHTSGGGGGEEEE-HHHHHHHHHHSEES--EEEEEE--TT--GGG-EEEEE--